Protein 7D27 (pdb70)

Secondary structure (DSSP, 8-state):
---BHHHHS----S-SGGGSB---EES-TTTPPTTPEEEE-----HHHHHHHHHHHHHTT-SEEEESS----SSEEE-TTHHHHHHHHHHHHHHHHH--PPPEEEEEE-SSSHHHHHHHHHHHHHHTT--EEEEETTEEEETT------S--HHHHHHHHHHHHHTT--EEEEE--HHHHHTTTTTT--EEEEEE----S-----S-HHHHHHHHHGGGG-TT-SEEEEETTSTTHHHHHHHHHT-TT--EEEEE-SS-TTSSEEEEEEEEETTEEEEEEEETTEEEEEEE---SHHHHHHHHHHHHHHHHTT--HHHHHHHGGG------SEEEEE-SS-EEEEE---SHHHHHHHHHHHHTT-SS-EEEEE---SSS-GGGHHHHHHHHHHH-BSEEE--S--BTS-HHHHHHHHHTT---TTS-EEE--SHHHHHHHHHHH--TT-EEEEES-TT--EEEETTEEEE--HHHHHHHHHHHHT--

Nearest PDB structures (foldseek):
  7d27-assembly1_A  TM=1.002E+00  e=0.000E+00  Acinetobacter baumannii
  7b9w-assembly1_AAA  TM=8.049E-01  e=2.689E-44  Escherichia coli K-12
  7b6o-assembly1_A  TM=8.074E-01  e=6.140E-44  Escherichia coli K-12
  8g6p-assembly1_A  TM=7.150E-01  e=9.768E-41  Mycolicibacterium thermoresistibile
  2xja-assembly3_C  TM=7.051E-01  e=4.267E-40  Mycobacterium tuberculosis H37Rv

Radius of gyration: 26.99 Å; Cα contacts (8 Å, |Δi|>4): 1051; chains: 1; bounding box: 68×58×67 Å

B-factor: mean 31.89, std 14.0, range [8.49, 89.23]

Sequence (487 aa):
MTVSFQEIHPIEIDAQWPRQPFYGFSLDSRKVETGQIFIALTSYQPEKTRTFAEAALANGALAVISETELGVANEWVCPDVRQRMGEWQKRYLQQADVVKPLRIIAVTGTNGKTTISRLIAELISSQQQRCAVMGTTGNGILPNLTPHTTLDALQLQNALHDYAKQGATFASLEASSHGLEQGRLNGCDIEIAVYSNLSRDHLYHGTLEAYAEAKARLFQFNSLKVAVINLDDAHADLMIKSAQNNPAQPKILTYSLTQNTADYYIADLDYSLAGATFNLVSQQGSFAVESPLLGHFNVENLIAALIAAEQAGFDLQALVDFVPKLIGAPGRMQVIRDDERLFVVDYAHTPDALIQVLKTLKRHVSNQLWAVFGCGGDRDRGKRPLMTQAALDGANPVILTSDNPRTEDPEQIFADMKQGIDFSGHRMHEIHDRREAIKFVAEQAQAGDIVVIAGKGHENYQEINGVRHWFDDVVEVRSAIDAQHHT

Solvent-accessible surface area: 22764 Å² total; per-residue (Å²): 154,103,6,18,0,22,104,4,43,94,22,183,55,156,33,134,7,3,166,77,69,2,127,1,7,13,53,62,15,192,140,10,112,100,11,25,0,7,2,2,37,11,48,204,100,85,142,112,3,114,90,82,0,62,42,0,40,86,64,24,10,33,0,0,0,0,24,62,124,18,52,12,69,65,31,52,53,7,102,55,0,54,49,107,8,0,46,4,7,46,91,25,25,48,59,35,58,112,28,169,94,16,93,10,2,0,2,0,0,23,87,18,34,28,23,0,1,29,0,0,0,21,0,0,38,35,48,170,65,120,1,0,5,8,24,98,42,4,23,4,24,43,108,118,39,89,148,169,136,67,43,34,0,7,61,14,7,58,17,10,20,74,21,15,115,103,36,6,47,3,0,1,4,32,0,45,3,91,2,3,64,51,0,54,9,40,1,3,85,0,29,0,0,0,0,3,38,19,41,213,125,45,182,37,171,41,84,60,98,27,13,2,90,6,2,2,71,0,0,96,27,92,35,2,131,11,0,0,0,9,55,59,18,99,50,3,93,59,0,20,105,12,0,80,118,1,110,46,117,11,110,48,18,15,3,0,19,98,99,100,112,8,63,13,65,16,42,122,53,72,44,45,23,71,0,3,54,5,45,0,16,20,167,123,32,78,20,73,1,107,7,47,18,24,0,68,113,21,2,33,9,0,0,0,0,0,0,0,0,29,34,2,69,30,93,4,76,38,0,6,99,53,0,64,148,7,143,4,31,103,56,223,46,45,63,14,132,15,94,103,16,6,1,0,0,7,120,0,109,63,39,120,41,0,38,102,13,1,124,22,0,130,120,3,21,92,73,36,6,16,0,1,0,10,16,19,0,70,139,85,122,53,122,5,24,102,11,0,77,8,0,10,101,19,7,41,4,0,0,0,1,17,9,9,12,42,96,22,84,72,129,66,4,8,52,10,0,68,123,86,25,100,40,86,83,66,145,51,76,56,18,94,67,6,107,88,0,1,96,58,0,0,104,81,6,113,62,9,0,0,0,0,1,0,7,2,5,137,50,72,42,10,21,68,119,54,80,166,81,174,23,29,0,17,66,39,0,128,53,4,11,93,65,73,117,145,168

CATH classification: 3.40.1390.10 (+2 more: 3.40.1190.10, 3.90.190.20)

Structure (mmCIF, N/CA/C/O backbone):
data_7D27
#
_entry.id   7D27
#
_cell.length_a   119.960
_cell.length_b   119.960
_cell.length_c   116.730
_cell.angle_alpha   90.000
_cell.angle_beta   90.000
_cell.angle_gamma   90.000
#
_symmetry.space_group_name_H-M   'P 42 21 2'
#
loop_
_entity.id
_entity.type
_entity.pdbx_description
1 polymer 'UDP-N-acetylmuramoyl-L-alanyl-D-glutamate--2,6-diaminopimelate ligase'
2 water water
#
loop_
_atom_site.group_PDB
_atom_site.id
_atom_site.type_symbol
_atom_site.label_atom_id
_atom_site.label_alt_id
_atom_site.label_comp_id
_atom_site.label_asym_id
_atom_site.label_entity_id
_atom_site.label_seq_id
_atom_site.pdbx_PDB_ins_code
_atom_site.Cartn_x
_atom_site.Cartn_y
_atom_site.Cartn_z
_atom_site.occupancy
_atom_site.B_iso_or_equiv
_atom_site.auth_seq_id
_atom_site.auth_comp_id
_atom_site.auth_asym_id
_atom_site.auth_atom_id
_atom_site.pdbx_PDB_model_num
ATOM 1 N N . MET A 1 1 ? 0.236 30.934 1.556 1.000 45.250 1 MET A N 1
ATOM 2 C CA . MET A 1 1 ? -0.774 31.996 1.520 1.000 46.620 1 MET A CA 1
ATOM 3 C C . MET A 1 1 ? -0.142 33.360 1.283 1.000 52.100 1 MET A C 1
ATOM 4 O O . MET A 1 1 ? 0.968 33.626 1.771 1.000 48.800 1 MET A O 1
ATOM 9 N N . THR A 1 2 ? -0.847 34.204 0.514 1.000 49.850 2 THR A N 1
ATOM 10 C CA . THR A 1 2 ? -0.568 35.638 0.468 1.000 40.710 2 THR A CA 1
ATOM 11 C C . THR A 1 2 ? -1.218 36.302 1.680 1.000 34.500 2 THR A C 1
ATOM 12 O O . THR A 1 2 ? -2.345 35.952 2.055 1.000 39.430 2 THR A O 1
ATOM 16 N N . VAL A 1 3 ? -0.493 37.230 2.319 1.000 32.590 3 VAL A N 1
ATOM 17 C CA . VAL A 1 3 ? -0.919 37.839 3.587 1.000 27.970 3 VAL A CA 1
ATOM 18 C C . VAL A 1 3 ? -0.921 39.357 3.457 1.000 25.540 3 VAL A C 1
ATOM 19 O O . VAL A 1 3 ? 0.065 39.943 2.990 1.000 25.280 3 VAL A O 1
ATOM 23 N N . SER A 1 4 ? -2.000 40.001 3.907 1.000 25.410 4 SER A N 1
ATOM 24 C CA . SER A 1 4 ? -2.047 41.459 3.941 1.000 26.490 4 SER A CA 1
ATOM 25 C C . SER A 1 4 ? -2.081 41.948 5.386 1.000 27.500 4 SER A C 1
ATOM 26 O O . SER A 1 4 ? -2.433 41.198 6.308 1.000 22.030 4 SER A O 1
ATOM 29 N N . PHE A 1 5 ? -1.717 43.230 5.577 1.000 21.960 5 PHE A N 1
ATOM 30 C CA . PHE A 1 5 ? -1.762 43.798 6.923 1.000 20.460 5 PHE A CA 1
ATOM 31 C C . PHE A 1 5 ? -3.196 43.923 7.443 1.000 20.390 5 PHE A C 1
ATOM 32 O O . PHE A 1 5 ? -3.421 43.796 8.656 1.000 18.100 5 PHE A O 1
ATOM 40 N N . GLN A 1 6 ? -4.170 44.189 6.561 1.000 19.960 6 GLN A N 1
ATOM 41 C CA . GLN A 1 6 ? -5.558 44.273 7.010 1.000 22.720 6 GLN A CA 1
ATOM 42 C C . GLN A 1 6 ? -6.002 42.984 7.704 1.000 21.870 6 GLN A C 1
ATOM 43 O O . GLN A 1 6 ? -6.789 43.024 8.659 1.000 20.710 6 GLN A O 1
ATOM 49 N N . GLU A 1 7 ? -5.517 41.829 7.237 1.000 18.410 7 GLU A N 1
ATOM 50 C CA . GLU A 1 7 ? -5.892 40.569 7.870 1.000 22.690 7 GLU A CA 1
ATOM 51 C C . GLU A 1 7 ? -5.241 40.390 9.238 1.000 24.640 7 GLU A C 1
ATOM 52 O O . GLU A 1 7 ? -5.754 39.624 10.066 1.000 22.500 7 GLU A O 1
ATOM 58 N N . ILE A 1 8 ? -4.117 41.065 9.478 1.000 19.730 8 ILE A N 1
ATOM 59 C CA . ILE A 1 8 ? -3.416 40.953 10.747 1.000 17.550 8 ILE A CA 1
ATOM 60 C C . ILE A 1 8 ? -4.048 41.865 11.787 1.000 17.590 8 ILE A C 1
ATOM 61 O O . ILE A 1 8 ? -4.260 41.467 12.937 1.000 18.610 8 ILE A O 1
ATOM 66 N N . HIS A 1 9 ? -4.315 43.112 11.409 1.000 17.340 9 HIS A N 1
ATOM 67 C CA . HIS A 1 9 ? -4.833 44.132 12.311 1.000 20.330 9 HIS A CA 1
ATOM 68 C C . HIS A 1 9 ? -5.511 45.197 11.462 1.000 19.740 9 HIS A C 1
ATOM 69 O O . HIS A 1 9 ? -4.869 46.175 11.070 1.000 18.020 9 HIS A O 1
ATOM 76 N N . PRO A 1 10 ? -6.791 45.038 11.137 1.000 23.560 10 PRO A N 1
ATOM 77 C CA . PRO A 1 10 ? -7.407 45.933 10.146 1.000 23.590 10 PRO A CA 1
ATOM 78 C C . PRO A 1 10 ? -7.537 47.350 10.692 1.000 23.320 10 PRO A C 1
ATOM 79 O O . PRO A 1 10 ? -7.817 47.546 11.880 1.000 20.190 10 PRO A O 1
ATOM 83 N N . ILE A 1 11 ? -7.339 48.338 9.799 1.000 24.800 11 ILE A N 1
ATOM 84 C CA . ILE A 1 11 ? -7.411 49.766 10.115 1.000 24.200 11 ILE A CA 1
ATOM 85 C C . ILE A 1 11 ? -8.143 50.489 8.987 1.000 24.300 11 ILE A C 1
ATOM 86 O O . ILE A 1 11 ? -8.211 50.003 7.857 1.000 26.290 11 ILE A O 1
ATOM 91 N N . GLU A 1 12 ? -8.697 51.669 9.297 1.000 24.140 12 GLU A N 1
ATOM 92 C CA . GLU A 1 12 ? -9.274 52.561 8.284 1.000 28.120 12 GLU A CA 1
ATOM 93 C C . GLU A 1 12 ? -8.254 53.625 7.906 1.000 27.000 12 GLU A C 1
ATOM 94 O O . GLU A 1 12 ? -7.922 54.483 8.733 1.000 27.750 12 GLU A O 1
ATOM 100 N N . ILE A 1 13 ? -7.833 53.637 6.651 1.000 25.900 13 ILE A N 1
ATOM 101 C CA . ILE A 1 13 ? -6.777 54.557 6.256 1.000 29.010 13 ILE A CA 1
ATOM 102 C C . ILE A 1 13 ? -6.872 54.788 4.755 1.000 28.310 13 ILE A C 1
ATOM 103 O O . ILE A 1 13 ? -7.150 53.864 3.986 1.000 30.900 13 ILE A O 1
ATOM 108 N N . ASP A 1 14 ? -6.646 56.039 4.343 1.000 28.230 14 ASP A N 1
ATOM 109 C CA . ASP A 1 14 ? -6.717 56.438 2.937 1.000 24.250 14 ASP A CA 1
ATOM 110 C C . ASP A 1 14 ? -5.436 55.991 2.238 1.000 28.030 14 ASP A C 1
ATOM 111 O O . ASP A 1 14 ? -4.587 56.793 1.846 1.000 33.790 14 ASP A O 1
ATOM 116 N N . ALA A 1 15 ? -5.299 54.678 2.076 1.000 26.610 15 ALA A N 1
ATOM 117 C CA . ALA A 1 15 ? -4.093 54.175 1.428 1.000 28.000 15 ALA A CA 1
ATOM 118 C C . ALA A 1 15 ? -4.323 52.731 1.043 1.000 27.280 15 ALA A C 1
ATOM 119 O O . ALA A 1 15 ? -5.055 52.007 1.721 1.000 33.000 15 ALA A O 1
ATOM 121 N N . GLN A 1 16 ? -3.668 52.321 -0.036 1.000 28.590 16 GLN A N 1
ATOM 122 C CA . GLN A 1 16 ? -3.802 50.971 -0.550 1.000 28.240 16 GLN A CA 1
ATOM 123 C C . GLN A 1 16 ? -2.868 49.966 0.115 1.000 28.710 16 GLN A C 1
ATOM 124 O O . GLN A 1 16 ? -3.195 48.774 0.124 1.000 25.720 16 GLN A O 1
ATOM 130 N N . TRP A 1 17 ? -1.756 50.409 0.719 1.000 26.630 17 TRP A N 1
ATOM 131 C CA . TRP A 1 17 ? -0.770 49.455 1.229 1.000 23.560 17 TRP A CA 1
ATOM 132 C C . TRP A 1 17 ? -1.320 48.455 2.244 1.000 22.700 17 TRP A C 1
ATOM 133 O O . TRP A 1 17 ? -0.840 47.309 2.229 1.000 20.500 17 TRP A O 1
ATOM 144 N N . PRO A 1 18 ? -2.296 48.774 3.109 1.000 23.950 18 PRO A N 1
ATOM 145 C CA . PRO A 1 18 ? -2.804 47.726 4.031 1.000 22.960 18 PRO A CA 1
ATOM 146 C C . PRO A 1 18 ? -3.429 46.534 3.320 1.000 22.820 18 PRO A C 1
ATOM 147 O O . PRO A 1 18 ? -3.526 45.458 3.925 1.000 24.630 18 PRO A O 1
ATOM 151 N N . ARG A 1 19 ? -3.828 46.681 2.059 1.000 24.010 19 ARG A N 1
ATOM 152 C CA . ARG A 1 19 ? -4.480 45.598 1.276 1.000 27.150 19 ARG A CA 1
ATOM 153 C C . ARG A 1 19 ? -3.489 44.776 0.455 1.000 27.220 19 ARG A C 1
ATOM 154 O O . ARG A 1 19 ? -3.934 43.826 -0.125 1.000 27.450 19 ARG A O 1
ATOM 162 N N . GLN A 1 20 ? -2.227 45.180 0.393 1.000 26.080 20 GLN A N 1
ATOM 163 C CA . GLN A 1 20 ? -1.179 44.560 -0.406 1.000 26.050 20 GLN A CA 1
ATOM 164 C C . GLN A 1 20 ? -0.559 43.375 0.316 1.000 29.380 20 GLN A C 1
ATOM 165 O O . GLN A 1 20 ? -0.668 43.243 1.539 1.000 26.950 20 GLN A O 1
ATOM 171 N N . PRO A 1 21 ? 0.127 42.501 -0.419 1.000 31.480 21 PRO A N 1
ATOM 172 C CA . PRO A 1 21 ? 0.934 41.478 0.244 1.000 27.700 21 PRO A CA 1
ATOM 173 C C . PRO A 1 21 ? 2.122 42.110 0.955 1.000 27.530 21 PRO A C 1
ATOM 174 O O . PRO A 1 21 ? 2.753 43.042 0.446 1.000 28.510 21 PRO A O 1
ATOM 178 N N . PHE A 1 22 ? 2.417 41.605 2.154 1.000 23.630 22 PHE A N 1
ATOM 179 C CA . PHE A 1 22 ? 3.621 42.009 2.861 1.000 25.270 22 PHE A CA 1
ATOM 180 C C . PHE A 1 22 ? 4.254 40.742 3.404 1.000 25.530 22 PHE A C 1
ATOM 181 O O . PHE A 1 22 ? 3.617 39.687 3.430 1.000 29.360 22 PHE A O 1
ATOM 189 N N . TYR A 1 23 ? 5.524 40.825 3.790 1.000 24.800 23 TYR A N 1
ATOM 190 C CA . TYR A 1 23 ? 6.268 39.625 4.161 1.000 26.240 23 TYR A CA 1
ATOM 191 C C . TYR A 1 23 ? 6.759 39.673 5.604 1.000 24.930 23 TYR A C 1
ATOM 192 O O . TYR A 1 23 ? 7.867 39.244 5.911 1.000 32.120 23 TYR A O 1
ATOM 201 N N . GLY A 1 24 ? 5.918 40.150 6.514 1.000 21.830 24 GLY A N 1
ATOM 202 C CA . GLY A 1 24 ? 6.254 40.193 7.926 1.000 21.160 24 GLY A CA 1
ATOM 203 C C . GLY A 1 24 ? 6.771 41.558 8.369 1.000 25.030 24 GLY A C 1
ATOM 204 O O . GLY A 1 24 ? 6.930 42.503 7.587 1.000 22.710 24 GLY A O 1
ATOM 205 N N . PHE A 1 25 ? 7.039 41.645 9.662 1.000 22.260 25 PHE A N 1
ATOM 206 C CA . PHE A 1 25 ? 7.458 42.885 10.293 1.000 22.780 25 PHE A CA 1
ATOM 207 C C . PHE A 1 25 ? 8.950 42.859 10.591 1.000 26.320 25 PHE A C 1
ATOM 208 O O . PHE A 1 25 ? 9.566 41.803 10.735 1.000 26.370 25 PHE A O 1
ATOM 216 N N . SER A 1 26 ? 9.532 44.051 10.679 1.000 29.350 26 SER A N 1
ATOM 217 C CA . SER A 1 26 ? 10.964 44.140 10.919 1.000 26.820 26 SER A CA 1
ATOM 218 C C . SER A 1 26 ? 11.267 45.391 11.721 1.000 25.220 26 SER A C 1
ATOM 219 O O . SER A 1 26 ? 10.604 46.420 11.541 1.000 21.360 26 SER A O 1
ATOM 222 N N . LEU A 1 27 ? 12.260 45.280 12.610 1.000 27.600 27 LEU A N 1
ATOM 223 C CA . LEU A 1 27 ? 12.708 46.352 13.491 1.000 31.290 27 LEU A CA 1
ATOM 224 C C . LEU A 1 27 ? 14.053 46.925 13.056 1.000 32.140 27 LEU A C 1
ATOM 225 O O . LEU A 1 27 ? 14.664 47.691 13.811 1.000 33.780 27 LEU A O 1
ATOM 230 N N . ASP A 1 28 ? 14.508 46.593 11.848 1.000 30.050 28 ASP A N 1
ATOM 231 C CA . ASP A 1 28 ? 15.892 46.802 11.413 1.000 36.120 28 ASP A CA 1
ATOM 232 C C . ASP A 1 28 ? 15.899 47.470 10.042 1.000 35.350 28 ASP A C 1
ATOM 233 O O . ASP A 1 28 ? 15.772 46.783 9.022 1.000 36.520 28 ASP A O 1
ATOM 238 N N . SER A 1 29 ? 16.069 48.799 10.007 1.000 31.350 29 SER A N 1
ATOM 239 C CA . SER A 1 29 ? 16.001 49.501 8.724 1.000 34.850 29 SER A CA 1
ATOM 240 C C . SER A 1 29 ? 17.113 49.092 7.766 1.000 38.130 29 SER A C 1
ATOM 241 O O . SER A 1 29 ? 16.944 49.233 6.546 1.000 34.200 29 SER A O 1
ATOM 244 N N . ARG A 1 30 ? 18.238 48.586 8.275 1.000 39.520 30 ARG A N 1
ATOM 245 C CA . ARG A 1 30 ? 19.328 48.208 7.386 1.000 43.760 30 ARG A CA 1
ATOM 246 C C . ARG A 1 30 ? 18.981 46.945 6.610 1.000 47.240 30 ARG A C 1
ATOM 247 O O . ARG A 1 30 ? 19.055 46.920 5.376 1.000 51.790 30 ARG A O 1
ATOM 255 N N . LYS A 1 31 ? 18.560 45.897 7.312 1.000 44.050 31 LYS A N 1
ATOM 256 C CA . LYS A 1 31 ? 18.345 44.589 6.702 1.000 48.400 31 LYS A CA 1
ATOM 257 C C . LYS A 1 31 ? 16.872 44.279 6.424 1.000 44.340 31 LYS A C 1
ATOM 258 O O . LYS A 1 31 ? 16.544 43.123 6.144 1.000 45.780 31 LYS A O 1
ATOM 264 N N . VAL A 1 32 ? 15.987 45.282 6.442 1.000 41.270 32 VAL A N 1
ATOM 265 C CA . VAL A 1 32 ? 14.588 45.023 6.126 1.000 42.500 32 VAL A CA 1
ATOM 266 C C . VAL A 1 32 ? 14.479 44.497 4.697 1.000 40.040 32 VAL A C 1
ATOM 267 O O . VAL A 1 32 ? 15.143 44.989 3.779 1.000 39.360 32 VAL A O 1
ATOM 271 N N . GLU A 1 33 ? 13.667 43.461 4.510 1.000 40.520 33 GLU A N 1
ATOM 272 C CA . GLU A 1 33 ? 13.475 42.864 3.196 1.000 36.620 33 GLU A CA 1
ATOM 273 C C . GLU A 1 33 ? 12.348 43.569 2.451 1.000 35.700 33 GLU A C 1
ATOM 274 O O . GLU A 1 33 ? 11.542 44.292 3.037 1.000 35.740 33 GLU A O 1
ATOM 280 N N . THR A 1 34 ? 12.298 43.358 1.138 1.000 37.620 34 THR A N 1
ATOM 281 C CA . THR A 1 34 ? 11.346 44.091 0.306 1.000 38.200 34 THR A CA 1
ATOM 282 C C . THR A 1 34 ? 9.913 43.624 0.556 1.000 35.880 34 THR A C 1
ATOM 283 O O . THR A 1 34 ? 9.616 42.426 0.504 1.000 35.130 34 THR A O 1
ATOM 287 N N . GLY A 1 35 ? 9.020 44.573 0.820 1.000 32.800 35 GLY A N 1
ATOM 288 C CA . GLY A 1 35 ? 7.653 44.246 1.160 1.000 30.590 35 GLY A CA 1
ATOM 289 C C . GLY A 1 35 ? 7.424 43.887 2.610 1.000 29.260 35 GLY A C 1
ATOM 290 O O . GLY A 1 35 ? 6.317 43.453 2.958 1.000 25.850 35 GLY A O 1
ATOM 291 N N . GLN A 1 36 ? 8.442 44.014 3.454 1.000 25.010 36 GLN A N 1
ATOM 292 C CA . GLN A 1 36 ? 8.242 43.967 4.892 1.000 25.490 36 GLN A CA 1
ATOM 293 C C . GLN A 1 36 ? 7.731 45.319 5.370 1.000 21.890 36 GLN A C 1
ATOM 294 O O . GLN A 1 36 ? 7.954 46.348 4.733 1.000 24.310 36 GLN A O 1
ATOM 300 N N . ILE A 1 37 ? 7.001 45.306 6.475 1.000 20.780 37 ILE A N 1
ATOM 301 C CA . ILE A 1 37 ? 6.507 46.526 7.094 1.000 19.670 37 ILE A CA 1
ATOM 302 C C . ILE A 1 37 ? 7.444 46.860 8.235 1.000 20.640 37 ILE A C 1
ATOM 303 O O . ILE A 1 37 ? 7.787 45.984 9.044 1.000 16.710 37 ILE A O 1
ATOM 308 N N . PHE A 1 38 ? 7.895 48.109 8.275 1.000 18.800 38 PHE A N 1
ATOM 309 C CA . PHE A 1 38 ? 8.881 48.515 9.258 1.000 20.480 38 PHE A CA 1
ATOM 310 C C . PHE A 1 38 ? 8.196 49.051 10.502 1.000 19.500 38 PHE A C 1
ATOM 311 O O . PHE A 1 38 ? 7.254 49.845 10.415 1.000 17.840 38 PHE A O 1
ATOM 319 N N . ILE A 1 39 ? 8.664 48.619 11.667 1.000 20.890 39 ILE A N 1
ATOM 320 C CA . ILE A 1 39 ? 8.142 49.133 12.931 1.000 23.620 39 ILE A CA 1
ATOM 321 C C . ILE A 1 39 ? 9.151 50.140 13.460 1.000 23.540 39 ILE A C 1
ATOM 322 O O . ILE A 1 39 ? 10.317 49.798 13.699 1.000 21.980 39 ILE A O 1
ATOM 327 N N . ALA A 1 40 ? 8.698 51.374 13.651 1.000 22.830 40 ALA A N 1
ATOM 328 C CA . ALA A 1 40 ? 9.571 52.491 14.011 1.000 22.560 40 ALA A CA 1
ATOM 329 C C . ALA A 1 40 ? 9.363 52.789 15.487 1.000 20.130 40 ALA A C 1
ATOM 330 O O . ALA A 1 40 ? 8.485 53.555 15.865 1.000 24.270 40 ALA A O 1
ATOM 332 N N . LEU A 1 41 ? 10.148 52.148 16.336 1.000 27.760 41 LEU A N 1
ATOM 333 C CA . LEU A 1 41 ? 10.140 52.515 17.745 1.000 34.450 41 LEU A CA 1
ATOM 334 C C . LEU A 1 41 ? 10.971 53.780 17.927 1.000 39.910 41 LEU A C 1
ATOM 335 O O . LEU A 1 41 ? 12.044 53.921 17.330 1.000 41.220 41 LEU A O 1
ATOM 340 N N . THR A 1 42 ? 10.472 54.701 18.757 1.000 37.610 42 THR A N 1
ATOM 341 C CA . THR A 1 42 ? 10.992 56.066 18.757 1.000 48.660 42 THR A CA 1
ATOM 342 C C . THR A 1 42 ? 12.425 56.194 19.271 1.000 59.520 42 THR A C 1
ATOM 343 O O . THR A 1 42 ? 12.934 57.323 19.288 1.000 63.120 42 THR A O 1
ATOM 347 N N . SER A 1 43 ? 13.083 55.105 19.683 1.000 57.710 43 SER A N 1
ATOM 348 C CA . SER A 1 43 ? 14.543 55.081 19.854 1.000 70.760 43 SER A CA 1
ATOM 349 C C . SER A 1 43 ? 15.024 56.184 20.808 1.000 75.230 43 SER A C 1
ATOM 350 O O . SER A 1 43 ? 15.784 57.085 20.438 1.000 67.350 43 SER A O 1
ATOM 353 N N . TYR A 1 44 ? 14.557 56.105 22.052 1.000 81.140 44 TYR A N 1
ATOM 354 C CA . TYR A 1 44 ? 14.936 57.088 23.064 1.000 82.890 44 TYR A CA 1
ATOM 355 C C . TYR A 1 44 ? 16.427 57.019 23.375 1.000 84.120 44 TYR A C 1
ATOM 356 O O . TYR A 1 44 ? 17.051 58.039 23.667 1.000 86.770 44 TYR A O 1
ATOM 365 N N . GLN A 1 46 ? 17.888 58.987 20.839 1.000 73.810 46 GLN A N 1
ATOM 366 C CA . GLN A 1 46 ? 17.821 60.133 19.936 1.000 65.020 46 GLN A CA 1
ATOM 367 C C . GLN A 1 46 ? 16.545 60.083 19.084 1.000 61.010 46 GLN A C 1
ATOM 368 O O . GLN A 1 46 ? 16.497 59.383 18.072 1.000 60.800 46 GLN A O 1
ATOM 374 N N . PRO A 1 47 ? 15.511 60.814 19.515 1.000 63.490 47 PRO A N 1
ATOM 375 C CA . PRO A 1 47 ? 14.239 60.815 18.767 1.000 57.130 47 PRO A CA 1
ATOM 376 C C . PRO A 1 47 ? 14.366 61.207 17.306 1.000 57.240 47 PRO A C 1
ATOM 377 O O . PRO A 1 47 ? 13.541 60.768 16.492 1.000 55.360 47 PRO A O 1
ATOM 381 N N . GLU A 1 48 ? 15.351 62.033 16.939 1.000 53.170 48 GLU A N 1
ATOM 382 C CA . GLU A 1 48 ? 15.498 62.408 15.533 1.000 49.410 48 GLU A CA 1
ATOM 383 C C . GLU A 1 48 ? 16.085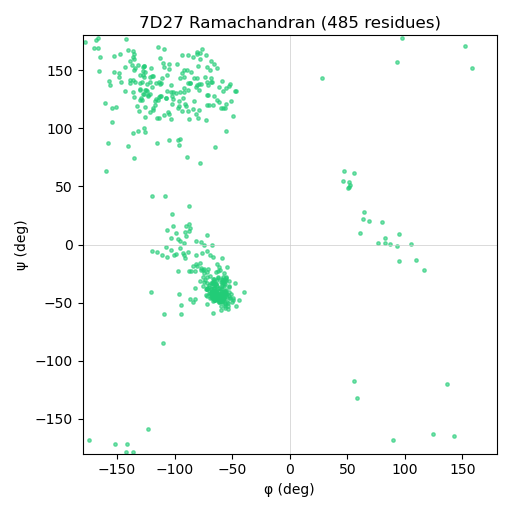 61.283 14.687 1.000 49.860 48 GLU A C 1
ATOM 384 O O . GLU A 1 48 ? 15.925 61.294 13.459 1.000 45.040 48 GLU A O 1
ATOM 390 N N . LYS A 1 49 ? 16.772 60.326 15.316 1.000 48.120 49 LYS A N 1
ATOM 391 C CA . LYS A 1 49 ? 17.259 59.150 14.607 1.000 51.540 49 LYS A CA 1
ATOM 392 C C . LYS A 1 49 ? 16.105 58.393 13.963 1.000 48.030 49 LYS A C 1
ATOM 393 O O . LYS A 1 49 ? 16.229 57.879 12.837 1.000 41.410 49 LYS A O 1
ATOM 399 N N . THR A 1 50 ? 14.974 58.328 14.676 1.000 42.760 50 THR A N 1
ATOM 400 C CA . THR A 1 50 ? 13.869 57.451 14.303 1.000 43.480 50 THR A CA 1
ATOM 401 C C . THR A 1 50 ? 13.362 57.745 12.897 1.000 33.680 50 THR A C 1
ATOM 402 O O . THR A 1 50 ? 13.158 56.826 12.094 1.000 29.420 50 THR A O 1
ATOM 406 N N . ARG A 1 51 ? 13.143 59.019 12.580 1.000 32.920 51 ARG A N 1
ATOM 407 C CA . ARG A 1 51 ? 12.602 59.336 11.263 1.000 30.210 51 ARG A CA 1
ATOM 408 C C . ARG A 1 51 ? 13.566 58.936 10.159 1.000 32.720 51 ARG A C 1
ATOM 409 O O . ARG A 1 51 ? 13.135 58.500 9.082 1.000 36.080 51 ARG A O 1
ATOM 417 N N . THR A 1 52 ? 14.871 59.045 10.414 1.000 34.350 52 THR A N 1
ATOM 418 C CA . THR A 1 52 ? 15.845 58.663 9.405 1.000 34.070 52 THR A CA 1
ATOM 419 C C . THR A 1 52 ? 15.884 57.154 9.243 1.000 32.850 52 THR A C 1
ATOM 420 O O . THR A 1 52 ? 16.046 56.647 8.128 1.000 29.230 52 THR A O 1
ATOM 424 N N . PHE A 1 53 ? 15.758 56.421 10.351 1.000 37.460 53 PHE A N 1
ATOM 425 C CA . PHE A 1 53 ? 15.643 54.968 10.267 1.000 33.180 53 PHE A CA 1
ATOM 426 C C . PHE A 1 53 ? 14.429 54.570 9.433 1.000 31.830 53 PHE A C 1
ATOM 427 O O . PHE A 1 53 ? 14.529 53.730 8.534 1.000 30.340 53 PHE A O 1
ATOM 435 N N . ALA A 1 54 ? 13.267 55.166 9.724 1.000 28.800 54 ALA A N 1
ATOM 436 C CA . ALA A 1 54 ? 12.054 54.835 8.979 1.000 31.210 54 ALA A CA 1
ATOM 437 C C . ALA A 1 54 ? 12.217 55.167 7.502 1.000 28.990 54 ALA A C 1
ATOM 438 O O . ALA A 1 54 ? 11.728 54.439 6.623 1.000 26.660 54 ALA A O 1
ATOM 440 N N . GLU A 1 55 ? 12.907 56.268 7.210 1.000 34.310 55 GLU A N 1
ATOM 441 C CA . GLU A 1 55 ? 13.125 56.650 5.821 1.000 35.060 55 GLU A CA 1
ATOM 442 C C . GLU A 1 55 ? 14.094 55.691 5.133 1.000 29.720 55 GLU A C 1
ATOM 443 O O . GLU A 1 55 ? 13.869 55.285 3.985 1.000 31.830 55 GLU A O 1
ATOM 449 N N . ALA A 1 56 ? 15.167 55.304 5.822 1.000 23.900 56 ALA A N 1
ATOM 450 C CA . ALA A 1 56 ? 16.070 54.305 5.265 1.000 26.890 56 ALA A CA 1
ATOM 451 C C . ALA A 1 56 ? 15.316 53.018 4.963 1.000 31.090 56 ALA A C 1
ATOM 452 O O . ALA A 1 56 ? 15.484 52.427 3.887 1.000 30.690 56 ALA A O 1
ATOM 454 N N . ALA A 1 57 ? 14.448 52.595 5.892 1.000 26.900 57 ALA A N 1
ATOM 455 C CA . ALA A 1 57 ? 13.674 51.369 5.702 1.000 29.170 57 ALA A CA 1
ATOM 456 C C . ALA A 1 57 ? 12.794 51.464 4.465 1.000 27.650 57 ALA A C 1
ATOM 457 O O . ALA A 1 57 ? 12.790 50.559 3.626 1.000 27.990 57 ALA A O 1
ATOM 459 N N . LEU A 1 58 ? 12.045 52.564 4.330 1.000 27.940 58 LEU A N 1
ATOM 460 C CA . LEU A 1 58 ? 11.269 52.770 3.110 1.000 27.430 58 LEU A CA 1
ATOM 461 C C . LEU A 1 58 ? 12.159 52.714 1.876 1.000 31.590 58 LEU A C 1
ATOM 462 O O . LEU A 1 58 ? 11.771 52.148 0.846 1.000 29.430 58 LEU A O 1
ATOM 467 N N . ALA A 1 59 ? 13.368 53.285 1.968 1.000 31.340 59 ALA A N 1
ATOM 468 C CA . ALA A 1 59 ? 14.290 53.276 0.836 1.000 30.270 59 ALA A CA 1
ATOM 469 C C . ALA A 1 59 ? 14.774 51.872 0.514 1.000 34.180 59 ALA A C 1
ATOM 470 O O . ALA A 1 59 ? 15.013 51.563 -0.656 1.000 34.320 59 ALA A O 1
ATOM 472 N N . ASN A 1 60 ? 14.918 51.007 1.519 1.000 33.450 60 ASN A N 1
ATOM 473 C CA . ASN A 1 60 ? 15.366 49.638 1.300 1.000 28.440 60 ASN A CA 1
ATOM 474 C C . ASN A 1 60 ? 14.234 48.682 0.962 1.000 31.500 60 ASN A C 1
ATOM 475 O O . ASN A 1 60 ? 14.438 47.468 1.023 1.000 36.530 60 ASN A O 1
ATOM 480 N N . GLY A 1 61 ? 13.052 49.181 0.613 1.000 31.300 61 GLY A N 1
ATOM 481 C CA . GLY A 1 61 ? 12.004 48.317 0.108 1.000 34.860 61 GLY A CA 1
ATOM 482 C C . GLY A 1 61 ? 10.865 48.007 1.059 1.000 35.040 61 GLY A C 1
ATOM 483 O O . GLY A 1 61 ? 9.950 47.267 0.671 1.000 33.300 61 GLY A O 1
ATOM 484 N N . ALA A 1 62 ? 10.890 48.538 2.283 1.000 30.160 62 ALA A N 1
ATOM 485 C CA . ALA A 1 62 ? 9.749 48.410 3.179 1.000 27.520 62 ALA A CA 1
ATOM 486 C C . ALA A 1 62 ? 8.474 48.857 2.481 1.000 24.940 62 ALA A C 1
ATOM 487 O O . ALA A 1 62 ? 8.467 49.845 1.741 1.000 26.690 62 ALA A O 1
ATOM 489 N N . LEU A 1 63 ? 7.394 48.101 2.696 1.000 26.020 63 LEU A N 1
ATOM 490 C CA . LEU A 1 63 ? 6.103 48.485 2.130 1.000 21.040 63 LEU A CA 1
ATOM 491 C C . LEU A 1 63 ? 5.492 49.660 2.885 1.000 26.300 63 LEU A C 1
ATOM 492 O O . LEU A 1 63 ? 4.808 50.499 2.280 1.000 21.950 63 LEU A O 1
ATOM 497 N N . ALA A 1 64 ? 5.749 49.753 4.190 1.000 23.180 64 ALA A N 1
ATOM 498 C CA . ALA A 1 64 ? 5.121 50.786 5.002 1.000 23.520 64 ALA A CA 1
ATOM 499 C C . ALA A 1 64 ? 5.841 50.857 6.335 1.000 20.120 64 ALA A C 1
ATOM 500 O O . ALA A 1 64 ? 6.745 50.065 6.627 1.000 17.790 64 ALA A O 1
ATOM 502 N N . VAL A 1 65 ? 5.392 51.798 7.159 1.000 20.190 65 VAL A N 1
ATOM 503 C CA . VAL A 1 65 ? 5.967 52.058 8.469 1.000 18.980 65 VAL A CA 1
ATOM 504 C C . VAL A 1 65 ? 4.831 52.226 9.470 1.000 20.260 65 VAL A C 1
ATOM 505 O O . VAL A 1 65 ? 3.919 53.043 9.268 1.000 18.440 65 VAL A O 1
ATOM 509 N N . ILE A 1 66 ? 4.893 51.466 10.556 1.000 16.950 66 ILE A N 1
ATOM 510 C CA . ILE A 1 66 ? 4.054 51.696 11.716 1.000 17.580 66 ILE A CA 1
ATOM 511 C C . ILE A 1 66 ? 4.954 52.269 12.796 1.000 18.560 66 ILE A C 1
ATOM 512 O O . ILE A 1 66 ? 6.008 51.698 13.101 1.000 18.300 66 ILE A O 1
ATOM 517 N N . SER A 1 67 ? 4.563 53.419 13.346 1.000 21.070 67 SER A N 1
ATOM 518 C CA . SER A 1 67 ? 5.411 54.120 14.303 1.000 18.380 67 SER A CA 1
ATOM 519 C C . SER A 1 67 ? 4.654 54.418 15.585 1.000 16.330 67 SER A C 1
ATOM 520 O O . SER A 1 67 ? 3.432 54.578 15.570 1.000 18.560 67 SER A O 1
ATOM 523 N N . GLU A 1 68 ? 5.410 54.537 16.683 1.000 17.350 68 GLU A N 1
ATOM 524 C CA . GLU A 1 68 ? 4.856 54.979 17.960 1.000 21.420 68 GLU A CA 1
ATOM 525 C C . GLU A 1 68 ? 4.386 56.424 17.909 1.000 20.110 68 GLU A C 1
ATOM 526 O O . GLU A 1 68 ? 3.458 56.800 18.633 1.000 21.750 68 GLU A O 1
ATOM 532 N N . THR A 1 69 ? 5.034 57.261 17.099 1.000 19.320 69 THR A N 1
ATOM 533 C CA . THR A 1 69 ? 4.708 58.681 17.044 1.000 23.240 69 THR A CA 1
ATOM 534 C C . THR A 1 69 ? 4.669 59.125 15.595 1.000 20.240 69 THR A C 1
ATOM 535 O O . THR A 1 69 ? 5.132 58.425 14.689 1.000 17.920 69 THR A O 1
ATOM 539 N N . GLU A 1 70 ? 4.109 60.316 15.397 1.000 19.450 70 GLU A N 1
ATOM 540 C CA . GLU A 1 70 ? 4.147 60.974 14.101 1.000 21.450 70 GLU A CA 1
ATOM 541 C C . GLU A 1 70 ? 5.594 61.248 13.692 1.000 26.300 70 GLU A C 1
ATOM 542 O O . GLU A 1 70 ? 6.349 61.901 14.423 1.000 20.770 70 GLU A O 1
ATOM 548 N N . LEU A 1 71 ? 5.982 60.719 12.533 1.000 22.450 71 LEU A N 1
ATOM 549 C CA . LEU A 1 71 ? 7.317 60.896 11.994 1.000 22.330 71 LEU A CA 1
ATOM 550 C C . LEU A 1 71 ? 7.329 61.588 10.642 1.000 24.560 71 LEU A C 1
ATOM 551 O O . LEU A 1 71 ? 8.413 61.826 10.101 1.000 24.650 71 LEU A O 1
ATOM 556 N N . GLY A 1 72 ? 6.170 61.848 10.048 1.000 21.210 72 GLY A N 1
ATOM 557 C CA . GLY A 1 72 ? 6.116 62.472 8.741 1.000 24.920 72 GLY A CA 1
ATOM 558 C C . GLY A 1 72 ? 6.607 61.647 7.568 1.000 27.880 72 GLY A C 1
ATOM 559 O O . GLY A 1 72 ? 6.922 62.220 6.520 1.000 27.190 72 GLY A O 1
ATOM 560 N N . VAL A 1 73 ? 6.665 60.326 7.676 1.000 26.000 73 VAL A N 1
ATOM 561 C CA . VAL A 1 73 ? 7.129 59.527 6.546 1.000 26.200 73 VAL A CA 1
ATOM 562 C C . VAL A 1 73 ? 5.929 59.080 5.722 1.000 25.190 73 VAL A C 1
ATOM 563 O O . VAL A 1 73 ? 4.780 59.143 6.167 1.000 27.230 73 VAL A O 1
ATOM 567 N N . ALA A 1 74 ? 6.192 58.643 4.491 1.000 26.790 74 ALA A N 1
ATOM 568 C CA . ALA A 1 74 ? 5.121 58.160 3.633 1.000 25.140 74 ALA A CA 1
ATOM 569 C C . ALA A 1 74 ? 4.719 56.747 4.037 1.000 28.170 74 ALA A C 1
ATOM 570 O O . ALA A 1 74 ? 5.492 56.014 4.669 1.000 26.340 74 ALA A O 1
ATOM 572 N N . ASN A 1 75 ? 3.506 56.358 3.637 1.000 26.210 75 ASN A N 1
ATOM 573 C CA . ASN A 1 75 ? 2.972 55.028 3.936 1.000 25.870 75 ASN A CA 1
ATOM 574 C C . ASN A 1 75 ? 3.069 54.745 5.431 1.000 23.400 75 ASN A C 1
ATOM 575 O O . ASN A 1 75 ? 3.616 53.735 5.885 1.000 24.960 75 ASN A O 1
ATOM 580 N N . GLU A 1 76 ? 2.561 55.680 6.207 1.000 24.490 76 GLU A N 1
ATOM 581 C CA . GLU A 1 76 ? 2.753 55.666 7.643 1.000 22.530 76 GLU A CA 1
ATOM 582 C C . GLU A 1 76 ? 1.430 55.431 8.357 1.000 19.950 76 GLU A C 1
ATOM 583 O O . GLU A 1 76 ? 0.390 55.973 7.968 1.000 23.570 76 GLU A O 1
ATOM 589 N N . TRP A 1 77 ? 1.472 54.620 9.405 1.000 23.970 77 TRP A N 1
ATOM 590 C CA . TRP A 1 77 ? 0.366 54.523 10.349 1.000 20.010 77 TRP A CA 1
ATOM 591 C C . TRP A 1 77 ? 0.905 54.703 11.759 1.000 14.520 77 TRP A C 1
ATOM 592 O O . TRP A 1 77 ? 1.818 53.978 12.190 1.000 13.980 77 TRP A O 1
ATOM 603 N N . VAL A 1 78 ? 0.344 55.661 12.477 1.000 14.060 78 VAL A N 1
ATOM 604 C CA . VAL A 1 78 ? 0.809 55.961 13.824 1.000 19.190 78 VAL A CA 1
ATOM 605 C C . VAL A 1 78 ? 0.000 55.131 14.813 1.000 18.140 78 VAL A C 1
ATOM 606 O O . VAL A 1 78 ? -1.230 55.243 14.893 1.000 14.820 78 VAL A O 1
ATOM 610 N N . CYS A 1 79 ? 0.699 54.301 15.580 1.000 17.740 79 CYS A N 1
ATOM 611 C CA . CYS A 1 79 ? 0.069 53.392 16.532 1.000 20.780 79 CYS A CA 1
ATOM 612 C C . CYS A 1 79 ? 0.885 53.461 17.817 1.000 19.220 79 CYS A C 1
ATOM 613 O O . CYS A 1 79 ? 1.913 52.775 17.952 1.000 17.270 79 CYS A O 1
ATOM 616 N N . PRO A 1 80 ? 0.466 54.283 18.778 1.000 24.050 80 PRO A N 1
ATOM 617 C CA . PRO A 1 80 ? 1.328 54.548 19.949 1.000 21.680 80 PRO A CA 1
ATOM 618 C C . PRO A 1 80 ? 1.710 53.316 20.763 1.000 19.450 80 PRO A C 1
ATOM 619 O O . PRO A 1 80 ? 2.806 53.299 21.333 1.000 19.890 80 PRO A O 1
ATOM 623 N N . ASP A 1 81 ? 0.884 52.272 20.832 1.000 22.150 81 ASP A N 1
ATOM 624 C CA . ASP A 1 81 ? 1.257 51.097 21.621 1.000 26.300 81 ASP A CA 1
ATOM 625 C C . ASP A 1 81 ? 1.757 49.934 20.761 1.000 23.470 81 ASP A C 1
ATOM 626 O O . ASP A 1 81 ? 1.685 48.776 21.194 1.000 23.270 81 ASP A O 1
ATOM 631 N N . VAL A 1 82 ? 2.304 50.218 19.572 1.000 21.210 82 VAL A N 1
ATOM 632 C CA . VAL A 1 82 ? 2.745 49.143 18.677 1.000 22.820 82 VAL A CA 1
ATOM 633 C C . VAL A 1 82 ? 3.751 48.224 19.365 1.000 23.880 82 VAL A C 1
ATOM 634 O O . VAL A 1 82 ? 3.796 47.018 19.086 1.000 24.240 82 VAL A O 1
ATOM 638 N N . ARG A 1 83 ? 4.552 48.762 20.289 1.000 24.900 83 ARG A N 1
ATOM 639 C CA . ARG A 1 83 ? 5.534 47.938 20.987 1.000 24.230 83 ARG A CA 1
ATOM 640 C C . ARG A 1 83 ? 4.859 46.789 21.731 1.000 24.470 83 ARG A C 1
ATOM 641 O O . ARG A 1 83 ? 5.450 45.713 21.890 1.000 24.970 83 ARG A O 1
ATOM 649 N N . GLN A 1 84 ? 3.613 46.988 22.166 1.000 22.450 84 GLN A N 1
ATOM 650 C CA . GLN A 1 84 ? 2.863 45.967 22.886 1.000 24.980 84 GLN A CA 1
ATOM 651 C C . GLN A 1 84 ? 2.017 45.056 21.987 1.000 22.900 84 GLN A C 1
ATOM 652 O O . GLN A 1 84 ? 1.587 43.992 22.441 1.000 18.940 84 GLN A O 1
ATOM 658 N N . ARG A 1 85 ? 1.846 45.401 20.733 1.000 18.680 85 ARG A N 1
ATOM 659 C CA . ARG A 1 85 ? 0.976 44.573 19.886 1.000 21.440 85 ARG A CA 1
ATOM 660 C C . ARG A 1 85 ? 1.798 43.848 18.835 1.000 20.020 85 ARG A C 1
ATOM 661 O O . ARG A 1 85 ? 1.300 42.944 18.289 1.000 16.740 85 ARG A O 1
ATOM 669 N N . MET A 1 86 ? 3.068 44.184 18.708 1.000 19.810 86 MET A N 1
ATOM 670 C CA . MET A 1 86 ? 3.795 43.722 17.533 1.000 17.860 86 MET A CA 1
ATOM 671 C C . MET A 1 86 ? 4.167 42.239 17.618 1.000 20.640 86 MET A C 1
ATOM 672 O O . MET A 1 86 ? 4.283 41.570 16.576 1.000 17.060 86 MET A O 1
ATOM 677 N N . GLY A 1 87 ? 4.337 41.689 18.821 1.000 17.720 87 GLY A N 1
ATOM 678 C CA . GLY A 1 87 ? 4.586 40.258 18.914 1.000 19.130 87 GLY A CA 1
ATOM 679 C C . GLY A 1 87 ? 3.395 39.456 18.414 1.000 21.800 87 GLY A C 1
ATOM 680 O O . GLY A 1 87 ? 3.542 38.513 17.618 1.000 15.630 87 GLY A O 1
ATOM 681 N N . GLU A 1 88 ? 2.193 39.846 18.863 1.000 18.590 88 GLU A N 1
ATOM 682 C CA . GLU A 1 88 ? 0.964 39.255 18.361 1.000 18.510 88 GLU A CA 1
ATOM 683 C C . GLU A 1 88 ? 0.843 39.405 16.845 1.000 21.520 88 GLU A C 1
ATOM 684 O O . GLU A 1 88 ? 0.494 38.439 16.145 1.000 19.210 88 GLU A O 1
ATOM 690 N N . TRP A 1 89 ? 1.122 40.604 16.317 1.000 19.500 89 TRP A N 1
ATOM 691 C CA . TRP A 1 89 ? 1.006 40.792 14.870 1.000 17.340 89 TRP A CA 1
ATOM 692 C C . TRP A 1 89 ? 1.955 39.872 14.102 1.000 19.360 89 TRP A C 1
ATOM 693 O O . TRP A 1 89 ? 1.592 39.336 13.047 1.000 18.710 89 TRP A O 1
ATOM 704 N N . GLN A 1 90 ? 3.177 39.684 14.602 1.000 18.560 90 GLN A N 1
ATOM 705 C CA . GLN A 1 90 ? 4.125 38.854 13.872 1.000 15.910 90 GLN A CA 1
ATOM 706 C C . GLN A 1 90 ? 3.729 37.390 13.956 1.000 18.310 90 GLN A C 1
ATOM 707 O O . GLN A 1 90 ? 3.868 36.638 12.976 1.000 16.240 90 GLN A O 1
ATOM 713 N N . LYS A 1 91 ? 3.234 36.962 15.118 1.000 17.940 91 LYS A N 1
ATOM 714 C CA . LYS A 1 91 ? 2.740 35.595 15.216 1.000 19.890 91 LYS A CA 1
ATOM 715 C C . LYS A 1 91 ? 1.601 35.365 14.232 1.000 18.200 91 LYS A C 1
ATOM 716 O O . LYS A 1 91 ? 1.565 34.344 13.534 1.000 15.810 91 LYS A O 1
ATOM 722 N N . ARG A 1 92 ? 0.647 36.296 14.188 1.000 14.500 92 ARG A N 1
ATOM 723 C CA . ARG A 1 92 ? -0.440 36.193 13.229 1.000 16.920 92 ARG A CA 1
ATOM 724 C C . ARG A 1 92 ? 0.097 36.101 11.808 1.000 20.750 92 ARG A C 1
ATOM 725 O O . ARG A 1 92 ? -0.347 35.254 11.024 1.000 17.460 92 ARG A O 1
ATOM 733 N N . TYR A 1 93 ? 1.053 36.968 11.458 1.000 17.380 93 TYR A N 1
ATOM 734 C CA . TYR A 1 93 ? 1.685 36.891 10.150 1.000 15.550 93 TYR A CA 1
ATOM 735 C C . TYR A 1 93 ? 2.201 35.484 9.862 1.000 18.770 93 TYR A C 1
ATOM 736 O O . TYR A 1 93 ? 2.014 34.951 8.761 1.000 18.880 93 TYR A O 1
ATOM 745 N N . LEU A 1 94 ? 2.878 34.876 10.833 1.000 18.900 94 LEU A N 1
ATOM 746 C CA . LEU A 1 94 ? 3.482 33.563 10.587 1.000 18.490 94 LEU A CA 1
ATOM 747 C C . LEU A 1 94 ? 2.417 32.471 10.444 1.000 24.100 94 LEU A C 1
ATOM 748 O O . LEU A 1 94 ? 2.566 31.554 9.622 1.000 20.830 94 LEU A O 1
ATOM 753 N N . GLN A 1 95 ? 1.329 32.558 11.229 1.000 20.620 95 GLN A N 1
ATOM 754 C CA . GLN A 1 95 ? 0.252 31.578 11.099 1.000 21.040 95 GLN A CA 1
ATOM 755 C C . GLN A 1 95 ? -0.532 31.774 9.808 1.000 22.250 95 GLN A C 1
ATOM 756 O O . GLN A 1 95 ? -1.116 30.822 9.288 1.000 22.650 95 GLN A O 1
ATOM 762 N N . GLN A 1 96 ? -0.577 32.997 9.288 1.000 21.630 96 GLN A N 1
ATOM 763 C CA . GLN A 1 96 ? -1.199 33.198 7.992 1.000 19.370 96 GLN A CA 1
ATOM 764 C C . GLN A 1 96 ? -0.315 32.646 6.893 1.000 21.930 96 GLN A C 1
ATOM 765 O O . GLN A 1 96 ? -0.798 31.962 5.982 1.000 22.410 96 GLN A O 1
ATOM 771 N N . ALA A 1 97 ? 0.987 32.913 6.980 1.000 20.200 97 ALA A N 1
ATOM 772 C CA . ALA A 1 97 ? 1.883 32.587 5.884 1.000 23.250 97 ALA A CA 1
ATOM 773 C C . ALA A 1 97 ? 2.234 31.109 5.847 1.000 26.440 97 ALA A C 1
ATOM 774 O O . ALA A 1 97 ? 2.445 30.554 4.760 1.000 23.750 97 ALA A O 1
ATOM 776 N N . ASP A 1 98 ? 2.282 30.461 7.010 1.000 22.680 98 ASP A N 1
ATOM 777 C CA . ASP A 1 98 ? 2.840 29.124 7.117 1.000 21.490 98 ASP A CA 1
ATOM 778 C C . ASP A 1 98 ? 2.311 28.470 8.384 1.000 21.320 98 ASP A C 1
ATOM 779 O O . ASP A 1 98 ? 3.083 28.146 9.294 1.000 24.580 98 ASP A O 1
ATOM 784 N N . VAL A 1 99 ? 0.990 28.267 8.429 1.000 20.170 99 VAL A N 1
ATOM 785 C CA . VAL A 1 99 ? 0.307 27.792 9.628 1.000 22.530 99 VAL A CA 1
ATOM 786 C C . VAL A 1 99 ? 0.946 26.501 10.168 1.000 23.380 99 VAL A C 1
ATOM 787 O O . VAL A 1 99 ? 1.289 25.583 9.416 1.000 22.510 99 VAL A O 1
ATOM 791 N N . VAL A 1 100 ? 1.125 26.451 11.489 1.000 23.770 100 VAL A N 1
ATOM 792 C CA . VAL A 1 100 ? 1.605 25.274 12.205 1.000 20.900 100 VAL A CA 1
ATOM 793 C C . VAL A 1 100 ? 0.726 25.108 13.425 1.000 19.710 100 VAL A C 1
ATOM 794 O O . VAL A 1 100 ? 0.072 26.046 13.888 1.000 20.310 100 VAL A O 1
ATOM 798 N N . LYS A 1 101 ? 0.727 23.909 13.940 1.000 24.580 101 LYS A N 1
ATOM 799 C CA . LYS A 1 101 ? 0.118 23.653 15.232 1.000 28.580 101 LYS A CA 1
ATOM 800 C C . LYS A 1 101 ? 0.910 24.385 16.308 1.000 27.600 101 LYS A C 1
ATOM 801 O O . LYS A 1 101 ? 2.133 24.250 16.362 1.000 30.200 101 LYS A O 1
ATOM 807 N N . PRO A 1 102 ? 0.263 25.175 17.159 1.000 26.300 102 PRO A N 1
ATOM 808 C CA . PRO A 1 102 ? 1.008 26.003 18.120 1.000 30.410 102 PRO A CA 1
ATOM 809 C C . PRO A 1 102 ? 1.820 25.182 19.114 1.000 27.900 102 PRO A C 1
ATOM 810 O O . PRO A 1 102 ? 1.468 24.051 19.448 1.000 32.940 102 PRO A O 1
ATOM 814 N N . LEU A 1 103 ? 2.919 25.781 19.589 1.000 33.890 103 LEU A N 1
ATOM 815 C CA . LEU A 1 103 ? 3.642 25.303 20.766 1.000 29.890 103 LEU A CA 1
ATOM 816 C C . LEU A 1 103 ? 2.828 25.524 22.027 1.000 26.460 103 LEU A C 1
ATOM 817 O O . LEU A 1 103 ? 2.062 26.486 22.139 1.000 28.390 103 LEU A O 1
ATOM 822 N N . ARG A 1 104 ? 3.042 24.652 23.003 1.000 26.470 104 ARG A N 1
ATOM 823 C CA . ARG A 1 104 ? 2.602 24.912 24.370 1.000 31.690 104 ARG A CA 1
ATOM 824 C C . ARG A 1 104 ? 3.741 25.569 25.153 1.000 30.020 104 ARG A C 1
ATOM 825 O O . ARG A 1 104 ? 4.864 25.046 25.184 1.000 26.870 104 ARG A O 1
ATOM 833 N N . ILE A 1 105 ? 3.461 26.721 25.767 1.000 26.490 105 ILE A N 1
ATOM 834 C CA . ILE A 1 105 ? 4.506 27.637 26.225 1.000 26.820 105 ILE A CA 1
ATOM 835 C C . ILE A 1 105 ? 4.482 27.727 27.747 1.000 25.500 105 ILE A C 1
ATOM 836 O O . ILE A 1 105 ? 3.454 28.074 28.339 1.000 24.930 105 ILE A O 1
ATOM 841 N N . ILE A 1 106 ? 5.622 27.439 28.373 1.000 23.610 106 ILE A N 1
ATOM 842 C CA . ILE A 1 106 ? 5.829 27.642 29.806 1.000 23.270 106 ILE A CA 1
ATOM 843 C C . ILE A 1 106 ? 6.851 28.755 29.997 1.000 22.810 106 ILE A C 1
ATOM 844 O O . ILE A 1 106 ? 7.852 28.826 29.268 1.000 26.000 106 ILE A O 1
ATOM 849 N N . ALA A 1 107 ? 6.605 29.624 30.972 1.000 19.500 107 ALA A N 1
ATOM 850 C CA . ALA A 1 107 ? 7.491 30.746 31.234 1.000 19.720 107 ALA A CA 1
ATOM 851 C C . ALA A 1 107 ? 7.718 30.905 32.733 1.000 24.310 107 ALA A C 1
ATOM 852 O O . ALA A 1 107 ? 6.792 30.736 33.545 1.000 22.140 107 ALA A O 1
ATOM 854 N N . VAL A 1 108 ? 8.957 31.251 33.090 1.000 20.020 108 VAL A N 1
ATOM 855 C CA . VAL A 1 108 ? 9.354 31.464 34.481 1.000 21.120 108 VAL A CA 1
ATOM 856 C C . VAL A 1 108 ? 9.833 32.896 34.642 1.000 21.060 108 VAL A C 1
ATOM 857 O O . VAL A 1 108 ? 10.597 33.412 33.813 1.000 21.700 108 VAL A O 1
ATOM 861 N N . THR A 1 109 ? 9.386 33.532 35.704 1.000 19.060 109 THR A N 1
ATOM 862 C CA . THR A 1 109 ? 9.832 34.863 36.030 1.000 20.520 109 THR A CA 1
ATOM 863 C C . THR A 1 109 ? 10.309 34.868 37.475 1.000 22.910 109 THR A C 1
ATOM 864 O O . THR A 1 109 ? 9.827 34.102 38.317 1.000 24.330 109 THR A O 1
ATOM 868 N N . GLY A 1 110 ? 11.285 35.724 37.743 1.000 23.170 110 GLY A N 1
ATOM 869 C CA . GLY A 1 110 ? 12.006 35.688 38.995 1.000 25.320 110 GLY A CA 1
ATOM 870 C C . GLY A 1 110 ? 13.358 36.359 38.872 1.000 26.740 110 GLY A C 1
ATOM 871 O O . GLY A 1 110 ? 13.951 36.420 37.785 1.000 24.970 110 GLY A O 1
ATOM 872 N N . THR A 1 111 ? 13.847 36.893 39.986 1.000 26.340 111 THR A N 1
ATOM 873 C CA . THR A 1 111 ? 15.185 37.461 39.981 1.000 26.030 111 THR A CA 1
ATOM 874 C C . THR A 1 111 ? 16.228 36.378 39.728 1.000 24.870 111 THR A C 1
ATOM 875 O O . THR A 1 111 ? 17.132 36.565 38.908 1.000 28.300 111 THR A O 1
ATOM 879 N N . ASN A 1 112 ? 16.092 35.224 40.385 1.000 24.250 112 ASN A N 1
ATOM 880 C CA . ASN A 1 112 ? 17.059 34.134 40.298 1.000 25.310 112 ASN A CA 1
ATOM 881 C C . ASN A 1 112 ? 16.355 32.833 39.943 1.000 25.990 112 ASN A C 1
ATOM 882 O O . ASN A 1 112 ? 15.182 32.633 40.272 1.000 25.130 112 ASN A O 1
ATOM 887 N N . GLY A 1 113 ? 17.092 31.932 39.293 1.000 19.170 113 GLY A N 1
ATOM 888 C CA . GLY A 1 113 ? 16.589 30.611 38.978 1.000 21.310 113 GLY A CA 1
ATOM 889 C C . GLY A 1 113 ? 15.995 30.466 37.596 1.000 19.810 113 GLY A C 1
ATOM 890 O O . GLY A 1 113 ? 15.800 29.331 37.144 1.000 23.410 113 GLY A O 1
ATOM 891 N N . LYS A 1 114 ? 15.725 31.577 36.911 1.000 16.720 114 LYS A N 1
ATOM 892 C CA . LYS A 1 114 ? 15.057 31.533 35.616 1.000 21.340 114 LYS A CA 1
ATOM 893 C C . LYS A 1 114 ? 15.720 30.537 34.669 1.000 24.210 114 LYS A C 1
ATOM 894 O O . LYS A 1 114 ? 15.046 29.672 34.087 1.000 22.930 114 LYS A O 1
ATOM 900 N N . THR A 1 115 ? 17.045 30.618 34.526 1.000 19.010 115 THR A N 1
ATOM 901 C CA 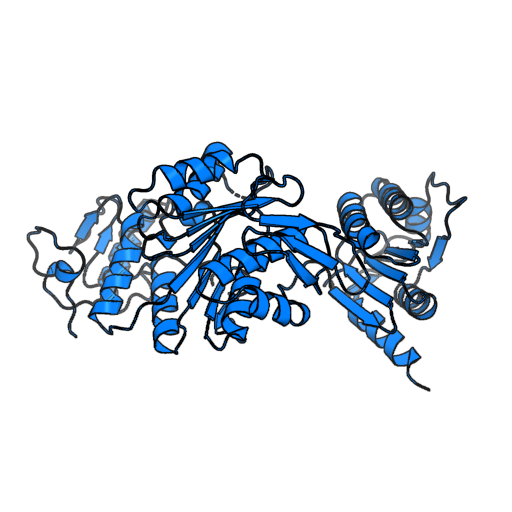. THR A 1 115 ? 17.734 29.709 33.616 1.000 22.050 115 THR A CA 1
ATOM 902 C C . THR A 1 115 ? 17.620 28.266 34.084 1.000 23.050 115 THR A C 1
ATOM 903 O O . THR A 1 115 ? 17.283 27.375 33.299 1.000 27.800 115 THR A O 1
ATOM 907 N N . THR A 1 116 ? 17.886 28.011 35.365 1.000 24.830 116 THR A N 1
ATOM 908 C CA . THR A 1 116 ? 17.880 26.635 35.846 1.000 23.480 116 THR A CA 1
ATOM 909 C C . THR A 1 116 ? 16.491 26.019 35.742 1.000 22.810 116 THR A C 1
ATOM 910 O O . THR A 1 116 ? 16.346 24.880 35.288 1.000 21.980 116 THR A O 1
ATOM 914 N N . ILE A 1 117 ? 15.462 26.738 36.189 1.000 18.870 117 ILE A N 1
ATOM 915 C CA . ILE A 1 117 ? 14.110 26.185 36.145 1.000 23.380 117 ILE A CA 1
ATOM 916 C C . ILE A 1 117 ? 13.676 25.974 34.698 1.000 24.460 117 ILE A C 1
ATOM 917 O O . ILE A 1 117 ? 13.159 24.911 34.328 1.000 21.750 117 ILE A O 1
ATOM 922 N N . SER A 1 118 ? 13.874 26.994 33.869 1.000 23.150 118 SER A N 1
ATOM 923 C CA . SER A 1 118 ? 13.629 26.907 32.437 1.000 21.680 118 SER A CA 1
ATOM 924 C C . SER A 1 118 ? 14.226 25.637 31.826 1.000 24.400 118 SER A C 1
ATOM 925 O O . SER A 1 118 ? 13.526 24.858 31.155 1.000 23.040 118 SER A O 1
ATOM 928 N N . ARG A 1 119 ? 15.525 25.398 32.068 1.000 24.130 119 ARG A N 1
ATOM 929 C CA . ARG A 1 119 ? 16.183 24.245 31.455 1.000 27.000 119 ARG A CA 1
ATOM 930 C C . ARG A 1 119 ? 15.728 22.925 32.076 1.000 23.530 119 ARG A C 1
ATOM 931 O O . ARG A 1 119 ? 15.570 21.933 31.359 1.000 24.600 119 ARG A O 1
ATOM 939 N N . LEU A 1 120 ? 15.494 22.881 33.387 1.000 21.340 120 LEU A N 1
ATOM 940 C CA . LEU A 1 120 ? 15.008 21.642 33.993 1.000 24.040 120 LEU A CA 1
ATOM 941 C C . LEU A 1 120 ? 13.655 21.252 33.427 1.000 26.750 120 LEU A C 1
ATOM 942 O O . LEU A 1 120 ? 13.407 20.073 33.141 1.000 24.940 120 LEU A O 1
ATOM 947 N N . ILE A 1 121 ? 12.763 22.231 33.276 1.000 26.440 121 ILE A N 1
ATOM 948 C CA . ILE A 1 121 ? 11.465 21.989 32.652 1.000 26.540 121 ILE A CA 1
ATOM 949 C C . ILE A 1 121 ? 11.649 21.392 31.264 1.000 26.260 121 ILE A C 1
ATOM 950 O O . ILE A 1 121 ? 11.042 20.364 30.918 1.000 26.240 121 ILE A O 1
ATOM 955 N N . ALA A 1 122 ? 12.492 22.027 30.446 1.000 25.050 122 ALA A N 1
ATOM 956 C CA . ALA A 1 122 ? 12.724 21.481 29.114 1.000 23.830 122 ALA A CA 1
ATOM 957 C C . ALA A 1 122 ? 13.235 20.039 29.179 1.000 32.120 122 ALA A C 1
ATOM 958 O O . ALA A 1 122 ? 12.790 19.180 28.408 1.000 31.890 122 ALA A O 1
ATOM 960 N N . GLU A 1 123 ? 14.155 19.754 30.107 1.000 31.230 123 GLU A N 1
ATOM 961 C CA . GLU A 1 123 ? 14.767 18.430 30.190 1.000 29.950 123 GLU A CA 1
ATOM 962 C C . GLU A 1 123 ? 13.763 17.374 30.637 1.000 30.640 123 GLU A C 1
ATOM 963 O O . GLU A 1 123 ? 13.750 16.259 30.103 1.000 31.630 123 GLU A O 1
ATOM 969 N N . LEU A 1 124 ? 12.929 17.698 31.625 1.000 26.270 124 LEU A N 1
ATOM 970 C CA . LEU A 1 124 ? 11.879 16.781 32.061 1.000 31.680 124 LEU A CA 1
ATOM 971 C C . LEU A 1 124 ? 10.915 16.463 30.917 1.000 34.660 124 LEU A C 1
ATOM 972 O O . LEU A 1 124 ? 10.691 15.289 30.564 1.000 36.230 124 LEU A O 1
ATOM 977 N N . ILE A 1 125 ? 10.321 17.512 30.333 1.000 35.860 125 ILE A N 1
ATOM 978 C CA . ILE A 1 125 ? 9.346 17.309 29.267 1.000 32.240 125 ILE A CA 1
ATOM 979 C C . ILE A 1 125 ? 9.971 16.493 28.148 1.000 36.400 125 ILE A C 1
ATOM 980 O O . ILE A 1 125 ? 9.368 15.540 27.638 1.000 37.660 125 ILE A O 1
ATOM 985 N N . SER A 1 126 ? 11.222 16.802 27.803 1.000 33.110 126 SER A N 1
ATOM 986 C CA . SER A 1 126 ? 11.892 16.037 26.769 1.000 32.910 126 SER A CA 1
ATOM 987 C C . SER A 1 126 ? 12.099 14.592 27.192 1.000 36.980 126 SER A C 1
ATOM 988 O O . SER A 1 126 ? 12.055 13.684 26.357 1.000 36.680 126 SER A O 1
ATOM 991 N N . SER A 1 127 ? 12.326 14.352 28.480 1.000 36.780 127 SER A N 1
ATOM 992 C CA . SER A 1 127 ? 12.475 12.972 28.921 1.000 33.290 127 SER A CA 1
ATOM 993 C C . SER A 1 127 ? 11.200 12.191 28.673 1.000 38.040 127 SER A C 1
ATOM 994 O O . SER A 1 127 ? 11.254 10.976 28.448 1.000 35.390 127 SER A O 1
ATOM 997 N N . GLN A 1 128 ? 10.046 12.864 28.676 1.000 36.280 128 GLN A N 1
ATOM 998 C CA . GLN A 1 128 ? 8.813 12.141 28.394 1.000 33.920 128 GLN A CA 1
ATOM 999 C C . GLN A 1 128 ? 8.514 12.072 26.898 1.000 37.720 128 GLN A C 1
ATOM 1000 O O . GLN A 1 128 ? 7.350 12.068 26.481 1.000 37.000 128 GLN A O 1
ATOM 1006 N N . GLN A 1 129 ? 9.565 12.005 26.093 1.000 42.300 129 GLN A N 1
ATOM 1007 C CA . GLN A 1 129 ? 9.525 11.841 24.643 1.000 46.870 129 GLN A CA 1
ATOM 1008 C C . GLN A 1 129 ? 8.798 12.971 23.913 1.000 49.870 129 GLN A C 1
ATOM 1009 O O . GLN A 1 129 ? 8.557 12.857 22.704 1.000 53.560 129 GLN A O 1
ATOM 1015 N N . GLN A 1 130 ? 8.449 14.068 24.586 1.000 44.930 130 GLN A N 1
ATOM 1016 C CA . GLN A 1 130 ? 8.141 15.265 23.821 1.000 42.940 130 GLN A CA 1
ATOM 1017 C C . GLN A 1 130 ? 9.441 15.963 23.422 1.000 41.190 130 GLN A C 1
ATOM 1018 O O . GLN A 1 130 ? 10.525 15.648 23.916 1.000 45.780 130 GLN A O 1
ATOM 1024 N N . ARG A 1 131 ? 9.331 16.897 22.485 1.000 40.280 131 ARG A N 1
ATOM 1025 C CA . ARG A 1 131 ? 10.426 17.783 22.122 1.000 36.970 131 ARG A CA 1
ATOM 1026 C C . ARG A 1 131 ? 10.117 19.171 22.666 1.000 37.810 131 ARG A C 1
ATOM 1027 O O . ARG A 1 131 ? 9.035 19.714 22.415 1.000 34.560 131 ARG A O 1
ATOM 1035 N N . CYS A 1 132 ? 11.057 19.726 23.434 1.000 36.580 132 CYS A N 1
ATOM 1036 C CA . CYS A 1 132 ? 10.873 21.007 24.108 1.000 36.800 132 CYS A CA 1
ATOM 1037 C C . CYS A 1 132 ? 11.949 21.993 23.674 1.000 31.470 132 CYS A C 1
ATOM 1038 O O . CYS A 1 132 ? 13.140 21.663 23.706 1.000 34.360 132 CYS A O 1
ATOM 1041 N N . ALA A 1 133 ? 11.530 23.191 23.262 1.000 26.760 133 ALA A N 1
ATOM 1042 C CA . ALA A 1 133 ? 12.444 24.301 23.025 1.000 30.970 133 ALA A CA 1
ATOM 1043 C C . ALA A 1 133 ? 12.689 25.049 24.329 1.000 29.310 133 ALA A C 1
ATOM 1044 O O . ALA A 1 133 ? 11.825 25.116 25.207 1.000 27.690 133 ALA A O 1
ATOM 1046 N N . VAL A 1 134 ? 13.882 25.604 24.452 1.000 30.080 134 VAL A N 1
ATOM 1047 C CA . VAL A 1 134 ? 14.233 26.450 25.581 1.000 32.660 134 VAL A CA 1
ATOM 1048 C C . VAL A 1 134 ? 14.839 27.716 25.016 1.000 31.440 134 VAL A C 1
ATOM 1049 O O . VAL A 1 134 ? 15.599 27.668 24.044 1.000 34.470 134 VAL A O 1
ATOM 1053 N N . MET A 1 135 ? 14.480 28.853 25.598 1.000 37.280 135 MET A N 1
ATOM 1054 C CA . MET A 1 135 ? 15.015 30.137 25.162 1.000 41.870 135 MET A CA 1
ATOM 1055 C C . MET A 1 135 ? 15.466 30.921 26.382 1.000 44.880 135 MET A C 1
ATOM 1056 O O . MET A 1 135 ? 14.650 31.234 27.258 1.000 41.270 135 MET A O 1
ATOM 1061 N N . GLY A 1 136 ? 16.755 31.234 26.436 1.000 44.990 136 GLY A N 1
ATOM 1062 C CA . GLY A 1 136 ? 17.268 32.036 27.523 1.000 42.400 136 GLY A CA 1
ATOM 1063 C C . GLY A 1 136 ? 18.728 32.383 27.323 1.000 48.370 136 GLY A C 1
ATOM 1064 O O . GLY A 1 136 ? 19.309 32.162 26.253 1.000 39.840 136 GLY A O 1
ATOM 1065 N N . THR A 1 137 ? 19.320 32.903 28.405 1.000 45.900 137 THR A N 1
ATOM 1066 C CA . THR A 1 137 ? 20.656 33.481 28.377 1.000 42.640 137 THR A CA 1
ATOM 1067 C C . THR A 1 137 ? 21.771 32.451 28.219 1.000 46.910 137 THR A C 1
ATOM 1068 O O . THR A 1 137 ? 22.931 32.849 28.076 1.000 49.430 137 THR A O 1
ATOM 1072 N N . THR A 1 138 ? 21.482 31.153 28.234 1.000 48.350 138 THR A N 1
ATOM 1073 C CA . THR A 1 138 ? 22.512 30.195 27.850 1.000 53.000 138 THR A CA 1
ATOM 1074 C C . THR A 1 138 ? 22.308 29.654 26.440 1.000 55.910 138 THR A C 1
ATOM 1075 O O . THR A 1 138 ? 23.176 28.930 25.938 1.000 57.780 138 THR A O 1
ATOM 1079 N N . GLY A 1 139 ? 21.215 30.007 25.780 1.000 55.500 139 GLY A N 1
ATOM 1080 C CA . GLY A 1 139 ? 20.992 29.537 24.426 1.000 61.920 139 GLY A CA 1
ATOM 1081 C C . GLY A 1 139 ? 19.520 29.447 24.085 1.000 58.070 139 GLY A C 1
ATOM 1082 O O . GLY A 1 139 ? 18.631 29.584 24.931 1.000 51.010 139 GLY A O 1
ATOM 1083 N N . ASN A 1 140 ? 19.279 29.211 22.799 1.000 60.230 140 ASN A N 1
ATOM 1084 C CA . ASN A 1 140 ? 17.951 29.063 22.225 1.000 58.680 140 ASN A CA 1
ATOM 1085 C C . ASN A 1 140 ? 17.922 27.787 21.392 1.000 57.010 140 ASN A C 1
ATOM 1086 O O . ASN A 1 140 ? 18.846 27.528 20.617 1.000 62.250 140 ASN A O 1
ATOM 1091 N N . GLY A 1 141 ? 16.880 26.985 21.551 1.000 50.100 141 GLY A N 1
ATOM 1092 C CA . GLY A 1 141 ? 16.658 25.924 20.592 1.000 47.420 141 GLY A CA 1
ATOM 1093 C C . GLY A 1 141 ? 16.131 24.660 21.242 1.000 46.700 141 GLY A C 1
ATOM 1094 O O . GLY A 1 141 ? 15.659 24.673 22.378 1.000 42.820 141 GLY A O 1
ATOM 1095 N N . ILE A 1 142 ? 16.212 23.569 20.462 1.000 48.080 142 ILE A N 1
ATOM 1096 C CA . ILE A 1 142 ? 15.748 22.244 20.854 1.000 51.610 142 ILE A CA 1
ATOM 1097 C C . ILE A 1 142 ? 16.871 21.538 21.594 1.000 59.470 142 ILE A C 1
ATOM 1098 O O . ILE A 1 142 ? 18.037 21.625 21.198 1.000 66.750 142 ILE A O 1
ATOM 1103 N N . LEU A 1 143 ? 16.522 20.831 22.665 1.000 61.840 143 LEU A N 1
ATOM 1104 C CA . LEU A 1 143 ? 17.521 20.061 23.398 1.000 67.390 143 LEU A CA 1
ATOM 1105 C C . LEU A 1 143 ? 18.082 18.982 22.476 1.000 67.730 143 LEU A C 1
ATOM 1106 O O . LEU A 1 143 ? 17.307 18.160 21.962 1.000 63.340 143 LEU A O 1
ATOM 1111 N N . PRO A 1 144 ? 19.413 18.916 22.267 1.000 69.890 144 PRO A N 1
ATOM 1112 C CA . PRO A 1 144 ? 20.470 19.575 23.045 1.000 70.870 144 PRO A CA 1
ATOM 1113 C C . PRO A 1 144 ? 21.229 20.771 22.436 1.000 71.100 144 PRO A C 1
ATOM 1114 O O . PRO A 1 144 ? 22.096 21.311 23.132 1.000 73.380 144 PRO A O 1
ATOM 1118 N N . ASN A 1 145 ? 20.961 21.169 21.196 1.000 65.170 145 ASN A N 1
ATOM 1119 C CA . ASN A 1 145 ? 21.778 22.177 20.527 1.000 68.810 145 ASN A CA 1
ATOM 1120 C C . ASN A 1 145 ? 21.134 23.550 20.662 1.000 66.300 145 ASN A C 1
ATOM 1121 O O . ASN A 1 145 ? 20.023 23.766 20.169 1.000 65.780 145 ASN A O 1
ATOM 1126 N N . LEU A 1 146 ? 21.841 24.482 21.302 1.000 60.270 146 LEU A N 1
ATOM 1127 C CA . LEU A 1 146 ? 21.311 25.814 21.560 1.000 64.420 146 LEU A CA 1
ATOM 1128 C C . LEU A 1 146 ? 22.183 26.886 20.920 1.000 67.520 146 LEU A C 1
ATOM 1129 O O . LEU A 1 146 ? 23.392 26.711 20.758 1.000 69.940 146 LEU A O 1
ATOM 1134 N N . THR A 1 147 ? 21.547 28.013 20.580 1.000 71.340 147 THR A N 1
ATOM 1135 C CA . THR A 1 147 ? 22.150 29.151 19.888 1.000 71.680 147 THR A CA 1
ATOM 1136 C C . THR A 1 147 ? 22.565 30.245 20.877 1.000 76.170 147 THR A C 1
ATOM 1137 O O . THR A 1 147 ? 21.764 31.145 21.163 1.000 77.820 147 THR A O 1
ATOM 1141 N N . PRO A 1 148 ? 23.806 30.220 21.410 1.000 77.010 148 PRO A N 1
ATOM 1142 C CA . PRO A 1 148 ? 24.206 31.211 22.417 1.000 75.770 148 PRO A CA 1
ATOM 1143 C C . PRO A 1 148 ? 24.935 32.418 21.822 1.000 80.810 148 PRO A C 1
ATOM 1144 O O . PRO A 1 148 ? 24.345 33.171 21.042 1.000 82.030 148 PRO A O 1
ATOM 1148 N N . HIS A 1 151 ? 23.001 38.334 19.552 1.000 74.200 151 HIS A N 1
ATOM 1149 C CA . HIS A 1 151 ? 22.021 39.191 20.212 1.000 82.230 151 HIS A CA 1
ATOM 1150 C C . HIS A 1 151 ? 22.016 38.932 21.725 1.000 82.230 151 HIS A C 1
ATOM 1151 O O . HIS A 1 151 ? 22.187 37.787 22.158 1.000 86.960 151 HIS A O 1
ATOM 1158 N N . THR A 1 152 ? 21.836 39.988 22.528 1.000 76.110 152 THR A N 1
ATOM 1159 C CA . THR A 1 152 ? 21.773 39.808 23.979 1.000 78.540 152 THR A CA 1
ATOM 1160 C C . THR A 1 152 ? 20.526 39.014 24.364 1.000 78.370 152 THR A C 1
ATOM 1161 O O . THR A 1 152 ? 20.618 37.935 24.964 1.000 84.840 152 THR A O 1
ATOM 1165 N N . THR A 1 153 ? 19.349 39.530 24.016 1.000 70.080 153 THR A N 1
ATOM 1166 C CA . THR A 1 153 ? 18.093 38.803 24.152 1.000 64.510 153 THR A CA 1
ATOM 1167 C C . THR A 1 153 ? 17.174 39.233 23.017 1.000 60.140 153 THR A C 1
ATOM 1168 O O . THR A 1 153 ? 17.391 40.271 22.382 1.000 59.890 153 THR A O 1
ATOM 1172 N N . LEU A 1 154 ? 16.124 38.442 22.786 1.000 48.330 154 LEU A N 1
ATOM 1173 C CA . LEU A 1 154 ? 15.303 38.600 21.589 1.000 40.870 154 LEU A CA 1
ATOM 1174 C C . LEU A 1 154 ? 14.236 39.683 21.736 1.000 38.050 154 LEU A C 1
ATOM 1175 O O . LEU A 1 154 ? 13.614 39.835 22.795 1.000 37.850 154 LEU A O 1
ATOM 1180 N N . ASP A 1 155 ? 13.994 40.407 20.643 1.000 32.770 155 ASP A N 1
ATOM 1181 C CA . ASP A 1 155 ? 12.792 41.221 20.558 1.000 31.610 155 ASP A CA 1
ATOM 1182 C C . ASP A 1 155 ? 11.563 40.340 20.239 1.000 30.410 155 ASP A C 1
ATOM 1183 O O . ASP A 1 155 ? 11.681 39.182 19.817 1.000 27.360 155 ASP A O 1
ATOM 1188 N N . ALA A 1 156 ? 10.373 40.919 20.451 1.000 27.090 156 ALA A N 1
ATOM 1189 C CA . ALA A 1 156 ? 9.109 40.214 20.239 1.000 25.250 156 ALA A CA 1
ATOM 1190 C C . ALA A 1 156 ? 9.030 39.548 18.864 1.000 25.330 156 ALA A C 1
ATOM 1191 O O . ALA A 1 156 ? 8.558 38.410 18.741 1.000 24.520 156 ALA A O 1
ATOM 1193 N N . LEU A 1 157 ? 9.478 40.243 17.818 1.000 24.730 157 LEU A N 1
ATOM 1194 C CA . LEU A 1 157 ? 9.459 39.665 16.476 1.000 24.750 157 LEU A CA 1
ATOM 1195 C C . LEU A 1 157 ? 10.368 38.452 16.391 1.000 24.550 157 LEU A C 1
ATOM 1196 O O . LEU A 1 157 ? 10.008 37.422 15.799 1.000 24.170 157 LEU A O 1
ATOM 1201 N N . GLN A 1 158 ? 11.576 38.572 16.943 1.000 24.280 158 GLN A N 1
ATOM 1202 C CA . GLN A 1 158 ? 12.511 37.454 16.916 1.000 27.620 158 GLN A CA 1
ATOM 1203 C C . GLN A 1 158 ? 11.997 36.289 17.753 1.000 23.930 158 GLN A C 1
ATOM 1204 O O . GLN A 1 158 ? 12.181 35.123 17.389 1.000 20.310 158 GLN A O 1
ATOM 1210 N N . LEU A 1 159 ? 11.361 36.593 18.886 1.000 24.940 159 LEU A N 1
ATOM 1211 C CA . LEU A 1 159 ? 10.746 35.555 19.696 1.000 24.280 159 LEU A CA 1
ATOM 1212 C C . LEU A 1 159 ? 9.707 34.785 18.892 1.000 27.080 159 LEU A C 1
ATOM 1213 O O . LEU A 1 159 ? 9.703 33.548 18.884 1.000 23.150 159 LEU A O 1
ATOM 1218 N N . GLN A 1 160 ? 8.822 35.503 18.190 1.000 22.930 160 GLN A N 1
ATOM 1219 C CA . GLN A 1 160 ? 7.806 34.808 17.410 1.000 21.730 160 GLN A CA 1
ATOM 1220 C C . GLN A 1 160 ? 8.426 34.005 16.266 1.000 22.790 160 GLN A C 1
ATOM 1221 O O . GLN A 1 160 ? 8.024 32.862 16.028 1.000 22.580 160 GLN A O 1
ATOM 1227 N N . ASN A 1 161 ? 9.417 34.569 15.564 1.000 21.730 161 ASN A N 1
ATOM 1228 C CA . ASN A 1 161 ? 10.065 33.828 14.482 1.000 23.170 161 ASN A CA 1
ATOM 1229 C C . ASN A 1 161 ? 10.699 32.534 14.981 1.000 25.600 161 ASN A C 1
ATOM 1230 O O . ASN A 1 161 ? 10.577 31.478 14.337 1.000 26.940 161 ASN A O 1
ATOM 1235 N N . ALA A 1 162 ? 11.368 32.586 16.130 1.000 21.620 162 ALA A N 1
ATOM 1236 C CA . ALA A 1 162 ? 11.997 31.381 16.656 1.000 24.390 162 ALA A CA 1
ATOM 1237 C C . ALA A 1 162 ? 10.956 30.375 17.125 1.000 28.320 162 ALA A C 1
ATOM 1238 O O . ALA A 1 162 ? 11.079 29.175 16.855 1.000 30.070 162 ALA A O 1
ATOM 1240 N N . LEU A 1 163 ? 9.949 30.833 17.875 1.000 23.320 163 LEU A N 1
ATOM 1241 C CA . LEU A 1 163 ? 8.910 29.918 18.331 1.000 26.570 163 LEU A CA 1
ATOM 1242 C C . LEU A 1 163 ? 8.272 29.211 17.144 1.000 28.420 163 LEU A C 1
ATOM 1243 O O . LEU A 1 163 ? 7.998 27.995 17.186 1.000 25.440 163 LEU A O 1
ATOM 1248 N N . HIS A 1 164 ? 8.068 29.960 16.057 1.000 24.670 164 HIS A N 1
ATOM 1249 C CA . HIS A 1 164 ? 7.461 29.388 14.870 1.000 27.340 164 HIS A CA 1
ATOM 1250 C C . HIS A 1 164 ? 8.368 28.328 14.261 1.000 31.380 164 HIS A C 1
ATOM 1251 O O . HIS A 1 164 ? 7.917 27.216 13.949 1.000 29.280 164 HIS A O 1
ATOM 1258 N N . ASP A 1 165 ? 9.661 28.662 14.101 1.000 28.070 165 ASP A N 1
ATOM 1259 C CA . ASP A 1 165 ? 10.632 27.708 13.576 1.000 29.470 165 ASP A CA 1
ATOM 1260 C C . ASP A 1 165 ? 10.676 26.433 14.409 1.000 28.840 165 ASP A C 1
ATOM 1261 O O . ASP A 1 165 ? 10.801 25.334 13.863 1.000 31.000 165 ASP A O 1
ATOM 1266 N N . TYR A 1 166 ? 10.597 26.555 15.732 1.000 28.220 166 TYR A N 1
ATOM 1267 C CA . TYR A 1 166 ? 10.665 25.353 16.560 1.000 34.690 166 TYR A CA 1
ATOM 1268 C C . TYR A 1 166 ? 9.430 24.491 16.351 1.000 32.740 166 TYR A C 1
ATOM 1269 O O . TYR A 1 166 ? 9.533 23.258 16.284 1.000 30.190 166 TYR A O 1
ATOM 1278 N N . ALA A 1 167 ? 8.252 25.121 16.245 1.000 31.530 167 ALA A N 1
ATOM 1279 C CA . ALA A 1 167 ? 7.057 24.352 15.901 1.000 30.230 167 ALA A CA 1
ATOM 1280 C C . ALA A 1 167 ? 7.254 23.615 14.579 1.000 30.000 167 ALA A C 1
ATOM 1281 O O . ALA A 1 167 ? 6.980 22.414 14.479 1.000 31.950 167 ALA A O 1
ATOM 1283 N N . LYS A 1 168 ? 7.791 24.306 13.573 1.000 30.720 168 LYS A N 1
ATOM 1284 C CA . LYS A 1 168 ? 8.041 23.683 12.277 1.000 31.260 168 LYS A CA 1
ATOM 1285 C C . LYS A 1 168 ? 8.911 22.438 12.393 1.000 37.330 168 LYS A C 1
ATOM 1286 O O . LYS A 1 168 ? 8.812 21.529 11.554 1.000 37.290 168 LYS A O 1
ATOM 1292 N N . GLN A 1 169 ? 9.766 22.383 13.412 1.000 33.660 169 GLN A N 1
ATOM 1293 C CA . GLN A 1 169 ? 10.744 21.319 13.574 1.000 35.160 169 GLN A CA 1
ATOM 1294 C C . GLN A 1 169 ? 10.281 20.228 14.524 1.000 37.660 169 GLN A C 1
ATOM 1295 O O . GLN A 1 169 ? 11.062 19.323 14.832 1.000 44.600 169 GLN A O 1
ATOM 1301 N N . GLY A 1 170 ? 9.058 20.295 15.019 1.000 32.110 170 GLY A N 1
ATOM 1302 C CA . GLY A 1 170 ? 8.530 19.222 15.831 1.000 32.850 170 GLY A CA 1
ATOM 1303 C C . GLY A 1 170 ? 8.357 19.545 17.293 1.000 35.790 170 GLY A C 1
ATOM 1304 O O . GLY A 1 170 ? 7.693 18.772 17.998 1.000 37.370 170 GLY A O 1
ATOM 1305 N N . ALA A 1 171 ? 8.931 20.639 17.785 1.000 33.420 171 ALA A N 1
ATOM 1306 C CA . ALA A 1 171 ? 8.740 20.977 19.187 1.000 34.320 171 ALA A CA 1
ATOM 1307 C C . ALA A 1 171 ? 7.250 21.066 19.484 1.000 30.500 171 ALA A C 1
ATOM 1308 O O . ALA A 1 171 ? 6.487 21.621 18.699 1.000 34.320 171 ALA A O 1
ATOM 1310 N N . THR A 1 172 ? 6.823 20.475 20.584 1.000 30.450 172 THR A N 1
ATOM 1311 C CA . THR A 1 172 ? 5.454 20.667 21.039 1.000 31.750 172 THR A CA 1
ATOM 1312 C C . THR A 1 172 ? 5.383 21.573 22.252 1.000 30.180 172 THR A C 1
ATOM 1313 O O . THR A 1 172 ? 4.285 22.006 22.625 1.000 32.090 172 THR A O 1
ATOM 1317 N N . PHE A 1 173 ? 6.532 21.885 22.853 1.000 33.790 173 PHE A N 1
ATOM 1318 C CA . PHE A 1 173 ? 6.636 22.720 24.043 1.000 32.380 173 PHE A CA 1
ATOM 1319 C C . PHE A 1 173 ? 7.790 23.704 23.890 1.000 28.350 173 PHE A C 1
ATOM 1320 O O . PHE A 1 173 ? 8.758 23.463 23.161 1.000 27.150 173 PHE A O 1
ATOM 1328 N N . ALA A 1 174 ? 7.682 24.814 24.605 1.000 28.030 174 ALA A N 1
ATOM 1329 C CA . ALA A 1 174 ? 8.771 25.767 24.730 1.000 26.830 174 ALA A CA 1
ATOM 1330 C C . ALA A 1 174 ? 8.803 26.233 26.172 1.000 23.970 174 ALA A C 1
ATOM 1331 O O . ALA A 1 174 ? 7.745 26.440 26.778 1.000 22.840 174 ALA A O 1
ATOM 1333 N N . SER A 1 175 ? 10.019 26.416 26.701 1.000 25.550 175 SER A N 1
ATOM 1334 C CA . SER A 1 175 ? 10.275 26.819 28.086 1.000 22.580 175 SER A CA 1
ATOM 1335 C C . SER A 1 175 ? 11.068 28.121 28.052 1.000 24.270 175 SER A C 1
ATOM 1336 O O . SER A 1 175 ? 12.221 28.129 27.598 1.000 24.580 175 SER A O 1
ATOM 1339 N N . LEU A 1 176 ? 10.464 29.216 28.538 1.000 19.700 176 LEU A N 1
ATOM 1340 C CA . LEU A 1 176 ? 10.996 30.565 28.355 1.000 19.800 176 LEU A CA 1
ATOM 1341 C C . LEU A 1 176 ? 11.335 31.245 29.679 1.000 22.980 176 LEU A C 1
ATOM 1342 O O . LEU A 1 176 ? 10.618 31.089 30.675 1.000 18.400 176 LEU A O 1
ATOM 1347 N N . GLU A 1 177 ? 12.402 32.046 29.668 1.000 24.760 177 GLU A N 1
ATOM 1348 C CA . GLU A 1 177 ? 12.646 33.007 30.745 1.000 27.000 177 GLU A CA 1
ATOM 1349 C C . GLU A 1 177 ? 11.906 34.304 30.458 1.000 22.770 177 GLU A C 1
ATOM 1350 O O . GLU A 1 177 ? 11.908 34.792 29.324 1.000 29.210 177 GLU A O 1
ATOM 1356 N N . ALA A 1 178 ? 11.314 34.893 31.495 1.000 23.460 178 ALA A N 1
ATOM 1357 C CA . ALA A 1 178 ? 10.601 36.167 31.374 1.000 22.630 178 ALA A CA 1
ATOM 1358 C C . ALA A 1 178 ? 11.134 37.184 32.390 1.000 25.830 178 ALA A C 1
ATOM 1359 O O . ALA A 1 178 ? 10.685 37.209 33.544 1.000 23.760 178 ALA A O 1
ATOM 1361 N N . SER A 1 179 ? 12.056 38.044 31.948 1.000 25.710 179 SER A N 1
ATOM 1362 C CA . SER A 1 179 ? 12.566 39.144 32.769 1.000 24.690 179 SER A CA 1
ATOM 1363 C C . SER A 1 179 ? 11.527 40.262 32.919 1.000 26.690 179 SER A C 1
ATOM 1364 O O . SER A 1 179 ? 10.562 40.368 32.151 1.000 26.580 179 SER A O 1
ATOM 1367 N N . SER A 1 180 ? 11.747 41.122 33.919 1.000 29.340 180 SER A N 1
ATOM 1368 C CA . SER A 1 180 ? 10.816 42.224 34.182 1.000 28.770 180 SER A CA 1
ATOM 1369 C C . SER A 1 180 ? 10.799 43.234 33.041 1.000 26.680 180 SER A C 1
ATOM 1370 O O . SER A 1 180 ? 9.730 43.691 32.613 1.000 25.940 180 SER A O 1
ATOM 1373 N N . HIS A 1 181 ? 11.976 43.635 32.573 1.000 29.700 181 HIS A N 1
ATOM 1374 C CA . HIS A 1 181 ? 12.024 44.545 31.440 1.000 33.270 181 HIS A CA 1
ATOM 1375 C C . HIS A 1 181 ? 11.346 43.921 30.229 1.000 33.200 181 HIS A C 1
ATOM 1376 O O . HIS A 1 181 ? 10.556 44.580 29.538 1.000 30.330 181 HIS A O 1
ATOM 1383 N N . GLY A 1 182 ? 11.606 42.633 29.989 1.000 35.120 182 GLY A N 1
ATOM 1384 C CA . GLY A 1 182 ? 10.958 41.950 28.882 1.000 29.670 182 GLY A CA 1
ATOM 1385 C C . GLY A 1 182 ? 9.448 41.980 28.981 1.000 26.880 182 GLY A C 1
ATOM 1386 O O . GLY A 1 182 ? 8.757 42.265 28.005 1.000 31.380 182 GLY A O 1
ATOM 1387 N N . LEU A 1 183 ? 8.911 41.678 30.159 1.000 27.550 183 LEU A N 1
ATOM 1388 C CA . LEU A 1 183 ? 7.464 41.713 30.326 1.000 26.930 183 LEU A CA 1
ATOM 1389 C C . LEU A 1 183 ? 6.916 43.116 30.099 1.000 33.680 183 LEU A C 1
ATOM 1390 O O . LEU A 1 183 ? 5.913 43.286 29.395 1.000 33.030 183 LEU A O 1
ATOM 1395 N N . GLU A 1 184 ? 7.562 44.134 30.698 1.000 32.520 184 GLU A N 1
ATOM 1396 C CA . GLU A 1 184 ? 7.114 45.522 30.543 1.000 30.230 184 GLU A CA 1
ATOM 1397 C C . GLU A 1 184 ? 7.121 45.949 29.087 1.000 26.250 184 GLU A C 1
ATOM 1398 O O . GLU A 1 184 ? 6.257 46.709 28.654 1.000 24.000 184 GLU A O 1
ATOM 1404 N N . GLN A 1 185 ? 8.125 45.511 28.336 1.000 26.820 185 GLN A N 1
ATOM 1405 C CA . GLN A 1 185 ? 8.331 45.940 26.966 1.000 28.410 185 GLN A CA 1
ATOM 1406 C C . GLN A 1 185 ? 7.355 45.282 25.997 1.000 30.230 185 GLN A C 1
ATOM 1407 O O . GLN A 1 185 ? 7.328 45.661 24.822 1.000 26.590 185 GLN A O 1
ATOM 1413 N N . GLY A 1 186 ? 6.554 44.319 26.461 1.000 29.170 186 GLY A N 1
ATOM 1414 C CA . GLY A 1 186 ? 5.666 43.579 25.590 1.000 29.100 186 GLY A CA 1
ATOM 1415 C C . GLY A 1 186 ? 6.333 42.469 24.813 1.000 27.360 186 GLY A C 1
ATOM 1416 O O . GLY A 1 186 ? 5.782 42.006 23.809 1.000 28.890 186 GLY A O 1
ATOM 1417 N N . ARG A 1 187 ? 7.498 42.010 25.261 1.000 29.460 187 ARG A N 1
ATOM 1418 C CA . ARG A 1 187 ? 8.278 41.070 24.467 1.000 31.420 187 ARG A CA 1
ATOM 1419 C C . ARG A 1 187 ? 7.621 39.698 24.374 1.000 25.760 187 ARG A C 1
ATOM 1420 O O . ARG A 1 187 ? 7.843 38.973 23.399 1.000 24.740 187 ARG A O 1
ATOM 1428 N N . LEU A 1 188 ? 6.821 39.324 25.362 1.000 24.940 188 LEU A N 1
ATOM 1429 C CA . LEU A 1 188 ? 6.139 38.043 25.359 1.000 24.570 188 LEU A CA 1
ATOM 1430 C C . LEU A 1 188 ? 4.668 38.171 24.989 1.000 27.700 188 LEU A C 1
ATOM 1431 O O . LEU A 1 188 ? 3.937 37.179 25.048 1.000 31.180 188 LEU A O 1
ATOM 1436 N N . ASN A 1 189 ? 4.217 39.371 24.610 1.000 27.880 189 ASN A N 1
ATOM 1437 C CA . ASN A 1 189 ? 2.795 39.590 24.370 1.000 29.710 189 ASN A CA 1
ATOM 1438 C C . ASN A 1 189 ? 2.247 38.655 23.288 1.000 34.900 189 ASN A C 1
ATOM 1439 O O . ASN A 1 189 ? 1.116 38.161 23.407 1.000 37.100 189 ASN A O 1
ATOM 1444 N N . GLY A 1 190 ? 3.031 38.341 22.258 1.000 26.440 190 GLY A N 1
ATOM 1445 C CA . GLY A 1 190 ? 2.444 37.406 21.303 1.000 34.860 190 GLY A CA 1
ATOM 1446 C C . GLY A 1 190 ? 2.196 35.982 21.823 1.000 35.440 190 GLY A C 1
ATOM 1447 O O . GLY A 1 190 ? 1.526 35.211 21.130 1.000 35.500 190 GLY A O 1
ATOM 1448 N N . CYS A 1 191 ? 2.711 35.618 23.001 1.000 31.910 191 CYS A N 1
ATOM 1449 C CA . CYS A 1 191 ? 2.792 34.222 23.425 1.000 31.680 191 CYS A CA 1
ATOM 1450 C C . CYS A 1 191 ? 1.534 33.761 24.145 1.000 34.450 191 CYS A C 1
ATOM 1451 O O . CYS A 1 191 ? 1.081 34.411 25.088 1.000 36.490 191 CYS A O 1
ATOM 1454 N N . ASP A 1 192 ? 1.025 32.589 23.760 1.000 36.990 192 ASP A N 1
ATOM 1455 C CA . ASP A 1 192 ? -0.119 31.988 24.445 1.000 40.280 192 ASP A CA 1
ATOM 1456 C C . ASP A 1 192 ? 0.421 31.122 25.583 1.000 36.850 192 ASP A C 1
ATOM 1457 O O . ASP A 1 192 ? 0.481 29.892 25.511 1.000 33.950 192 ASP A O 1
ATOM 1462 N N . ILE A 1 193 ? 0.858 31.813 26.637 1.000 28.220 193 ILE A N 1
ATOM 1463 C CA . ILE A 1 193 ? 1.546 31.181 27.755 1.000 30.570 193 ILE A CA 1
ATOM 1464 C C . ILE A 1 193 ? 0.541 30.345 28.533 1.000 31.260 193 ILE A C 1
ATOM 1465 O O . ILE A 1 193 ? -0.455 30.873 29.046 1.000 29.030 193 ILE A O 1
ATOM 1470 N N . GLU A 1 194 ? 0.798 29.035 28.620 1.000 27.250 194 GLU A N 1
ATOM 1471 C CA . GLU A 1 194 ? -0.082 28.078 29.289 1.000 29.760 194 GLU A CA 1
ATOM 1472 C C . GLU A 1 194 ? 0.197 27.981 30.785 1.000 31.720 194 GLU A C 1
ATOM 1473 O O . GLU A 1 194 ? -0.739 27.998 31.589 1.000 30.540 194 GLU A O 1
ATOM 1479 N N . ILE A 1 195 ? 1.477 27.871 31.166 1.000 27.400 195 ILE A N 1
ATOM 1480 C CA . ILE A 1 195 ? 1.895 27.707 32.556 1.000 28.220 195 ILE A CA 1
ATOM 1481 C C . ILE A 1 195 ? 2.930 28.774 32.883 1.000 24.750 195 ILE A C 1
ATOM 1482 O O . ILE A 1 195 ? 3.917 28.929 32.157 1.000 27.040 195 ILE A O 1
ATOM 1487 N N . ALA A 1 196 ? 2.717 29.492 33.979 1.000 20.710 196 ALA A N 1
ATOM 1488 C CA . ALA A 1 196 ? 3.656 30.494 34.450 1.000 24.700 196 ALA A CA 1
ATOM 1489 C C . ALA A 1 196 ? 4.204 30.084 35.812 1.000 28.280 196 ALA A C 1
ATOM 1490 O O . ALA A 1 196 ? 3.456 29.593 36.668 1.000 24.110 196 ALA A O 1
ATOM 1492 N N . VAL A 1 197 ? 5.508 30.296 36.014 1.000 24.540 197 VAL A N 1
ATOM 1493 C CA . VAL A 1 197 ? 6.190 29.966 37.261 1.000 25.820 197 VAL A CA 1
ATOM 1494 C C . VAL A 1 197 ? 6.819 31.228 37.852 1.000 24.660 197 VAL A C 1
ATOM 1495 O O . VAL A 1 197 ? 7.392 32.053 37.129 1.000 22.840 197 VAL A O 1
ATOM 1499 N N . TYR A 1 198 ? 6.724 31.368 39.175 1.000 25.750 198 TYR A N 1
ATOM 1500 C CA . TYR A 1 198 ? 7.369 32.453 39.913 1.000 27.330 198 TYR A CA 1
ATOM 1501 C C . TYR A 1 198 ? 8.391 31.867 40.876 1.000 26.640 198 TYR A C 1
ATOM 1502 O O . TYR A 1 198 ? 8.044 31.031 41.712 1.000 29.950 198 TYR A O 1
ATOM 1511 N N . SER A 1 199 ? 9.644 32.298 40.764 1.000 25.760 199 SER A N 1
ATOM 1512 C CA . SER A 1 199 ? 10.683 31.743 41.634 1.000 29.280 199 SER A CA 1
ATOM 1513 C C . SER A 1 199 ? 10.907 32.602 42.873 1.000 29.470 199 SER A C 1
ATOM 1514 O O . SER A 1 199 ? 10.730 32.132 44.000 1.000 32.650 199 SER A O 1
ATOM 1517 N N . ASN A 1 200 ? 11.289 33.858 42.677 1.000 33.070 200 ASN A N 1
ATOM 1518 C CA . ASN A 1 200 ? 11.630 34.753 43.778 1.000 31.010 200 ASN A CA 1
ATOM 1519 C C . ASN A 1 200 ? 11.742 36.165 43.231 1.000 31.520 200 ASN A C 1
ATOM 1520 O O . ASN A 1 200 ? 11.660 36.404 42.022 1.000 31.500 200 ASN A O 1
ATOM 1525 N N . LEU A 1 201 ? 11.962 37.095 44.146 1.000 32.320 201 LEU A N 1
ATOM 1526 C CA . LEU A 1 201 ? 12.307 38.464 43.827 1.000 35.930 201 LEU A CA 1
ATOM 1527 C C . LEU A 1 201 ? 13.310 38.915 44.871 1.000 37.210 201 LEU A C 1
ATOM 1528 O O . LEU A 1 201 ? 13.167 38.593 46.054 1.000 43.110 201 LEU A O 1
ATOM 1533 N N . SER A 1 202 ? 14.386 39.517 44.404 1.000 40.320 202 SER A N 1
ATOM 1534 C CA . SER A 1 202 ? 15.524 39.908 45.255 1.000 42.010 202 SER A CA 1
ATOM 1535 C C . SER A 1 202 ? 15.779 41.394 45.046 1.000 52.960 202 SER A C 1
ATOM 1536 O O . SER A 1 202 ? 15.457 41.889 43.975 1.000 47.880 202 SER A O 1
ATOM 1539 N N . ARG A 1 203 ? 16.262 42.065 46.093 1.000 62.080 203 ARG A N 1
ATOM 1540 C CA . ARG A 1 203 ? 16.509 43.532 46.111 1.000 59.380 203 ARG A CA 1
ATOM 1541 C C . ARG A 1 203 ? 17.624 43.925 45.158 1.000 56.360 203 ARG A C 1
ATOM 1542 O O . ARG A 1 203 ? 17.607 45.064 44.733 1.000 60.500 203 ARG A O 1
ATOM 1550 N N . ASP A 1 204 ? 18.587 43.042 44.925 1.000 59.040 204 ASP A N 1
ATOM 1551 C CA . ASP A 1 204 ? 19.691 43.387 43.997 1.000 71.780 204 ASP A CA 1
ATOM 1552 C C . ASP A 1 204 ? 19.392 42.906 42.571 1.000 71.290 204 ASP A C 1
ATOM 1553 O O . ASP A 1 204 ? 19.327 41.703 42.372 1.000 64.220 204 ASP A O 1
ATOM 1558 N N . HIS A 1 205 ? 19.241 43.855 41.638 1.000 77.160 205 HIS A N 1
ATOM 1559 C CA . HIS A 1 205 ? 18.998 43.606 40.197 1.000 74.800 205 HIS A CA 1
ATOM 1560 C C . HIS A 1 205 ? 19.681 44.713 39.387 1.000 76.520 205 HIS A C 1
ATOM 1561 O O . HIS A 1 205 ? 19.591 45.869 39.810 1.000 78.780 205 HIS A O 1
ATOM 1568 N N . LEU A 1 206 ? 20.303 44.391 38.251 1.000 75.140 206 LEU A N 1
ATOM 1569 C CA . LEU A 1 206 ? 20.930 45.461 37.431 1.000 75.030 206 LEU A CA 1
ATOM 1570 C C . LEU A 1 206 ? 20.568 45.243 35.960 1.000 75.830 206 LEU A C 1
ATOM 1571 O O . LEU A 1 206 ? 19.859 46.106 35.400 1.000 69.850 206 LEU A O 1
ATOM 1576 N N . TYR A 1 208 ? 17.862 46.335 36.962 1.000 78.610 208 TYR A N 1
ATOM 1577 C CA . TYR A 1 208 ? 16.636 46.877 36.382 1.000 71.680 208 TYR A CA 1
ATOM 1578 C C . TYR A 1 208 ? 16.426 48.266 36.977 1.000 66.140 208 TYR A C 1
ATOM 1579 O O . TYR A 1 208 ? 16.467 48.429 38.201 1.000 68.260 208 TYR A O 1
ATOM 1588 N N . HIS A 1 209 ? 16.223 49.267 36.114 1.000 68.820 209 HIS A N 1
ATOM 1589 C CA . HIS A 1 209 ? 16.274 50.678 36.514 1.000 70.750 209 HIS A CA 1
ATOM 1590 C C . HIS A 1 209 ? 14.870 51.196 36.811 1.000 63.560 209 HIS A C 1
ATOM 1591 O O . HIS A 1 209 ? 14.212 51.806 35.968 1.000 66.230 209 HIS A O 1
ATOM 1598 N N . GLY A 1 210 ? 14.432 50.984 38.042 1.000 59.060 210 GLY A N 1
ATOM 1599 C CA . GLY A 1 210 ? 13.110 51.409 38.454 1.000 53.640 210 GLY A CA 1
ATOM 1600 C C . GLY A 1 210 ? 12.918 51.089 39.916 1.000 51.140 210 GLY A C 1
ATOM 1601 O O . GLY A 1 210 ? 13.769 50.466 40.561 1.000 54.810 210 GLY A O 1
ATOM 1602 N N . THR A 1 211 ? 11.785 51.534 40.437 1.000 56.180 211 THR A N 1
ATOM 1603 C CA . THR A 1 211 ? 11.443 51.229 41.816 1.000 55.270 211 THR A CA 1
ATOM 1604 C C . THR A 1 211 ? 11.062 49.756 41.953 1.000 57.970 211 THR A C 1
ATOM 1605 O O . THR A 1 211 ? 10.600 49.119 41.000 1.000 60.560 211 THR A O 1
ATOM 1609 N N . LEU A 1 212 ? 11.268 49.211 43.157 1.000 56.310 212 LEU A N 1
ATOM 1610 C CA . LEU A 1 212 ? 11.036 47.788 43.379 1.000 53.840 212 LEU A CA 1
ATOM 1611 C C . LEU A 1 212 ? 9.599 47.385 43.069 1.000 54.070 212 LEU A C 1
ATOM 1612 O O . LEU A 1 212 ? 9.350 46.257 42.631 1.000 54.360 212 LEU A O 1
ATOM 1617 N N . GLU A 1 213 ? 8.642 48.282 43.289 1.000 52.820 213 GLU A N 1
ATOM 1618 C CA . GLU A 1 213 ? 7.257 47.969 42.952 1.000 55.980 213 GLU A CA 1
ATOM 1619 C C . GLU A 1 213 ? 7.081 47.804 41.444 1.000 52.790 213 GLU A C 1
ATOM 1620 O O . GLU A 1 213 ? 6.325 46.939 40.990 1.000 49.290 213 GLU A O 1
ATOM 1626 N N . ALA A 1 214 ? 7.776 48.622 40.653 1.000 52.860 214 ALA A N 1
ATOM 1627 C CA . ALA A 1 214 ? 7.718 48.469 39.205 1.000 47.840 214 ALA A CA 1
ATOM 1628 C C . ALA A 1 214 ? 8.298 47.130 38.774 1.000 46.280 214 ALA A C 1
ATOM 1629 O O . ALA A 1 214 ? 7.753 46.466 37.889 1.000 42.000 214 ALA A O 1
ATOM 1631 N N . TYR A 1 215 ? 9.398 46.718 39.407 1.000 44.730 215 TYR A N 1
ATOM 1632 C CA . TYR A 1 215 ? 10.029 45.433 39.126 1.000 40.940 215 TYR A CA 1
ATOM 1633 C C . TYR A 1 215 ? 9.078 44.275 39.434 1.000 41.270 215 TYR A C 1
ATOM 1634 O O . TYR A 1 215 ? 8.839 43.384 38.595 1.000 36.760 215 TYR A O 1
ATOM 1643 N N . ALA A 1 216 ? 8.482 44.306 40.628 1.000 40.510 216 ALA A N 1
ATOM 1644 C CA . ALA A 1 216 ? 7.580 43.240 41.032 1.000 36.650 216 ALA A CA 1
ATOM 1645 C C . ALA A 1 216 ? 6.316 43.229 40.177 1.000 41.850 216 ALA A C 1
ATOM 1646 O O . ALA A 1 216 ? 5.782 42.158 39.852 1.000 40.390 216 ALA A O 1
ATOM 1648 N N . GLU A 1 217 ? 5.828 44.411 39.789 1.000 39.390 217 GLU A N 1
ATOM 1649 C CA . GLU A 1 217 ? 4.594 44.480 39.024 1.000 40.250 217 GLU A CA 1
ATOM 1650 C C . GLU A 1 217 ? 4.817 44.062 37.580 1.000 36.970 217 GLU A C 1
ATOM 1651 O O . GLU A 1 217 ? 3.947 43.414 36.980 1.000 34.690 217 GLU A O 1
ATOM 1657 N N . ALA A 1 218 ? 5.980 44.405 37.021 1.000 35.470 218 ALA A N 1
ATOM 1658 C CA . ALA A 1 218 ? 6.415 43.802 35.774 1.000 34.150 218 ALA A CA 1
ATOM 1659 C C . ALA A 1 218 ? 6.297 42.288 35.849 1.000 33.640 218 ALA A C 1
ATOM 1660 O O . ALA A 1 218 ? 5.731 41.655 34.949 1.000 33.850 218 ALA A O 1
ATOM 1662 N N . LYS A 1 219 ? 6.798 41.687 36.939 1.000 36.010 219 LYS A N 1
ATOM 1663 C CA . LYS A 1 219 ? 6.710 40.226 37.042 1.000 32.870 219 LYS A CA 1
ATOM 1664 C C . LYS A 1 219 ? 5.260 39.751 37.154 1.000 32.710 219 LYS A C 1
ATOM 1665 O O . LYS A 1 219 ? 4.866 38.786 36.488 1.000 30.430 219 LYS A O 1
ATOM 1671 N N . ALA A 1 220 ? 4.449 40.425 37.971 1.000 33.380 220 ALA A N 1
ATOM 1672 C CA . ALA A 1 220 ? 3.044 40.049 38.125 1.000 32.520 220 ALA A CA 1
ATOM 1673 C C . ALA A 1 220 ? 2.293 40.075 36.799 1.000 37.450 220 ALA A C 1
ATOM 1674 O O . ALA A 1 220 ? 1.350 39.293 36.602 1.000 38.350 220 ALA A O 1
ATOM 1676 N N . ARG A 1 221 ? 2.682 40.972 35.886 1.000 33.570 221 ARG A N 1
ATOM 1677 C CA . ARG A 1 221 ? 2.073 40.989 34.556 1.000 36.660 221 ARG A CA 1
ATOM 1678 C C . ARG A 1 221 ? 2.009 39.597 33.925 1.000 36.700 221 ARG A C 1
ATOM 1679 O O . ARG A 1 221 ? 1.070 39.292 33.182 1.000 41.800 221 ARG A O 1
ATOM 1687 N N . LEU A 1 222 ? 2.987 38.737 34.210 1.000 33.170 222 LEU A N 1
ATOM 1688 C CA . LEU A 1 222 ? 2.983 37.404 33.620 1.000 31.430 222 LEU A CA 1
ATOM 1689 C C . LEU A 1 222 ? 1.761 36.603 34.049 1.000 34.640 222 LEU A C 1
ATOM 1690 O O . LEU A 1 222 ? 1.291 35.732 33.308 1.000 36.110 222 LEU A O 1
ATOM 1695 N N . PHE A 1 223 ? 1.227 36.883 35.226 1.000 32.650 223 PHE A N 1
ATOM 1696 C CA . PHE A 1 223 ? 0.083 36.145 35.728 1.000 35.770 223 PHE A CA 1
ATOM 1697 C C . PHE A 1 223 ? -1.251 36.781 35.324 1.000 40.840 223 PHE A C 1
ATOM 1698 O O . PHE A 1 223 ? -2.310 36.313 35.758 1.000 41.240 223 PHE A O 1
ATOM 1706 N N . GLN A 1 224 ? -1.219 37.806 34.469 1.000 36.440 224 GLN A N 1
ATOM 1707 C CA . GLN A 1 224 ? -2.422 38.399 33.914 1.000 37.120 224 GLN A CA 1
ATOM 1708 C C . GLN A 1 224 ? -2.712 37.919 32.505 1.000 36.600 224 GLN A C 1
ATOM 1709 O O . GLN A 1 224 ? -3.780 38.227 31.976 1.000 41.980 224 GLN A O 1
ATOM 1715 N N . PHE A 1 225 ? -1.789 37.195 31.887 1.000 37.140 225 PHE A N 1
ATOM 1716 C CA . PHE A 1 225 ? -2.039 36.606 30.581 1.000 37.730 225 PHE A CA 1
ATOM 1717 C C . PHE A 1 225 ? -3.341 35.823 30.604 1.000 39.150 225 PHE A C 1
ATOM 1718 O O . PHE A 1 225 ? -3.526 34.931 31.437 1.000 40.340 225 PHE A O 1
ATOM 1726 N N . ASN A 1 226 ? -4.255 36.175 29.703 1.000 41.530 226 ASN A N 1
ATOM 1727 C CA . ASN A 1 226 ? -5.512 35.441 29.595 1.000 44.740 226 ASN A CA 1
ATOM 1728 C C . ASN A 1 226 ? -5.332 34.100 28.926 1.000 42.050 226 ASN A C 1
ATOM 1729 O O . ASN A 1 226 ? -6.310 33.374 28.749 1.000 41.730 226 ASN A O 1
ATOM 1734 N N . SER A 1 227 ? -4.112 33.771 28.526 1.000 40.010 227 SER A N 1
ATOM 1735 C CA . SER A 1 227 ? -3.808 32.436 28.055 1.000 32.840 227 SER A CA 1
ATOM 1736 C C . SER A 1 227 ? -3.653 31.459 29.202 1.000 34.140 227 SER A C 1
ATOM 1737 O O . SER A 1 227 ? -3.697 30.249 28.972 1.000 35.510 227 SER A O 1
ATOM 1740 N N . LEU A 1 228 ? -3.477 31.964 30.420 1.000 34.020 228 LEU A N 1
ATOM 1741 C CA . LEU A 1 228 ? -2.915 31.183 31.518 1.000 37.110 228 LEU A CA 1
ATOM 1742 C C . LEU A 1 228 ? -3.829 30.037 31.948 1.000 37.580 228 LEU A C 1
ATOM 1743 O O . LEU A 1 228 ? -4.951 30.262 32.412 1.000 42.960 228 LEU A O 1
ATOM 1748 N N . LYS A 1 229 ? -3.319 28.811 31.842 1.000 34.820 229 LYS A N 1
ATOM 1749 C CA . LYS A 1 229 ? -3.969 27.659 32.458 1.000 34.930 229 LYS A CA 1
ATOM 1750 C C . LYS A 1 229 ? -3.588 27.497 33.933 1.000 34.590 229 LYS A C 1
ATOM 1751 O O . LYS A 1 229 ? -4.465 27.334 34.787 1.000 36.080 229 LYS A O 1
ATOM 1757 N N . VAL A 1 230 ? -2.287 27.533 34.257 1.000 37.990 230 VAL A N 1
ATOM 1758 C CA . VAL A 1 230 ? -1.785 27.215 35.596 1.000 34.730 230 VAL A CA 1
ATOM 1759 C C . VAL A 1 230 ? -0.769 28.261 36.039 1.000 32.650 230 VAL A C 1
ATOM 1760 O O . VAL A 1 230 ? 0.085 28.686 35.250 1.000 37.910 230 VAL A O 1
ATOM 1764 N N . ALA A 1 231 ? -0.833 28.637 37.315 1.000 27.380 231 ALA A N 1
ATOM 1765 C CA . ALA A 1 231 ? 0.167 29.488 37.952 1.000 28.620 231 ALA A CA 1
ATOM 1766 C C . ALA A 1 231 ? 0.862 28.698 39.051 1.000 31.430 231 ALA A C 1
ATOM 1767 O O . ALA A 1 231 ? 0.199 28.166 39.949 1.000 34.000 231 ALA A O 1
ATOM 1769 N N . VAL A 1 232 ? 2.190 28.636 38.981 1.000 30.090 232 VAL A N 1
ATOM 1770 C CA . VAL A 1 232 ? 3.029 27.902 39.926 1.000 33.290 232 VAL A CA 1
ATOM 1771 C C . VAL A 1 232 ? 3.856 28.925 40.698 1.000 29.570 232 VAL A C 1
ATOM 1772 O O . VAL A 1 232 ? 4.782 29.528 40.145 1.000 30.470 232 VAL A O 1
ATOM 1776 N N . ILE A 1 233 ? 3.548 29.126 41.972 1.000 27.240 233 ILE A N 1
ATOM 1777 C CA . ILE A 1 233 ? 4.046 30.289 42.694 1.000 29.690 233 ILE A CA 1
ATOM 1778 C C . ILE A 1 233 ? 4.771 29.827 43.954 1.000 32.550 233 ILE A C 1
ATOM 1779 O O . ILE A 1 233 ? 4.265 28.974 44.692 1.000 35.920 233 ILE A O 1
ATOM 1784 N N . ASN A 1 234 ? 5.959 30.383 44.190 1.000 30.980 234 ASN A N 1
ATOM 1785 C CA . ASN A 1 234 ? 6.787 30.012 45.338 1.000 35.950 234 ASN A CA 1
ATOM 1786 C C . ASN A 1 234 ? 6.261 30.722 46.581 1.000 36.180 234 ASN A C 1
ATOM 1787 O O . ASN A 1 234 ? 6.430 31.939 46.728 1.000 32.980 234 ASN A O 1
ATOM 1792 N N . LEU A 1 235 ? 5.648 29.954 47.491 1.000 32.130 235 LEU A N 1
ATOM 1793 C CA . LEU A 1 235 ? 5.067 30.552 48.689 1.000 36.760 235 LEU A CA 1
ATOM 1794 C C . LEU A 1 235 ? 6.125 31.151 49.609 1.000 38.630 235 LEU A C 1
ATOM 1795 O O . LEU A 1 235 ? 5.850 32.131 50.308 1.000 40.090 235 LEU A O 1
ATOM 1800 N N . ASP A 1 236 ? 7.334 30.606 49.616 1.000 40.640 236 ASP A N 1
ATOM 1801 C CA . ASP A 1 236 ? 8.323 31.087 50.585 1.000 37.570 236 ASP A CA 1
ATOM 1802 C C . ASP A 1 236 ? 8.840 32.467 50.266 1.000 39.030 236 ASP A C 1
ATOM 1803 O O . ASP A 1 236 ? 9.771 32.898 50.940 1.000 47.000 236 ASP A O 1
ATOM 1808 N N . ASP A 1 237 ? 8.293 33.199 49.300 1.000 43.590 237 ASP A N 1
ATOM 1809 C CA . ASP A 1 237 ? 8.856 34.466 48.851 1.000 38.140 237 ASP A CA 1
ATOM 1810 C C . ASP A 1 237 ? 7.952 35.625 49.251 1.000 39.060 237 ASP A C 1
ATOM 1811 O O . ASP A 1 237 ? 6.720 35.513 49.195 1.000 42.170 237 ASP A O 1
ATOM 1816 N N . ALA A 1 238 ? 8.579 36.753 49.605 1.000 41.790 238 ALA A N 1
ATOM 1817 C CA . ALA A 1 238 ? 7.854 37.885 50.184 1.000 38.890 238 ALA A CA 1
ATOM 1818 C C . ALA A 1 238 ? 6.780 38.422 49.251 1.000 40.130 238 ALA A C 1
ATOM 1819 O O . ALA A 1 238 ? 5.734 38.887 49.718 1.000 42.110 238 ALA A O 1
ATOM 1821 N N . HIS A 1 239 ? 6.998 38.358 47.940 1.000 42.290 239 HIS A N 1
ATOM 1822 C CA . HIS A 1 239 ? 6.049 38.933 46.999 1.000 39.990 239 HIS A CA 1
ATOM 1823 C C . HIS A 1 239 ? 5.104 37.906 46.404 1.000 42.570 239 HIS A C 1
ATOM 1824 O O . HIS A 1 239 ? 4.355 38.237 45.472 1.000 44.540 239 HIS A O 1
ATOM 1831 N N . ALA A 1 240 ? 5.096 36.680 46.941 1.000 41.860 240 ALA A N 1
ATOM 1832 C CA . ALA A 1 240 ? 4.178 35.658 46.444 1.000 41.450 240 ALA A CA 1
ATOM 1833 C C . ALA A 1 240 ? 2.759 36.200 46.354 1.000 44.270 240 ALA A C 1
ATOM 1834 O O . ALA A 1 240 ? 2.080 36.043 45.329 1.000 42.840 240 ALA A O 1
ATOM 1836 N N . ASP A 1 241 ? 2.312 36.886 47.411 1.000 50.070 241 ASP A N 1
ATOM 1837 C CA . ASP A 1 241 ? 0.924 37.333 47.455 1.000 50.800 241 ASP A CA 1
ATOM 1838 C C . ASP A 1 241 ? 0.602 38.220 46.262 1.000 47.780 241 ASP A C 1
ATOM 1839 O O . ASP A 1 241 ? -0.440 38.042 45.616 1.000 46.390 241 ASP A O 1
ATOM 1844 N N . LEU A 1 242 ? 1.518 39.129 45.905 1.000 49.530 242 LEU A N 1
ATOM 1845 C CA . LEU A 1 242 ? 1.291 39.956 44.724 1.000 45.500 242 LEU A CA 1
ATOM 1846 C C . LEU A 1 242 ? 0.994 39.081 43.510 1.000 46.440 242 LEU A C 1
ATOM 1847 O O . LEU A 1 242 ? -0.079 39.188 42.893 1.000 47.530 242 LEU A O 1
ATOM 1852 N N . MET A 1 243 ? 1.911 38.152 43.208 1.000 41.420 243 MET A N 1
ATOM 1853 C CA . MET A 1 243 ? 1.711 37.246 42.084 1.000 40.260 243 MET A CA 1
ATOM 1854 C C . MET A 1 243 ? 0.362 36.552 42.194 1.000 41.650 243 MET A C 1
ATOM 1855 O O . MET A 1 243 ? -0.426 36.531 41.236 1.000 40.580 243 MET A O 1
ATOM 1860 N N . ILE A 1 244 ? 0.050 36.053 43.396 1.000 42.170 244 ILE A N 1
ATOM 1861 C CA . ILE A 1 244 ? -1.167 35.272 43.592 1.000 42.860 244 ILE A CA 1
ATOM 1862 C C . ILE A 1 244 ? -2.383 36.101 43.215 1.000 46.450 244 ILE A C 1
ATOM 1863 O O . ILE A 1 244 ? -3.270 35.649 42.468 1.000 42.390 244 ILE A O 1
ATOM 1868 N N . LYS A 1 245 ? -2.415 37.354 43.683 1.000 45.890 245 LYS A N 1
ATOM 1869 C CA . LYS A 1 245 ? -3.615 38.146 43.476 1.000 48.450 245 LYS A CA 1
ATOM 1870 C C . LYS A 1 245 ? -3.848 38.364 41.986 1.000 52.970 245 LYS A C 1
ATOM 1871 O O . LYS A 1 245 ? -4.990 38.280 41.514 1.000 52.360 245 LYS A O 1
ATOM 1877 N N . SER A 1 246 ? -2.769 38.529 41.209 1.000 45.380 246 SER A N 1
ATOM 1878 C CA . SER A 1 246 ? -2.980 38.739 39.785 1.000 41.280 246 SER A CA 1
ATOM 1879 C C . SER A 1 246 ? -3.546 37.484 39.149 1.000 45.500 246 SER A C 1
ATOM 1880 O O . SER A 1 246 ? -4.470 37.550 38.327 1.000 50.400 246 SER A O 1
ATOM 1883 N N . ALA A 1 247 ? -3.046 36.328 39.567 1.000 43.190 247 ALA A N 1
ATOM 1884 C CA . ALA A 1 247 ? -3.606 35.078 39.077 1.000 47.560 247 ALA A CA 1
ATOM 1885 C C . ALA A 1 247 ? -5.088 34.978 39.421 1.000 46.340 247 ALA A C 1
ATOM 1886 O O . ALA A 1 247 ? -5.890 34.444 38.645 1.000 44.910 247 ALA A O 1
ATOM 1888 N N . GLN A 1 248 ? -5.471 35.506 40.580 1.000 46.080 248 GLN A N 1
ATOM 1889 C CA . GLN A 1 248 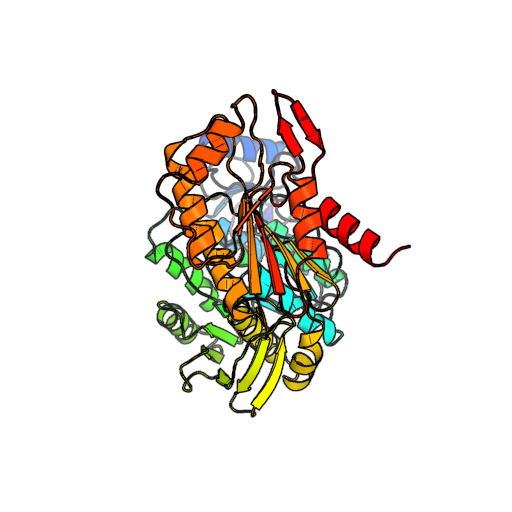? -6.875 35.435 40.941 1.000 50.630 248 GLN A CA 1
ATOM 1890 C C . GLN A 1 248 ? -7.711 36.378 40.088 1.000 55.840 248 GLN A C 1
ATOM 1891 O O . GLN A 1 248 ? -8.851 36.043 39.740 1.000 53.940 248 GLN A O 1
ATOM 1897 N N . ASN A 1 249 ? -7.153 37.526 39.695 1.000 52.180 249 ASN A N 1
ATOM 1898 C CA . ASN A 1 249 ? -7.903 38.504 38.923 1.000 44.880 249 ASN A CA 1
ATOM 1899 C C . ASN A 1 249 ? -7.824 38.242 37.437 1.000 51.410 249 ASN A C 1
ATOM 1900 O O . ASN A 1 249 ? -8.215 39.105 36.648 1.000 57.970 249 ASN A O 1
ATOM 1905 N N . ASN A 1 250 ? -7.325 37.087 37.036 1.000 49.090 250 ASN A N 1
ATOM 1906 C CA . ASN A 1 250 ? -7.178 36.798 35.618 1.000 50.460 250 ASN A CA 1
ATOM 1907 C C . ASN A 1 250 ? -8.496 36.265 35.067 1.000 52.900 250 ASN A C 1
ATOM 1908 O O . ASN A 1 250 ? -8.951 35.199 35.502 1.000 45.260 250 ASN A O 1
ATOM 1913 N N . PRO A 1 251 ? -9.147 36.981 34.121 1.000 54.930 251 PRO A N 1
ATOM 1914 C CA . PRO A 1 251 ? -10.364 36.470 33.472 1.000 53.550 251 PRO A CA 1
ATOM 1915 C C . PRO A 1 251 ? -10.334 34.982 33.156 1.000 53.100 251 PRO A C 1
ATOM 1916 O O . PRO A 1 251 ? -11.338 34.283 33.338 1.000 52.020 251 PRO A O 1
ATOM 1920 N N . ALA A 1 252 ? -9.190 34.483 32.679 1.000 50.580 252 ALA A N 1
ATOM 1921 C CA . ALA A 1 252 ? -9.072 33.064 32.375 1.000 46.000 252 ALA A CA 1
ATOM 1922 C C . ALA A 1 252 ? -9.080 32.194 33.629 1.000 43.510 252 ALA A C 1
ATOM 1923 O O . ALA A 1 252 ? -9.184 30.969 33.502 1.000 41.950 252 ALA A O 1
ATOM 1925 N N . GLN A 1 253 ? -9.000 32.795 34.813 1.000 46.380 253 GLN A N 1
ATOM 1926 C CA . GLN A 1 253 ? -9.079 32.078 36.082 1.000 49.110 253 GLN A CA 1
ATOM 1927 C C . GLN A 1 253 ? -8.183 30.836 36.099 1.000 46.280 253 GLN A C 1
ATOM 1928 O O . GLN A 1 253 ? -8.677 29.706 36.203 1.000 47.150 253 GLN A O 1
ATOM 1934 N N . PRO A 1 254 ? -6.868 31.002 35.981 1.000 48.320 254 PRO A N 1
ATOM 1935 C CA . PRO A 1 254 ? -5.987 29.832 35.957 1.000 43.090 254 PRO A CA 1
ATOM 1936 C C . PRO A 1 254 ? -5.966 29.158 37.314 1.000 37.990 254 PRO A C 1
ATOM 1937 O O . PRO A 1 254 ? -6.264 29.764 38.346 1.000 35.750 254 PRO A O 1
ATOM 1941 N N . LYS A 1 255 ? -5.603 27.883 37.299 1.000 33.880 255 LYS A N 1
ATOM 1942 C CA . LYS A 1 255 ? -5.396 27.170 38.546 1.000 34.270 255 LYS A CA 1
ATOM 1943 C C . LYS A 1 255 ? -4.126 27.686 39.206 1.000 35.930 255 LYS A C 1
ATOM 1944 O O . LYS A 1 255 ? -3.117 27.938 38.542 1.000 38.690 255 LYS A O 1
ATOM 1950 N N . ILE A 1 256 ? -4.181 27.889 40.510 1.000 34.390 256 ILE A N 1
ATOM 1951 C CA . ILE A 1 256 ? -3.035 28.382 41.255 1.000 34.870 256 ILE A CA 1
ATOM 1952 C C . ILE A 1 256 ? -2.463 27.234 42.079 1.000 40.810 256 ILE A C 1
ATOM 1953 O O . ILE A 1 256 ? -3.214 26.476 42.708 1.000 45.690 256 ILE A O 1
ATOM 1958 N N . LEU A 1 257 ? -1.141 27.064 42.018 1.000 38.150 257 LEU A N 1
ATOM 1959 C CA . LEU A 1 257 ? -0.429 26.065 42.804 1.000 33.810 257 LEU A CA 1
ATOM 1960 C C . LEU A 1 257 ? 0.721 26.751 43.519 1.000 33.670 257 LEU A C 1
ATOM 1961 O O . LEU A 1 257 ? 1.533 27.438 42.886 1.000 36.400 257 LEU A O 1
ATOM 1966 N N . THR A 1 258 ? 0.782 26.583 44.829 1.000 33.430 258 THR A N 1
ATOM 1967 C CA . THR A 1 258 ? 1.870 27.128 45.624 1.000 32.100 258 THR A CA 1
ATOM 1968 C C . THR A 1 258 ? 2.827 26.018 46.031 1.000 35.320 258 THR A C 1
ATOM 1969 O O . THR A 1 258 ? 2.441 24.849 46.175 1.000 33.650 258 THR A O 1
ATOM 1973 N N . TYR A 1 259 ? 4.089 26.391 46.201 1.000 32.610 259 TYR A N 1
ATOM 1974 C CA . TYR A 1 259 ? 5.073 25.468 46.738 1.000 36.040 259 TYR A CA 1
ATOM 1975 C C . TYR A 1 259 ? 5.901 26.171 47.806 1.000 34.310 259 TYR A C 1
ATOM 1976 O O . TYR A 1 259 ? 6.049 27.398 47.803 1.000 34.820 259 TYR A O 1
ATOM 1985 N N . SER A 1 260 ? 6.398 25.367 48.744 1.000 34.090 260 SER A N 1
ATOM 1986 C CA . SER A 1 260 ? 7.125 25.829 49.915 1.000 38.000 260 SER A CA 1
ATOM 1987 C C . SER A 1 260 ? 8.070 24.7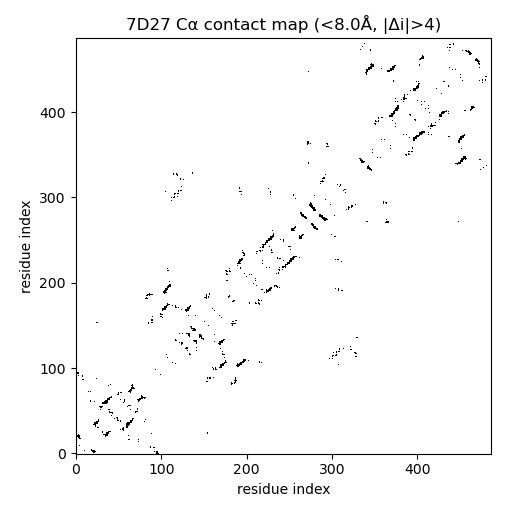18 50.349 1.000 38.460 260 SER A C 1
ATOM 1988 O O . SER A 1 260 ? 7.785 23.535 50.162 1.000 37.280 260 SER A O 1
ATOM 1991 N N . LEU A 1 261 ? 9.208 25.095 50.913 1.000 40.820 261 LEU A N 1
ATOM 1992 C CA . LEU A 1 261 ? 10.032 24.081 51.552 1.000 45.300 261 LEU A CA 1
ATOM 1993 C C . LEU A 1 261 ? 9.637 23.850 53.005 1.000 49.460 261 LEU A C 1
ATOM 1994 O O . LEU A 1 261 ? 9.875 22.757 53.534 1.000 45.790 261 LEU A O 1
ATOM 1999 N N . THR A 1 262 ? 8.993 24.838 53.630 1.000 48.500 262 THR A N 1
ATOM 2000 C CA . THR A 1 262 ? 8.680 24.831 55.050 1.000 49.160 262 THR A CA 1
ATOM 2001 C C . THR A 1 262 ? 7.191 24.650 55.316 1.000 54.940 262 THR A C 1
ATOM 2002 O O . THR A 1 262 ? 6.798 23.677 55.966 1.000 58.230 262 THR A O 1
ATOM 2006 N N . GLN A 1 263 ? 6.353 25.563 54.819 1.000 52.410 263 GLN A N 1
ATOM 2007 C CA . GLN A 1 263 ? 4.931 25.581 55.155 1.000 51.830 263 GLN A CA 1
ATOM 2008 C C . GLN A 1 263 ? 4.188 24.424 54.486 1.000 50.530 263 GLN A C 1
ATOM 2009 O O . GLN A 1 263 ? 4.156 24.324 53.258 1.000 52.190 263 GLN A O 1
ATOM 2015 N N . ASN A 1 264 ? 3.577 23.553 55.292 1.000 53.690 264 ASN A N 1
ATOM 2016 C CA . ASN A 1 264 ? 2.839 22.401 54.777 1.000 53.390 264 ASN A CA 1
ATOM 2017 C C . ASN A 1 264 ? 1.469 22.770 54.213 1.000 54.880 264 ASN A C 1
ATOM 2018 O O . ASN A 1 264 ? 0.726 21.877 53.784 1.000 49.800 264 ASN A O 1
ATOM 2023 N N . THR A 1 265 ? 1.116 24.056 54.213 1.000 56.060 265 THR A N 1
ATOM 2024 C CA . THR A 1 265 ? -0.148 24.509 53.652 1.000 50.800 265 THR A CA 1
ATOM 2025 C C . THR A 1 265 ? -0.092 24.721 52.141 1.000 51.800 265 THR A C 1
ATOM 2026 O O . THR A 1 265 ? -1.148 24.758 51.499 1.000 49.510 265 THR A O 1
ATOM 2030 N N . ALA A 1 266 ? 1.099 24.855 51.559 1.000 48.030 266 ALA A N 1
ATOM 2031 C CA . ALA A 1 266 ? 1.218 24.990 50.113 1.000 44.810 266 ALA A CA 1
ATOM 2032 C C . ALA A 1 266 ? 0.776 23.707 49.407 1.000 42.170 266 ALA A C 1
ATOM 2033 O O . ALA A 1 266 ? 0.832 22.609 49.967 1.000 39.380 266 ALA A O 1
ATOM 2035 N N . ASP A 1 267 ? 0.351 23.853 48.146 1.000 39.120 267 ASP A N 1
ATOM 2036 C CA . ASP A 1 267 ? -0.041 22.683 47.361 1.000 40.840 267 ASP A CA 1
ATOM 2037 C C . ASP A 1 267 ? 1.067 21.648 47.259 1.000 40.910 267 ASP A C 1
ATOM 2038 O O . ASP A 1 267 ? 0.783 20.470 47.017 1.000 41.260 267 ASP A O 1
ATOM 2043 N N . TYR A 1 268 ? 2.315 22.073 47.398 1.000 39.900 268 TYR A N 1
ATOM 2044 C CA . TYR A 1 268 ? 3.466 21.194 47.370 1.000 37.430 268 TYR A CA 1
ATOM 2045 C C . TYR A 1 268 ? 4.427 21.637 48.460 1.000 42.660 268 TYR A C 1
ATOM 2046 O O . TYR A 1 268 ? 4.636 22.840 48.656 1.000 37.530 268 TYR A O 1
ATOM 2055 N N . TYR A 1 269 ? 5.014 20.673 49.164 1.000 42.810 269 TYR A N 1
ATOM 2056 C CA . TYR A 1 269 ? 6.126 21.005 50.054 1.000 38.840 269 TYR A CA 1
ATOM 2057 C C . TYR A 1 269 ? 7.031 19.781 50.161 1.000 40.190 269 TYR A C 1
ATOM 2058 O O . TYR A 1 269 ? 6.889 18.812 49.409 1.000 37.350 269 TYR A O 1
ATOM 2067 N N . ILE A 1 270 ? 8.002 19.833 51.060 1.000 38.020 270 ILE A N 1
ATOM 2068 C CA . ILE A 1 270 ? 9.006 18.784 51.092 1.000 37.290 270 ILE A CA 1
ATOM 2069 C C . ILE A 1 270 ? 9.260 18.349 52.524 1.000 38.070 270 ILE A C 1
ATOM 2070 O O . ILE A 1 270 ? 9.137 19.131 53.474 1.000 39.780 270 ILE A O 1
ATOM 2075 N N . ALA A 1 271 ? 9.625 17.084 52.663 1.000 35.150 271 ALA A N 1
ATOM 2076 C CA . ALA A 1 271 ? 9.935 16.483 53.951 1.000 38.020 271 ALA A CA 1
ATOM 2077 C C . ALA A 1 271 ? 11.310 15.832 53.886 1.000 35.950 271 ALA A C 1
ATOM 2078 O O . ALA A 1 271 ? 11.771 15.431 52.814 1.000 35.280 271 ALA A O 1
ATOM 2080 N N . ASP A 1 272 ? 11.959 15.730 55.046 1.000 39.660 272 ASP A N 1
ATOM 2081 C CA . ASP A 1 272 ? 13.173 14.920 55.222 1.000 38.630 272 ASP A CA 1
ATOM 2082 C C . ASP A 1 272 ? 14.225 15.226 54.157 1.000 29.930 272 ASP A C 1
ATOM 2083 O O . ASP A 1 272 ? 14.797 14.336 53.526 1.000 30.520 272 ASP A O 1
ATOM 2088 N N . LEU A 1 273 ? 14.490 16.506 53.956 1.000 32.800 273 LEU A N 1
ATOM 2089 C CA . LEU A 1 273 ? 15.530 16.913 53.024 1.000 32.930 273 LEU A CA 1
ATOM 2090 C C . LEU A 1 273 ? 16.900 16.729 53.662 1.000 30.820 273 LEU A C 1
ATOM 2091 O O . LEU A 1 273 ? 17.097 17.045 54.837 1.000 35.420 273 LEU A O 1
ATOM 2096 N N . ASP A 1 274 ? 17.849 16.216 52.883 1.000 31.490 274 ASP A N 1
ATOM 2097 C CA . ASP A 1 274 ? 19.239 16.156 53.321 1.000 34.690 274 ASP A CA 1
ATOM 2098 C C . ASP A 1 274 ? 20.172 16.177 52.113 1.000 31.500 274 ASP A C 1
ATOM 2099 O O . ASP A 1 274 ? 19.766 15.892 50.983 1.000 31.730 274 ASP A O 1
ATOM 2104 N N . TYR A 1 275 ? 21.437 16.498 52.364 1.000 29.470 275 TYR A N 1
ATOM 2105 C CA . TYR A 1 275 ? 22.410 16.722 51.303 1.000 29.540 275 TYR A CA 1
ATOM 2106 C C . TYR A 1 275 ? 23.516 15.670 51.322 1.000 30.410 275 TYR A C 1
ATOM 2107 O O . TYR A 1 275 ? 23.645 14.883 52.257 1.000 40.090 275 TYR A O 1
ATOM 2116 N N . SER A 1 276 ? 24.328 15.674 50.266 1.000 29.100 276 SER A N 1
ATOM 2117 C CA . SER A 1 276 ? 25.376 14.677 50.082 1.000 28.140 276 SER A CA 1
ATOM 2118 C C . SER A 1 276 ? 26.268 15.107 48.920 1.000 28.530 276 SER A C 1
ATOM 2119 O O . SER A 1 276 ? 25.928 16.007 48.143 1.000 25.770 276 SER A O 1
ATOM 2122 N N . LEU A 1 277 ? 27.404 14.415 48.788 1.000 28.000 277 LEU A N 1
ATOM 2123 C CA . LEU A 1 277 ? 28.259 14.642 47.630 1.000 31.060 277 LEU A CA 1
ATOM 2124 C C . LEU A 1 277 ? 27.540 14.323 46.322 1.000 27.450 277 LEU A C 1
ATOM 2125 O O . LEU A 1 277 ? 27.919 14.841 45.268 1.000 29.310 277 LEU A O 1
ATOM 2130 N N . ALA A 1 278 ? 26.496 13.500 46.374 1.000 32.570 278 ALA A N 1
ATOM 2131 C CA . ALA A 1 278 ? 25.711 13.179 45.193 1.000 33.390 278 ALA A CA 1
ATOM 2132 C C . ALA A 1 278 ? 24.692 14.263 44.849 1.000 33.860 278 ALA A C 1
ATOM 2133 O O . ALA A 1 278 ? 24.221 14.309 43.710 1.000 35.550 278 ALA A O 1
ATOM 2135 N N . GLY A 1 279 ? 24.351 15.137 45.796 1.000 30.190 279 GLY A N 1
ATOM 2136 C CA . GLY A 1 279 ? 23.298 16.107 45.578 1.000 24.760 279 GLY A CA 1
ATOM 2137 C C . GLY A 1 279 ? 22.385 16.225 46.779 1.000 24.480 279 GLY A C 1
ATOM 2138 O O . GLY A 1 279 ? 22.843 16.550 47.882 1.000 25.160 279 GLY A O 1
ATOM 2139 N N . ALA A 1 280 ? 21.096 15.937 46.588 1.000 24.800 280 ALA A N 1
ATOM 2140 C CA . ALA A 1 280 ? 20.107 16.154 47.636 1.000 25.550 280 ALA A CA 1
ATOM 2141 C C . ALA A 1 280 ? 19.007 15.113 47.528 1.000 24.540 280 ALA A C 1
ATOM 2142 O O . ALA A 1 280 ? 18.685 14.644 46.442 1.000 29.180 280 ALA A O 1
ATOM 2144 N N . THR A 1 281 ? 18.445 14.735 48.661 1.000 26.830 281 THR A N 1
ATOM 2145 C CA . THR A 1 281 ? 17.291 13.850 48.659 1.000 29.950 281 THR A CA 1
ATOM 2146 C C . THR A 1 281 ? 16.212 14.444 49.549 1.000 28.410 281 THR A C 1
ATOM 2147 O O . THR A 1 281 ? 16.502 15.097 50.559 1.000 28.760 281 THR A O 1
ATOM 2151 N N . PHE A 1 282 ? 14.965 14.229 49.153 1.000 26.520 282 PHE A N 1
ATOM 2152 C CA . PHE A 1 282 ? 13.840 14.746 49.935 1.000 26.690 282 PHE A CA 1
ATOM 2153 C C . PHE A 1 282 ? 12.573 14.063 49.443 1.000 30.750 282 PHE A C 1
ATOM 2154 O O . PHE A 1 282 ? 12.573 13.370 48.422 1.000 28.370 282 PHE A O 1
ATOM 2162 N N . ASN A 1 283 ? 11.491 14.241 50.183 1.000 32.370 283 ASN A N 1
ATOM 2163 C CA . ASN A 1 283 ? 10.182 13.815 49.703 1.000 32.570 283 ASN A CA 1
ATOM 2164 C C . ASN A 1 283 ? 9.449 15.043 49.209 1.000 33.330 283 ASN A C 1
ATOM 2165 O O . ASN A 1 283 ? 9.326 16.030 49.945 1.000 34.930 283 ASN A O 1
ATOM 2170 N N . LEU A 1 284 ? 9.002 14.986 47.961 1.000 36.450 284 LEU A N 1
ATOM 2171 C CA . LEU A 1 284 ? 8.085 15.968 47.402 1.000 35.950 284 LEU A CA 1
ATOM 2172 C C . LEU A 1 284 ? 6.669 15.504 47.704 1.000 38.060 284 LEU A C 1
ATOM 2173 O O . LEU A 1 284 ? 6.241 14.446 47.220 1.000 38.460 284 LEU A O 1
ATOM 2178 N N . VAL A 1 285 ? 5.958 16.273 48.519 1.000 34.500 285 VAL A N 1
ATOM 2179 C CA . VAL A 1 285 ? 4.656 15.886 49.032 1.000 42.530 285 VAL A CA 1
ATOM 2180 C C . VAL A 1 285 ? 3.604 16.824 48.447 1.000 48.080 285 VAL A C 1
ATOM 2181 O O . VAL A 1 285 ? 3.752 18.061 48.493 1.000 41.310 285 VAL A O 1
ATOM 2185 N N . SER A 1 286 ? 2.568 16.224 47.846 1.000 49.280 286 SER A N 1
ATOM 2186 C CA . SER A 1 286 ? 1.397 16.929 47.337 1.000 44.630 286 SER A CA 1
ATOM 2187 C C . SER A 1 286 ? 0.141 16.155 47.721 1.000 53.670 286 SER A C 1
ATOM 2188 O O . SER A 1 286 ? 0.199 15.099 48.369 1.000 51.430 286 SER A O 1
ATOM 2191 N N . GLN A 1 287 ? -1.009 16.684 47.290 1.000 56.280 287 GLN A N 1
ATOM 2192 C CA . GLN A 1 287 ? -2.280 16.006 47.520 1.000 55.300 287 GLN A CA 1
ATOM 2193 C C . GLN A 1 287 ? -2.232 14.563 47.035 1.000 55.490 287 GLN A C 1
ATOM 2194 O O . GLN A 1 287 ? -2.796 13.672 47.685 1.000 54.030 287 GLN A O 1
ATOM 2200 N N . GLN A 1 288 ? -1.516 14.308 45.933 1.000 50.490 288 GLN A N 1
ATOM 2201 C CA . GLN A 1 288 ? -1.436 12.990 45.312 1.000 50.070 288 GLN A CA 1
ATOM 2202 C C . GLN A 1 288 ? -0.430 12.054 45.976 1.000 52.600 288 GLN A C 1
ATOM 2203 O O . GLN A 1 288 ? -0.240 10.937 45.481 1.000 48.360 288 GLN A O 1
ATOM 2209 N N . GLY A 1 289 ? 0.226 12.473 47.074 1.000 53.680 289 GLY A N 1
ATOM 2210 C CA . GLY A 1 289 ? 1.067 11.580 47.843 1.000 50.200 289 GLY A CA 1
ATOM 2211 C C . GLY A 1 289 ? 2.480 12.108 47.997 1.000 46.910 289 GLY A C 1
ATOM 2212 O O . GLY A 1 289 ? 2.753 13.297 47.789 1.000 45.720 289 GLY A O 1
ATOM 2213 N N . SER A 1 290 ? 3.379 11.200 48.376 1.000 48.360 290 SER A N 1
ATOM 2214 C CA . SER A 1 290 ? 4.785 11.508 48.601 1.000 45.640 290 SER A CA 1
ATOM 2215 C C . SER A 1 290 ? 5.652 10.832 47.552 1.000 46.570 290 SER A C 1
ATOM 2216 O O . SER A 1 290 ? 5.430 9.666 47.214 1.000 49.710 290 SER A O 1
ATOM 2219 N N . PHE A 1 291 ? 6.652 11.560 47.051 1.000 42.240 291 PHE A N 1
ATOM 2220 C CA . PHE A 1 291 ? 7.553 11.041 46.024 1.000 40.400 291 PHE A CA 1
ATOM 2221 C C . PHE A 1 291 ? 8.991 11.291 46.451 1.000 39.610 291 PHE A C 1
ATOM 2222 O O . PHE A 1 291 ? 9.375 12.436 46.720 1.000 37.940 291 PHE A O 1
ATOM 2230 N N . ALA A 1 292 ? 9.783 10.226 46.505 1.000 38.620 292 ALA A N 1
ATOM 2231 C CA . ALA A 1 292 ? 11.169 10.316 46.942 1.000 32.120 292 ALA A CA 1
ATOM 2232 C C . ALA A 1 292 ? 12.002 10.856 45.789 1.000 34.390 292 ALA A C 1
ATOM 2233 O O . ALA A 1 292 ? 12.133 10.194 44.752 1.000 36.800 292 ALA A O 1
ATOM 2235 N N . VAL A 1 293 ? 12.583 12.044 45.975 1.000 31.520 293 VAL A N 1
ATOM 2236 C CA . VAL A 1 293 ? 13.402 12.703 44.968 1.000 31.620 293 VAL A CA 1
ATOM 2237 C C . VAL A 1 293 ? 14.866 12.506 45.327 1.000 32.590 293 VAL A C 1
ATOM 2238 O O . VAL A 1 293 ? 15.278 12.743 46.479 1.000 35.590 293 VAL A O 1
ATOM 2242 N N . GLU A 1 294 ? 15.645 12.074 44.335 1.000 32.210 294 GLU A N 1
ATOM 2243 C CA . GLU A 1 294 ? 17.099 11.950 44.387 1.000 34.340 294 GLU A CA 1
ATOM 2244 C C . GLU A 1 294 ? 17.698 12.935 43.381 1.000 30.100 294 GLU A C 1
ATOM 2245 O O . GLU A 1 294 ? 17.941 12.585 42.223 1.000 31.830 294 GLU A O 1
ATOM 2251 N N . SER A 1 295 ? 17.922 14.178 43.823 1.000 26.890 295 SER A N 1
ATOM 2252 C CA . SER A 1 295 ? 18.455 15.237 42.980 1.000 25.260 295 SER A CA 1
ATOM 2253 C C . SER A 1 295 ? 19.972 15.155 42.849 1.000 27.300 295 SER A C 1
ATOM 2254 O O . SER A 1 295 ? 20.684 15.034 43.855 1.000 25.460 295 SER A O 1
ATOM 2257 N N . PRO A 1 296 ? 20.480 15.322 41.639 1.000 26.370 296 PRO A N 1
ATOM 2258 C CA . PRO A 1 296 ? 21.929 15.389 41.429 1.000 24.670 296 PRO A CA 1
ATOM 2259 C C . PRO A 1 296 ? 22.493 16.803 41.516 1.000 23.420 296 PRO A C 1
ATOM 2260 O O . PRO A 1 296 ? 23.606 17.047 41.052 1.000 28.790 296 PRO A O 1
ATOM 2264 N N . LEU A 1 297 ? 21.755 17.751 42.074 1.000 24.360 297 LEU A N 1
ATOM 2265 C CA . LEU A 1 297 ? 22.131 19.156 42.003 1.000 24.860 297 LEU A CA 1
ATOM 2266 C C . LEU A 1 297 ? 22.592 19.669 43.363 1.000 28.330 297 LEU A C 1
ATOM 2267 O O . LEU A 1 297 ? 22.153 19.184 44.416 1.000 26.480 297 LEU A O 1
ATOM 2272 N N . LEU A 1 298 ? 23.450 20.688 43.332 1.000 22.290 298 LEU A N 1
ATOM 2273 C CA . LEU A 1 298 ? 24.040 21.240 44.541 1.000 24.460 298 LEU A CA 1
ATOM 2274 C C . LEU A 1 298 ? 23.251 22.447 45.036 1.000 24.780 298 LEU A C 1
ATOM 2275 O O . LEU A 1 298 ? 22.738 23.233 44.236 1.000 24.860 298 LEU A O 1
ATOM 2280 N N . GLY A 1 299 ? 23.149 22.583 46.359 1.000 24.040 299 GLY A N 1
ATOM 2281 C CA . GLY A 1 299 ? 22.668 23.806 46.970 1.000 22.520 299 GLY A CA 1
ATOM 2282 C C . GLY A 1 299 ? 21.173 23.811 47.257 1.000 25.240 299 GLY A C 1
ATOM 2283 O O . GLY A 1 299 ? 20.377 23.100 46.641 1.000 27.430 299 GLY A O 1
ATOM 2284 N N . HIS A 1 300 ? 20.803 24.662 48.215 1.000 21.080 300 HIS A N 1
ATOM 2285 C CA . HIS A 1 300 ? 19.415 24.840 48.630 1.000 25.970 300 HIS A CA 1
ATOM 2286 C C . HIS A 1 300 ? 18.564 25.497 47.528 1.000 25.900 300 HIS A C 1
ATOM 2287 O O . HIS A 1 300 ? 17.426 25.063 47.251 1.000 25.210 300 HIS A O 1
ATOM 2294 N N . PHE A 1 301 ? 19.111 26.532 46.879 1.000 24.520 301 PHE A N 1
ATOM 2295 C CA . PHE A 1 301 ? 18.439 27.165 45.747 1.000 28.250 301 PHE A CA 1
ATOM 2296 C C . PHE A 1 301 ? 18.035 26.149 44.679 1.000 26.840 301 PHE A C 1
ATOM 2297 O O . PHE A 1 301 ? 16.980 26.291 44.050 1.000 28.000 301 PHE A O 1
ATOM 2305 N N . ASN A 1 302 ? 18.858 25.124 44.448 1.000 24.980 302 ASN A N 1
ATOM 2306 C CA . ASN A 1 302 ? 18.507 24.143 43.432 1.000 24.100 302 ASN A CA 1
ATOM 2307 C C . ASN A 1 302 ? 17.449 23.157 43.902 1.000 22.060 302 ASN A C 1
ATOM 2308 O O . ASN A 1 302 ? 16.763 22.577 43.058 1.000 24.930 302 ASN A O 1
ATOM 2313 N N . VAL A 1 303 ? 17.248 22.994 45.211 1.000 22.970 303 VAL A N 1
ATOM 2314 C CA . VAL A 1 303 ? 16.064 22.270 45.664 1.000 22.980 303 VAL A CA 1
ATOM 2315 C C . VAL A 1 303 ? 14.824 23.055 45.279 1.000 22.690 303 VAL A C 1
ATOM 2316 O O . VAL A 1 303 ? 13.862 22.503 44.730 1.000 20.860 303 VAL A O 1
ATOM 2320 N N . GLU A 1 304 ? 14.847 24.367 45.551 1.000 23.400 304 GLU A N 1
ATOM 2321 C CA . GLU A 1 304 ? 13.748 25.243 45.138 1.000 25.220 304 GLU A CA 1
ATOM 2322 C C . GLU A 1 304 ? 13.493 25.166 43.630 1.000 26.620 304 GLU A C 1
ATOM 2323 O O . GLU A 1 304 ? 12.349 24.978 43.178 1.000 24.720 304 GLU A O 1
ATOM 2329 N N . ASN A 1 305 ? 14.552 25.363 42.836 1.000 22.820 305 ASN A N 1
ATOM 2330 C CA . ASN A 1 305 ? 14.430 25.340 41.384 1.000 23.410 305 ASN A CA 1
ATOM 2331 C C . ASN A 1 305 ? 13.871 24.015 40.887 1.000 25.780 305 ASN A C 1
ATOM 2332 O O . ASN A 1 305 ? 13.039 23.993 39.967 1.000 22.930 305 ASN A O 1
ATOM 2337 N N . LEU A 1 306 ? 14.333 22.895 41.464 1.000 23.380 306 LEU A N 1
ATOM 2338 C CA . LEU A 1 306 ? 13.846 21.596 41.030 1.000 22.120 306 LEU A CA 1
ATOM 2339 C C . LEU A 1 306 ? 12.369 21.416 41.382 1.000 24.030 306 LEU A C 1
ATOM 2340 O O . LEU A 1 306 ? 11.598 20.882 40.578 1.000 23.630 306 LEU A O 1
ATOM 2345 N N . ILE A 1 307 ? 11.951 21.870 42.568 1.000 24.460 307 ILE A N 1
ATOM 2346 C CA . ILE A 1 307 ? 10.535 21.812 42.932 1.000 26.770 307 ILE A CA 1
ATOM 2347 C C . ILE A 1 307 ? 9.692 22.534 41.888 1.000 30.860 307 ILE A C 1
ATOM 2348 O O . ILE A 1 307 ? 8.736 21.968 41.331 1.000 30.130 307 ILE A O 1
ATOM 2353 N N . ALA A 1 308 ? 10.036 23.803 41.617 1.000 30.810 308 ALA A N 1
ATOM 2354 C CA . ALA A 1 308 ? 9.306 24.585 40.619 1.000 28.860 308 ALA A CA 1
ATOM 2355 C C . ALA A 1 308 ? 9.275 23.886 39.256 1.000 28.770 308 ALA A C 1
ATOM 2356 O O . ALA A 1 308 ? 8.226 23.849 38.589 1.000 26.740 308 ALA A O 1
ATOM 2358 N N . ALA A 1 309 ? 10.406 23.310 38.827 1.000 25.580 309 ALA A N 1
ATOM 2359 C CA . ALA A 1 309 ? 10.441 22.656 37.520 1.000 22.000 309 ALA A CA 1
ATOM 2360 C C . ALA A 1 309 ? 9.532 21.433 37.493 1.000 29.070 309 ALA A C 1
ATOM 2361 O O . ALA A 1 309 ? 8.773 21.229 36.535 1.000 26.260 309 ALA A O 1
ATOM 2363 N N . LEU A 1 310 ? 9.616 20.592 38.527 1.000 24.900 310 LEU A N 1
ATOM 2364 C CA . LEU A 1 310 ? 8.803 19.383 38.564 1.000 27.110 310 LEU A CA 1
ATOM 2365 C C . LEU A 1 310 ? 7.322 19.725 38.516 1.000 27.260 310 LEU A C 1
ATOM 2366 O O . LEU A 1 310 ? 6.561 19.112 37.761 1.000 27.630 310 LEU A O 1
ATOM 2371 N N . ILE A 1 311 ? 6.896 20.710 39.312 1.000 21.670 311 ILE A N 1
ATOM 2372 C CA . ILE A 1 311 ? 5.492 21.111 39.287 1.000 25.680 311 ILE A CA 1
ATOM 2373 C C . ILE A 1 311 ? 5.086 21.581 37.887 1.000 32.980 311 ILE A C 1
ATOM 2374 O O . ILE A 1 311 ? 4.088 21.108 37.323 1.000 28.740 311 ILE A O 1
ATOM 2379 N N . ALA A 1 312 ? 5.835 22.535 37.315 1.000 29.020 312 ALA A N 1
ATOM 2380 C CA . ALA A 1 312 ? 5.495 23.026 35.982 1.000 28.510 312 ALA A CA 1
ATOM 2381 C C . ALA A 1 312 ? 5.397 21.887 34.968 1.000 31.110 312 ALA A C 1
ATOM 2382 O O . ALA A 1 312 ? 4.471 21.852 34.141 1.000 32.150 312 ALA A O 1
ATOM 2384 N N . ALA A 1 313 ? 6.334 20.939 35.013 1.000 28.300 313 ALA A N 1
ATOM 2385 C CA . ALA A 1 313 ? 6.288 19.861 34.031 1.000 28.880 313 ALA A CA 1
ATOM 2386 C C . ALA A 1 313 ? 5.087 18.957 34.270 1.000 30.610 313 ALA A C 1
ATOM 2387 O O . ALA A 1 313 ? 4.459 18.494 33.310 1.000 32.370 313 ALA A O 1
ATOM 2389 N N . GLU A 1 314 ? 4.747 18.696 35.537 1.000 28.230 314 GLU A N 1
ATOM 2390 C CA . GLU A 1 314 ? 3.554 17.906 35.817 1.000 30.670 314 GLU A CA 1
ATOM 2391 C C . GLU A 1 314 ? 2.331 18.578 35.217 1.000 35.660 314 GLU A C 1
ATOM 2392 O O . GLU A 1 314 ? 1.551 17.951 34.488 1.000 32.920 314 GLU A O 1
ATOM 2398 N N . GLN A 1 315 ? 2.178 19.870 35.488 1.000 34.740 315 GLN A N 1
ATOM 2399 C CA . GLN A 1 315 ? 1.035 20.683 35.023 1.000 32.840 315 GLN A CA 1
ATOM 2400 C C . GLN A 1 315 ? 0.938 20.672 33.508 1.000 32.280 315 GLN A C 1
ATOM 2401 O O . GLN A 1 315 ? -0.106 20.958 33.015 1.000 34.160 315 GLN A O 1
ATOM 2407 N N . ALA A 1 316 ? 1.951 20.175 32.828 1.000 30.770 316 ALA A N 1
ATOM 2408 C CA . ALA A 1 316 ? 1.957 20.098 31.359 1.000 30.820 316 ALA A CA 1
ATOM 2409 C C . ALA A 1 316 ? 1.382 18.763 30.884 1.000 31.710 316 ALA A C 1
ATOM 2410 O O . ALA A 1 316 ? 1.533 18.485 29.722 1.000 35.990 316 ALA A O 1
ATOM 2412 N N . GLY A 1 317 ? 0.777 17.982 31.779 1.000 33.040 317 GLY A N 1
ATOM 2413 C CA . GLY A 1 317 ? 0.161 16.687 31.474 1.000 33.160 317 GLY A CA 1
ATOM 2414 C C . GLY A 1 317 ? 1.052 15.488 31.702 1.000 35.220 317 GLY A C 1
ATOM 2415 O O . GLY A 1 317 ? 0.655 14.453 31.294 1.000 38.960 317 GLY A O 1
ATOM 2416 N N . PHE A 1 318 ? 2.224 15.626 32.307 1.000 38.990 318 PHE A N 1
ATOM 2417 C CA . PHE A 1 318 ? 3.052 14.418 32.553 1.000 34.810 318 PHE A CA 1
ATOM 2418 C C . PHE A 1 318 ? 2.876 13.914 33.981 1.000 33.360 318 PHE A C 1
ATOM 2419 O O . PHE A 1 318 ? 2.533 14.668 34.857 1.000 34.040 318 PHE A O 1
ATOM 2427 N N . ASP A 1 319 ? 3.128 12.634 34.181 1.000 33.870 319 ASP A N 1
ATOM 2428 C CA . ASP A 1 319 ? 2.915 12.026 35.491 1.000 38.160 319 ASP A CA 1
ATOM 2429 C C . ASP A 1 319 ? 4.057 12.360 36.439 1.000 36.560 319 ASP A C 1
ATOM 2430 O O . ASP A 1 319 ? 5.232 12.218 36.081 1.000 34.580 319 ASP A O 1
ATOM 2435 N N . LEU A 1 320 ? 3.705 12.770 37.663 1.000 31.260 320 LEU A N 1
ATOM 2436 C CA . LEU A 1 320 ? 4.725 13.187 38.620 1.000 36.500 320 LEU A CA 1
ATOM 2437 C C . LEU A 1 320 ? 5.761 12.087 38.856 1.000 40.060 320 LEU A C 1
ATOM 2438 O O . LEU A 1 320 ? 6.968 12.367 38.893 1.000 34.460 320 LEU A O 1
ATOM 2443 N N . GLN A 1 321 ? 5.313 10.825 38.984 1.000 39.340 321 GLN A N 1
ATOM 2444 C CA . GLN A 1 321 ? 6.238 9.739 39.310 1.000 36.620 321 GLN A CA 1
ATOM 2445 C C . GLN A 1 321 ? 7.263 9.522 38.206 1.000 36.530 321 GLN A C 1
ATOM 2446 O O . GLN A 1 321 ? 8.443 9.289 38.493 1.000 41.570 321 GLN A O 1
ATOM 2452 N N . ALA A 1 322 ? 6.844 9.609 36.943 1.000 36.440 322 ALA A N 1
ATOM 2453 C CA . ALA A 1 322 ? 7.787 9.438 35.837 1.000 38.080 322 ALA A CA 1
ATOM 2454 C C . ALA A 1 322 ? 8.856 10.537 35.831 1.000 39.300 322 ALA A C 1
ATOM 2455 O O . ALA A 1 322 ? 10.047 10.271 35.577 1.000 35.830 322 ALA A O 1
ATOM 2457 N N . LEU A 1 323 ? 8.448 11.780 36.124 1.000 35.440 323 LEU A N 1
ATOM 2458 C CA . LEU A 1 323 ? 9.387 12.898 36.161 1.000 35.660 323 LEU A CA 1
ATOM 2459 C C . LEU A 1 323 ? 10.368 12.740 37.317 1.000 33.090 323 LEU A C 1
ATOM 2460 O O . LEU A 1 323 ? 11.589 12.917 37.154 1.000 27.540 323 LEU A O 1
ATOM 2465 N N . VAL A 1 324 ? 9.843 12.399 38.495 1.000 32.510 324 VAL A N 1
ATOM 2466 C CA . VAL A 1 324 ? 10.696 12.171 39.653 1.000 34.540 324 VAL A CA 1
ATOM 2467 C C . VAL A 1 324 ? 11.686 11.048 39.371 1.000 35.370 324 VAL A C 1
ATOM 2468 O O . VAL A 1 324 ? 12.869 11.147 39.718 1.000 36.770 324 VAL A O 1
ATOM 2472 N N . ASP A 1 325 ? 11.241 9.983 38.695 1.000 33.600 325 ASP A N 1
ATOM 2473 C CA . ASP A 1 325 ? 12.173 8.917 38.336 1.000 33.220 325 ASP A CA 1
ATOM 2474 C C . ASP A 1 325 ? 13.252 9.415 37.385 1.000 32.220 325 ASP A C 1
ATOM 2475 O O . ASP A 1 325 ? 14.375 8.901 37.398 1.000 36.280 325 ASP A O 1
ATOM 2480 N N . PHE A 1 326 ? 12.939 10.399 36.539 1.000 34.630 326 PHE A N 1
ATOM 2481 C CA . PHE A 1 326 ? 13.978 10.918 35.648 1.000 29.100 326 PHE A CA 1
ATOM 2482 C C . PHE A 1 326 ? 14.962 11.864 36.344 1.000 28.930 326 PHE A C 1
ATOM 2483 O O . PHE A 1 326 ? 16.075 12.063 35.841 1.000 29.350 326 PHE A O 1
ATOM 2491 N N . VAL A 1 327 ? 14.576 12.464 37.466 1.000 27.630 327 VAL A N 1
ATOM 2492 C CA . VAL A 1 327 ? 15.415 13.482 38.114 1.000 29.360 327 VAL A CA 1
ATOM 2493 C C . VAL A 1 327 ? 16.904 13.149 38.218 1.000 32.500 327 VAL A C 1
ATOM 2494 O O . VAL A 1 327 ? 17.733 14.019 37.888 1.000 28.650 327 VAL A O 1
ATOM 2498 N N . PRO A 1 328 ? 17.313 11.946 38.663 1.000 31.970 328 PRO A N 1
ATOM 2499 C CA . PRO A 1 328 ? 18.761 11.671 38.758 1.000 27.630 328 PRO A CA 1
ATOM 2500 C C . PRO A 1 328 ? 19.506 11.911 37.459 1.000 32.120 328 PRO A C 1
ATOM 2501 O O . PRO A 1 328 ? 20.730 12.113 37.488 1.000 33.560 328 PRO A O 1
ATOM 2505 N N . LYS A 1 329 ? 18.821 11.949 36.326 1.000 30.620 329 LYS A N 1
ATOM 2506 C CA . LYS A 1 329 ? 19.498 12.186 35.066 1.000 33.770 329 LYS A CA 1
ATOM 2507 C C . LYS A 1 329 ? 19.563 13.659 34.677 1.000 34.080 329 LYS A C 1
ATOM 2508 O O . LYS A 1 329 ? 20.126 13.974 33.623 1.000 35.750 329 LYS A O 1
ATOM 2514 N N . LEU A 1 330 ? 19.044 14.567 35.506 1.000 32.510 330 LEU A N 1
ATOM 2515 C CA . LEU A 1 330 ? 18.978 15.975 35.123 1.000 34.410 330 LEU A CA 1
ATOM 2516 C C . LEU A 1 330 ? 20.365 16.606 35.126 1.000 37.490 330 LEU A C 1
ATOM 2517 O O . LEU A 1 330 ? 21.186 16.337 36.008 1.000 36.060 330 LEU A O 1
ATOM 2522 N N . ILE A 1 331 ? 20.621 17.452 34.128 1.000 36.520 331 ILE A N 1
ATOM 2523 C CA . ILE A 1 331 ? 21.912 18.114 33.994 1.000 36.620 331 ILE A CA 1
ATOM 2524 C C . ILE A 1 331 ? 21.901 19.495 34.636 1.000 43.120 331 ILE A C 1
ATOM 2525 O O . ILE A 1 331 ? 22.780 19.827 35.439 1.000 52.550 331 ILE A O 1
ATOM 2530 N N . GLY A 1 332 ? 20.934 20.331 34.286 1.000 36.830 332 GLY A N 1
ATOM 2531 C CA . GLY A 1 332 ? 20.916 21.681 34.813 1.000 45.110 332 GLY A CA 1
ATOM 2532 C C . GLY A 1 332 ? 21.693 22.657 33.948 1.000 48.610 332 GLY A C 1
ATOM 2533 O O . GLY A 1 332 ? 22.093 22.373 32.813 1.000 52.840 332 GLY A O 1
ATOM 2534 N N . ALA A 1 333 ? 21.915 23.836 34.509 1.000 44.690 333 ALA A N 1
ATOM 2535 C CA . ALA A 1 333 ? 22.500 24.912 33.728 1.000 45.740 333 ALA A CA 1
ATOM 2536 C C . ALA A 1 333 ? 23.958 25.156 34.120 1.000 50.560 333 ALA A C 1
ATOM 2537 O O . ALA A 1 333 ? 24.327 25.011 35.295 1.000 47.430 333 ALA A O 1
ATOM 2539 N N . PRO A 1 334 ? 24.804 25.534 33.155 1.000 50.160 334 PRO A N 1
ATOM 2540 C CA . PRO A 1 334 ? 26.190 25.907 33.486 1.000 46.520 334 PRO A CA 1
ATOM 2541 C C . PRO A 1 334 ? 26.207 27.053 34.487 1.000 43.690 334 PRO A C 1
ATOM 2542 O O . PRO A 1 334 ? 25.499 28.046 34.322 1.000 45.000 334 PRO A O 1
ATOM 2546 N N . GLY A 1 335 ? 27.007 26.904 35.540 1.000 47.670 335 GLY A N 1
ATOM 2547 C CA . GLY A 1 335 ? 26.943 27.842 36.647 1.000 42.180 335 GLY A CA 1
ATOM 2548 C C . GLY A 1 335 ? 28.250 28.527 36.980 1.000 47.450 335 GLY A C 1
ATOM 2549 O O . GLY A 1 335 ? 29.151 28.602 36.139 1.000 53.820 335 GLY A O 1
ATOM 2550 N N . ARG A 1 336 ? 28.360 29.042 38.209 1.000 46.580 336 ARG A N 1
ATOM 2551 C CA . ARG A 1 336 ? 29.598 29.657 38.671 1.000 48.560 336 ARG A CA 1
ATOM 2552 C C . ARG A 1 336 ? 30.627 28.633 39.163 1.000 46.420 336 ARG A C 1
ATOM 2553 O O . ARG A 1 336 ? 31.814 28.961 39.281 1.000 45.400 336 ARG A O 1
ATOM 2561 N N . MET A 1 337 ? 30.213 27.410 39.448 1.000 40.130 337 MET A N 1
ATOM 2562 C CA . MET A 1 337 ? 31.125 26.377 39.909 1.000 37.370 337 MET A CA 1
ATOM 2563 C C . MET A 1 337 ? 31.433 25.407 38.774 1.000 36.260 337 MET A C 1
ATOM 2564 O O . MET A 1 337 ? 30.535 25.017 38.022 1.000 39.100 337 MET A O 1
ATOM 2569 N N . GLN A 1 338 ? 32.710 25.033 38.646 1.000 30.830 338 GLN A N 1
ATOM 2570 C CA . GLN A 1 338 ? 33.132 23.929 37.784 1.000 27.760 338 GLN A CA 1
ATOM 2571 C C . GLN A 1 338 ? 33.459 22.740 38.676 1.000 26.690 338 GLN A C 1
ATOM 2572 O O . GLN A 1 338 ? 34.426 22.783 39.440 1.000 25.230 338 GLN A O 1
ATOM 2578 N N . VAL A 1 339 ? 32.648 21.694 38.589 1.000 30.410 339 VAL A N 1
ATOM 2579 C CA . VAL A 1 339 ? 32.720 20.547 39.490 1.000 29.530 339 VAL A CA 1
ATOM 2580 C C . VAL A 1 339 ? 33.410 19.387 38.781 1.000 30.280 339 VAL A C 1
ATOM 2581 O O . VAL A 1 339 ? 33.016 19.004 37.672 1.000 30.700 339 VAL A O 1
ATOM 2585 N N . ILE A 1 340 ? 34.437 18.832 39.422 1.000 29.160 340 ILE A N 1
ATOM 2586 C CA . ILE A 1 340 ? 35.135 17.633 38.976 1.000 27.810 340 ILE A CA 1
ATOM 2587 C C . ILE A 1 340 ? 34.971 16.581 40.063 1.000 29.350 340 ILE A C 1
ATOM 2588 O O . ILE A 1 340 ? 35.437 16.776 41.191 1.000 26.610 340 ILE A O 1
ATOM 2593 N N . ARG A 1 341 ? 34.318 15.471 39.734 1.000 31.430 341 ARG A N 1
ATOM 2594 C CA . ARG A 1 341 ? 34.129 14.385 40.686 1.000 28.150 341 ARG A CA 1
ATOM 2595 C C . ARG A 1 341 ? 35.210 13.326 40.505 1.000 32.970 341 ARG A C 1
ATOM 2596 O O . ARG A 1 341 ? 35.461 12.882 39.382 1.000 32.730 341 ARG A O 1
ATOM 2604 N N . ASP A 1 342 ? 35.838 12.915 41.608 1.000 30.680 342 ASP A N 1
ATOM 2605 C CA . ASP A 1 342 ? 36.789 11.812 41.547 1.000 29.760 342 ASP A CA 1
ATOM 2606 C C . ASP A 1 342 ? 36.861 11.046 42.860 1.000 32.550 342 ASP A C 1
ATOM 2607 O O . ASP A 1 342 ? 37.298 11.598 43.874 1.000 31.060 342 ASP A O 1
ATOM 2612 N N . ASP A 1 343 ? 36.504 9.759 42.812 1.000 35.310 343 ASP A N 1
ATOM 2613 C CA . ASP A 1 343 ? 36.686 8.826 43.930 1.000 36.210 343 ASP A CA 1
ATOM 2614 C C . ASP A 1 343 ? 36.104 9.383 45.226 1.000 34.300 343 ASP A C 1
ATOM 2615 O O . ASP A 1 343 ? 36.788 9.470 46.254 1.000 31.030 343 ASP A O 1
ATOM 2620 N N . GLU A 1 344 ? 34.819 9.762 45.159 1.000 29.260 344 GLU A N 1
ATOM 2621 C CA . GLU A 1 344 ? 34.055 10.249 46.311 1.000 31.200 344 GLU A CA 1
ATOM 2622 C C . GLU A 1 344 ? 34.605 11.567 46.857 1.000 26.540 344 GLU A C 1
ATOM 2623 O O . GLU A 1 344 ? 34.478 11.867 48.046 1.000 26.590 344 GLU A O 1
ATOM 2629 N N . ARG A 1 345 ? 35.232 12.352 45.998 1.000 22.500 345 ARG A N 1
ATOM 2630 C CA . ARG A 1 345 ? 35.653 13.702 46.324 1.000 23.790 345 ARG A CA 1
ATOM 2631 C C . ARG A 1 345 ? 35.136 14.636 45.243 1.000 25.390 345 ARG A C 1
ATOM 2632 O O . ARG A 1 345 ? 35.125 14.279 44.057 1.000 24.080 345 ARG A O 1
ATOM 2640 N N . LEU A 1 346 ? 34.672 15.813 45.655 1.000 20.860 346 LEU A N 1
ATOM 2641 C CA . LEU A 1 346 ? 34.330 16.878 44.722 1.000 23.630 346 LEU A CA 1
ATOM 2642 C C . LEU A 1 346 ? 35.435 17.928 44.729 1.000 22.260 346 LEU A C 1
ATOM 2643 O O . LEU A 1 346 ? 35.858 18.374 45.802 1.000 20.620 346 LEU A O 1
ATOM 2648 N N . PHE A 1 347 ? 35.897 18.317 43.544 1.000 18.570 347 PHE A N 1
ATOM 2649 C CA . PHE A 1 347 ? 36.786 19.456 43.379 1.000 18.190 347 PHE A CA 1
ATOM 2650 C C . PHE A 1 347 ? 36.014 20.548 42.652 1.000 19.650 347 PHE A C 1
ATOM 2651 O O . PHE A 1 347 ? 35.405 20.299 41.613 1.000 21.000 347 PHE A O 1
ATOM 2659 N N . VAL A 1 348 ? 36.003 21.750 43.210 1.000 21.060 348 VAL A N 1
ATOM 2660 C CA . VAL A 1 348 ? 35.148 22.819 42.729 1.000 18.140 348 VAL A CA 1
ATOM 2661 C C . VAL A 1 348 ? 36.041 24.006 42.437 1.000 17.760 348 VAL A C 1
ATOM 2662 O O . VAL A 1 348 ? 36.586 24.612 43.361 1.000 20.380 348 VAL A O 1
ATOM 2666 N N . VAL A 1 349 ? 36.216 24.319 41.156 1.000 18.370 349 VAL A N 1
ATOM 2667 C CA . VAL A 1 349 ? 36.976 25.478 40.727 1.000 16.330 349 VAL A CA 1
ATOM 2668 C C . VAL A 1 349 ? 35.995 26.630 40.576 1.000 21.060 349 VAL A C 1
ATOM 2669 O O . VAL A 1 349 ? 34.925 26.478 39.968 1.000 18.250 349 VAL A O 1
ATOM 2673 N N . ASP A 1 350 ? 36.335 27.774 41.162 1.000 23.180 350 ASP A N 1
ATOM 2674 C CA . ASP A 1 350 ? 35.334 28.814 41.325 1.000 20.680 350 ASP A CA 1
ATOM 2675 C C . ASP A 1 350 ? 36.020 30.160 41.440 1.000 21.150 350 ASP A C 1
ATOM 2676 O O . ASP A 1 350 ? 37.036 30.283 42.125 1.000 19.580 350 ASP A O 1
ATOM 2681 N N . TYR A 1 351 ? 35.463 31.160 40.754 1.000 26.470 351 TYR A N 1
ATOM 2682 C CA . TYR A 1 351 ? 35.860 32.553 40.954 1.000 30.520 351 TYR A CA 1
ATOM 2683 C C . TYR A 1 351 ? 35.314 33.019 42.289 1.000 32.530 351 TYR A C 1
ATOM 2684 O O . TYR A 1 351 ? 34.106 33.220 42.440 1.000 47.690 351 TYR A O 1
ATOM 2693 N N . ALA A 1 352 ? 36.144 33.177 43.238 1.000 24.980 352 ALA A N 1
ATOM 2694 C CA . ALA A 1 352 ? 35.659 33.575 44.556 1.000 28.010 352 ALA A CA 1
ATOM 2695 C C . ALA A 1 352 ? 36.737 34.548 44.982 1.000 28.230 352 ALA A C 1
ATOM 2696 O O . ALA A 1 352 ? 37.736 34.191 45.597 1.000 31.780 352 ALA A O 1
ATOM 2698 N N . HIS A 1 353 ? 3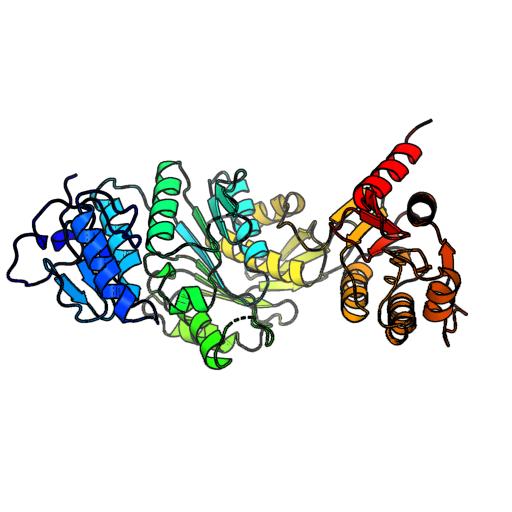6.560 35.775 44.549 1.000 31.030 353 HIS A N 1
ATOM 2699 C CA . HIS A 1 353 ? 37.640 36.731 44.442 1.000 35.730 353 HIS A CA 1
ATOM 2700 C C . HIS A 1 353 ? 37.663 37.664 45.644 1.000 31.920 353 HIS A C 1
ATOM 2701 O O . HIS A 1 353 ? 38.625 38.417 45.826 1.000 31.270 353 HIS A O 1
ATOM 2708 N N . THR A 1 354 ? 36.647 37.582 46.487 1.000 28.130 354 THR A N 1
ATOM 2709 C CA . THR A 1 354 ? 36.457 38.445 47.638 1.000 27.000 354 THR A CA 1
ATOM 2710 C C . THR A 1 354 ? 36.040 37.574 48.805 1.000 22.390 354 THR A C 1
ATOM 2711 O O . THR A 1 354 ? 35.548 36.459 48.603 1.000 19.860 354 THR A O 1
ATOM 2715 N N . PRO A 1 355 ? 36.185 38.074 50.041 1.000 24.900 355 PRO A N 1
ATOM 2716 C CA . PRO A 1 355 ? 35.694 37.306 51.205 1.000 16.560 355 PRO A CA 1
ATOM 2717 C C . PRO A 1 355 ? 34.248 36.870 51.098 1.000 15.860 355 PRO A C 1
ATOM 2718 O O . PRO A 1 355 ? 33.929 35.716 51.407 1.000 17.810 355 PRO A O 1
ATOM 2722 N N . ASP A 1 356 ? 33.350 37.759 50.667 1.000 20.900 356 ASP A N 1
ATOM 2723 C CA . ASP A 1 356 ? 31.939 37.388 50.601 1.000 17.840 356 ASP A CA 1
ATOM 2724 C C . ASP A 1 356 ? 31.711 36.262 49.609 1.000 16.860 356 ASP A C 1
ATOM 2725 O O . ASP A 1 356 ? 30.960 35.319 49.891 1.000 15.450 356 ASP A O 1
ATOM 2730 N N . ALA A 1 357 ? 32.366 36.324 48.445 1.000 17.520 357 ALA A N 1
ATOM 2731 C CA . ALA A 1 357 ? 32.126 35.289 47.439 1.000 18.440 357 ALA A CA 1
ATOM 2732 C C . ALA A 1 357 ? 32.680 33.936 47.900 1.000 18.340 357 ALA A C 1
ATOM 2733 O O . ALA A 1 357 ? 32.036 32.881 47.713 1.000 18.050 357 ALA A O 1
ATOM 2735 N N . LEU A 1 358 ? 33.846 33.957 48.556 1.000 13.850 358 LEU A N 1
ATOM 2736 C CA . LEU A 1 358 ? 34.410 32.726 49.093 1.000 14.250 358 LEU A CA 1
ATOM 2737 C C . LEU A 1 358 ? 33.486 32.119 50.139 1.000 16.000 358 LEU A C 1
ATOM 2738 O O . LEU A 1 358 ? 33.172 30.918 50.098 1.000 14.960 358 LEU A O 1
ATOM 2743 N N . ILE A 1 359 ? 33.012 32.944 51.072 1.000 18.060 359 ILE A N 1
ATOM 2744 C CA . ILE A 1 359 ? 32.156 32.414 52.127 1.000 16.630 359 ILE A CA 1
ATOM 2745 C C . ILE A 1 359 ? 30.858 31.884 51.549 1.000 17.700 359 ILE A C 1
ATOM 2746 O O . ILE A 1 359 ? 30.318 30.882 52.040 1.000 15.610 359 ILE A O 1
ATOM 2751 N N . GLN A 1 360 ? 30.345 32.511 50.484 1.000 17.840 360 GLN A N 1
ATOM 2752 C CA . GLN A 1 360 ? 29.073 32.055 49.919 1.000 18.510 360 GLN A CA 1
ATOM 2753 C C . GLN A 1 360 ? 29.208 30.673 49.275 1.000 18.590 360 GLN A C 1
ATOM 2754 O O . GLN A 1 360 ? 28.365 29.776 49.486 1.000 18.600 360 GLN A O 1
ATOM 2760 N N . VAL A 1 361 ? 30.274 30.466 48.495 1.000 14.860 361 VAL A N 1
ATOM 2761 C CA . VAL A 1 361 ? 30.415 29.123 47.932 1.000 15.830 361 VAL A CA 1
ATOM 2762 C C . VAL A 1 361 ? 30.737 28.093 49.042 1.000 15.290 361 VAL A C 1
ATOM 2763 O O . VAL A 1 361 ? 30.267 26.941 48.990 1.000 12.000 361 VAL A O 1
ATOM 2767 N N . LEU A 1 362 ? 31.483 28.491 50.084 1.000 15.240 362 LEU A N 1
ATOM 2768 C CA . LEU A 1 362 ? 31.739 27.562 51.189 1.000 15.520 362 LEU A CA 1
ATOM 2769 C C . LEU A 1 362 ? 30.457 27.221 51.944 1.000 17.100 362 LEU A C 1
ATOM 2770 O O . LEU A 1 362 ? 30.260 26.070 52.353 1.000 17.230 362 LEU A O 1
ATOM 2775 N N . LYS A 1 363 ? 29.556 28.194 52.118 1.000 16.990 363 LYS A N 1
ATOM 2776 C CA . LYS A 1 363 ? 28.291 27.897 52.780 1.000 16.740 363 LYS A CA 1
ATOM 2777 C C . LYS A 1 363 ? 27.476 26.907 51.958 1.000 18.180 363 LYS A C 1
ATOM 2778 O O . LYS A 1 363 ? 26.882 25.967 52.499 1.000 17.450 363 LYS A O 1
ATOM 2784 N N . THR A 1 364 ? 27.429 27.111 50.646 1.000 19.620 364 THR A N 1
ATOM 2785 C CA . THR A 1 364 ? 26.719 26.165 49.792 1.000 19.010 364 THR A CA 1
ATOM 2786 C C . THR A 1 364 ? 27.313 24.763 49.905 1.000 19.720 364 THR A C 1
ATOM 2787 O O . THR A 1 364 ? 26.590 23.777 50.091 1.000 19.080 364 THR A O 1
ATOM 2791 N N . LEU A 1 365 ? 28.634 24.652 49.803 1.000 15.090 365 LEU A N 1
ATOM 2792 C CA . LEU A 1 365 ? 29.223 23.317 49.755 1.000 17.890 365 LEU A CA 1
ATOM 2793 C C . LEU A 1 365 ? 29.197 22.622 51.112 1.000 20.670 365 LEU A C 1
ATOM 2794 O O . LEU A 1 365 ? 29.089 21.392 51.155 1.000 25.570 365 LEU A O 1
ATOM 2799 N N . LYS A 1 366 ? 29.270 23.375 52.224 1.000 20.080 366 LYS A N 1
ATOM 2800 C CA . LYS A 1 366 ? 29.216 22.779 53.560 1.000 23.000 366 LYS A CA 1
ATOM 2801 C C . LYS A 1 366 ? 27.947 21.958 53.779 1.000 25.500 366 LYS A C 1
ATOM 2802 O O . LYS A 1 366 ? 27.961 20.986 54.545 1.000 22.860 366 LYS A O 1
ATOM 2808 N N . ARG A 1 367 ? 26.836 22.331 53.136 1.000 24.410 367 ARG A N 1
ATOM 2809 C CA . ARG A 1 367 ? 25.653 21.473 53.189 1.000 22.490 367 ARG A CA 1
ATOM 2810 C C . ARG A 1 367 ? 25.953 20.063 52.696 1.000 23.210 367 ARG A C 1
ATOM 2811 O O . ARG A 1 367 ? 25.381 19.093 53.204 1.000 28.380 367 ARG A O 1
ATOM 2819 N N . HIS A 1 368 ? 26.841 19.929 51.716 1.000 20.540 368 HIS A N 1
ATOM 2820 C CA . HIS A 1 368 ? 27.035 18.668 51.014 1.000 24.970 368 HIS A CA 1
ATOM 2821 C C . HIS A 1 368 ? 28.200 17.849 51.533 1.000 25.410 368 HIS A C 1
ATOM 2822 O O . HIS A 1 368 ? 28.226 16.637 51.298 1.000 23.900 368 HIS A O 1
ATOM 2829 N N . VAL A 1 369 ? 29.179 18.483 52.183 1.000 21.970 369 VAL A N 1
ATOM 2830 C CA . VAL A 1 369 ? 30.429 17.803 52.500 1.000 22.610 369 VAL A CA 1
ATOM 2831 C C . VAL A 1 369 ? 30.178 16.701 53.527 1.000 23.480 369 VAL A C 1
ATOM 2832 O O . VAL A 1 369 ? 29.391 16.859 54.472 1.000 20.620 369 VAL A O 1
ATOM 2836 N N . SER A 1 370 ? 30.843 15.569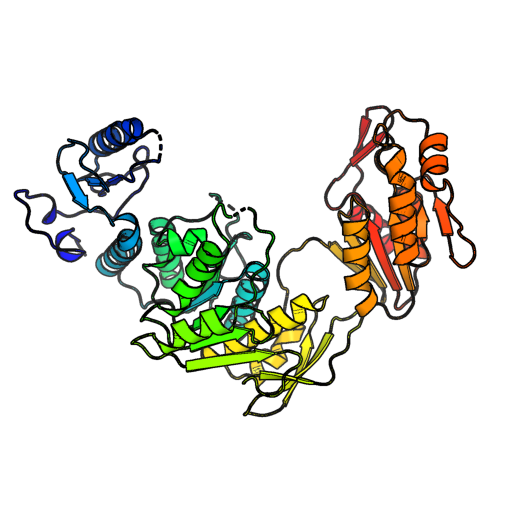 53.338 1.000 23.260 370 SER A N 1
ATOM 2837 C CA . SER A 1 370 ? 30.720 14.469 54.286 1.000 24.520 370 SER A CA 1
ATOM 2838 C C . SER A 1 370 ? 31.848 14.470 55.309 1.000 26.860 370 SER A C 1
ATOM 2839 O O . SER A 1 370 ? 31.600 14.257 56.499 1.000 25.130 370 SER A O 1
ATOM 2842 N N . ASN A 1 371 ? 33.092 14.716 54.881 1.000 24.740 371 ASN A N 1
ATOM 2843 C CA . ASN A 1 371 ? 34.205 14.761 55.815 1.000 23.430 371 ASN A CA 1
ATOM 2844 C C . ASN A 1 371 ? 34.692 16.192 55.936 1.000 20.250 371 ASN A C 1
ATOM 2845 O O . ASN A 1 371 ? 34.284 16.905 56.860 1.000 21.290 371 ASN A O 1
ATOM 2850 N N . GLN A 1 372 ? 35.563 16.670 55.057 1.000 18.920 372 GLN A N 1
ATOM 2851 C CA . GLN A 1 372 ? 36.191 17.970 55.252 1.000 18.910 372 GLN A CA 1
ATOM 2852 C C . GLN A 1 372 ? 36.007 18.854 54.030 1.000 20.570 372 GLN A C 1
ATOM 2853 O O . GLN A 1 372 ? 36.014 18.371 52.887 1.000 16.660 372 GLN A O 1
ATOM 2859 N N . LEU A 1 373 ? 35.836 20.154 54.280 1.000 16.120 373 LEU A N 1
ATOM 2860 C CA . LEU A 1 373 ? 35.708 21.149 53.225 1.000 14.870 373 LEU A CA 1
ATOM 2861 C C . LEU A 1 373 ? 36.978 21.998 53.219 1.000 14.810 373 LEU A C 1
ATOM 2862 O O . LEU A 1 373 ? 37.231 22.751 54.166 1.000 15.630 373 LEU A O 1
ATOM 2867 N N . TRP A 1 374 ? 37.774 21.857 52.155 1.000 14.740 374 TRP A N 1
ATOM 2868 C CA . TRP A 1 374 ? 39.037 22.567 51.951 1.000 13.440 374 TRP A CA 1
ATOM 2869 C C . TRP A 1 374 ? 38.820 23.858 51.167 1.000 11.240 374 TRP A C 1
ATOM 2870 O O . TRP A 1 374 ? 37.974 23.931 50.275 1.000 13.080 374 TRP A O 1
ATOM 2881 N N . ALA A 1 375 ? 39.656 24.847 51.426 1.000 11.030 375 ALA A N 1
ATOM 2882 C CA . ALA A 1 375 ? 39.688 26.037 50.592 1.000 11.020 375 ALA A CA 1
ATOM 2883 C C . ALA A 1 375 ? 41.132 26.291 50.210 1.000 12.430 375 ALA A C 1
ATOM 2884 O O . ALA A 1 375 ? 42.016 26.245 51.071 1.000 12.540 375 ALA A O 1
ATOM 2886 N N . VAL A 1 376 ? 41.365 26.545 48.927 1.000 9.030 376 VAL A N 1
ATOM 2887 C CA . VAL A 1 376 ? 42.682 26.850 48.388 1.000 12.250 376 VAL A CA 1
ATOM 2888 C C . VAL A 1 376 ? 42.570 28.202 47.706 1.000 8.490 376 VAL A C 1
ATOM 2889 O O . VAL A 1 376 ? 41.684 28.397 46.874 1.000 10.470 376 VAL A O 1
ATOM 2893 N N . PHE A 1 377 ? 43.462 29.125 48.034 1.000 9.640 377 PHE A N 1
ATOM 2894 C CA . PHE A 1 377 ? 43.283 30.469 47.491 1.000 11.620 377 PHE A CA 1
ATOM 2895 C C . PHE A 1 377 ? 44.567 31.278 47.660 1.000 14.980 377 PHE A C 1
ATOM 2896 O O . PHE A 1 377 ? 45.419 30.964 48.505 1.000 11.400 377 PHE A O 1
ATOM 2904 N N . GLY A 1 378 ? 44.662 32.360 46.871 1.000 15.060 378 GLY A N 1
ATOM 2905 C CA . GLY A 1 378 ? 45.710 33.355 47.013 1.000 18.230 378 GLY A CA 1
ATOM 2906 C C . GLY A 1 378 ? 45.165 34.752 46.765 1.000 17.530 378 GLY A C 1
ATOM 2907 O O . GLY A 1 378 ? 43.973 34.932 46.497 1.000 14.450 378 GLY A O 1
ATOM 2908 N N . CYS A 1 379 ? 46.060 35.738 46.833 1.000 17.260 379 CYS A N 1
ATOM 2909 C CA . CYS A 1 379 ? 45.684 37.151 46.736 1.000 20.580 379 CYS A CA 1
ATOM 2910 C C . CYS A 1 379 ? 46.511 37.812 45.642 1.000 17.690 379 CYS A C 1
ATOM 2911 O O . CYS A 1 379 ? 47.738 37.723 45.661 1.000 16.490 379 CYS A O 1
ATOM 2914 N N . GLY A 1 380 ? 45.836 38.516 44.736 1.000 19.680 380 GLY A N 1
ATOM 2915 C CA . GLY A 1 380 ? 46.524 39.153 43.625 1.000 16.930 380 GLY A CA 1
ATOM 2916 C C . GLY A 1 380 ? 47.574 40.140 44.101 1.000 22.770 380 GLY A C 1
ATOM 2917 O O . GLY A 1 380 ? 47.389 40.848 45.096 1.000 21.780 380 GLY A O 1
ATOM 2918 N N . GLY A 1 381 ? 48.728 40.158 43.386 1.000 23.800 381 GLY A N 1
ATOM 2919 C CA . GLY A 1 381 ? 49.776 41.116 43.685 1.000 21.520 381 GLY A CA 1
ATOM 2920 C C . GLY A 1 381 ? 49.490 42.483 43.077 1.000 24.560 381 GLY A C 1
ATOM 2921 O O . GLY A 1 381 ? 48.639 42.618 42.193 1.000 23.000 381 GLY A O 1
ATOM 2922 N N . ASP A 1 382 ? 50.217 43.495 43.568 1.000 22.390 382 ASP A N 1
ATOM 2923 C CA . ASP A 1 382 ? 49.986 44.890 43.182 1.000 29.220 382 ASP A CA 1
ATOM 2924 C C . ASP A 1 382 ? 48.504 45.259 43.337 1.000 31.730 382 ASP A C 1
ATOM 2925 O O . ASP A 1 382 ? 47.855 45.767 42.416 1.000 31.080 382 ASP A O 1
ATOM 2930 N N . ARG A 1 383 ? 47.948 44.943 44.509 1.000 28.850 383 ARG A N 1
ATOM 2931 C CA . ARG A 1 383 ? 46.572 45.290 44.849 1.000 25.790 383 ARG A CA 1
ATOM 2932 C C . ARG A 1 383 ? 46.545 45.673 46.316 1.000 26.680 383 ARG A C 1
ATOM 2933 O O . ARG A 1 383 ? 47.564 45.587 47.010 1.000 31.960 383 ARG A O 1
ATOM 2941 N N . ASP A 1 384 ? 45.366 46.093 46.786 1.000 27.150 384 ASP A N 1
ATOM 2942 C CA . ASP A 1 384 ? 45.127 46.526 48.161 1.000 24.640 384 ASP A CA 1
ATOM 2943 C C . ASP A 1 384 ? 45.665 45.516 49.162 1.000 29.630 384 ASP A C 1
ATOM 2944 O O . ASP A 1 384 ? 45.117 44.414 49.287 1.000 26.260 384 ASP A O 1
ATOM 2949 N N . ARG A 1 385 ? 46.727 45.877 49.884 1.000 22.780 385 ARG A N 1
ATOM 2950 C CA . ARG A 1 385 ? 47.297 44.931 50.826 1.000 22.190 385 ARG A CA 1
ATOM 2951 C C . ARG A 1 385 ? 46.409 44.707 52.041 1.000 29.810 385 ARG A C 1
ATOM 2952 O O . ARG A 1 385 ? 46.549 43.672 52.706 1.000 28.590 385 ARG A O 1
ATOM 2960 N N . GLY A 1 386 ? 45.495 45.638 52.349 1.000 31.400 386 GLY A N 1
ATOM 2961 C CA . GLY A 1 386 ? 44.712 45.519 53.570 1.000 21.380 386 GLY A CA 1
ATOM 2962 C C . GLY A 1 386 ? 43.616 44.480 53.513 1.000 24.880 386 GLY A C 1
ATOM 2963 O O . GLY A 1 386 ? 43.174 44.007 54.563 1.000 24.470 3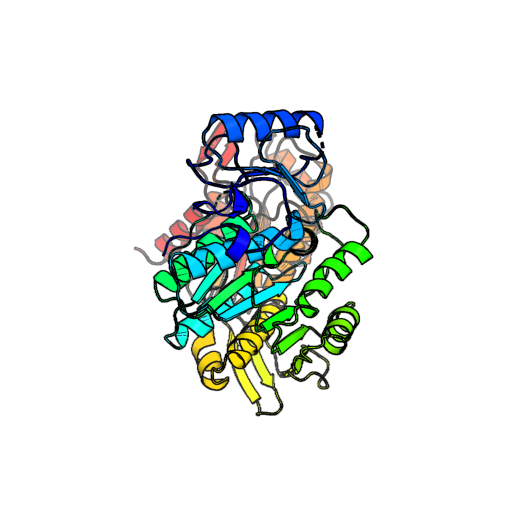86 GLY A O 1
ATOM 2964 N N . LYS A 1 387 ? 43.168 44.109 52.312 1.000 23.970 387 LYS A N 1
ATOM 2965 C CA . LYS A 1 387 ? 42.124 43.107 52.175 1.000 21.160 387 LYS A CA 1
ATOM 2966 C C . LYS A 1 387 ? 42.622 41.666 52.268 1.000 23.370 387 LYS A C 1
ATOM 2967 O O . LYS A 1 387 ? 41.786 40.754 52.331 1.000 22.820 387 LYS A O 1
ATOM 2973 N N . ARG A 1 388 ? 43.942 41.422 52.272 1.000 18.240 388 ARG A N 1
ATOM 2974 C CA . ARG A 1 388 ? 44.413 40.034 52.207 1.000 22.280 388 ARG A CA 1
ATOM 2975 C C . ARG A 1 388 ? 44.060 39.221 53.452 1.000 18.950 388 ARG A C 1
ATOM 2976 O O . ARG A 1 388 ? 43.537 38.092 53.300 1.000 17.260 388 ARG A O 1
ATOM 2984 N N . PRO A 1 389 ? 44.305 39.700 54.691 1.000 19.760 389 PRO A N 1
ATOM 2985 C CA . PRO A 1 389 ? 43.924 38.897 55.868 1.000 17.220 389 PRO A CA 1
ATOM 2986 C C . PRO A 1 389 ? 42.438 38.650 55.949 1.000 14.380 389 PRO A C 1
ATOM 2987 O O . PRO A 1 389 ? 42.024 37.685 56.598 1.000 14.500 389 PRO A O 1
ATOM 2991 N N . LEU A 1 390 ? 41.621 39.493 55.314 1.000 14.940 390 LEU A N 1
ATOM 2992 C CA . LEU A 1 390 ? 40.178 39.290 55.351 1.000 15.110 390 LEU A CA 1
ATOM 2993 C C . LEU A 1 390 ? 39.802 38.061 54.559 1.000 14.820 390 LEU A C 1
ATOM 2994 O O . LEU A 1 390 ? 38.936 37.280 54.983 1.000 15.410 390 LEU A O 1
ATOM 2999 N N . MET A 1 391 ? 40.437 37.896 53.394 1.000 14.010 391 MET A N 1
ATOM 3000 C CA . MET A 1 391 ? 40.339 36.662 52.619 1.000 17.750 391 MET A CA 1
ATOM 3001 C C . MET A 1 391 ? 40.717 35.447 53.462 1.000 14.320 391 MET A C 1
ATOM 3002 O O . MET A 1 391 ? 39.987 34.440 53.489 1.000 12.490 391 MET A O 1
ATOM 3007 N N . THR A 1 392 ? 41.864 35.518 54.152 1.000 11.140 392 THR A N 1
ATOM 3008 C CA . THR A 1 392 ? 42.250 34.394 55.006 1.000 9.900 392 THR A CA 1
ATOM 3009 C C . THR A 1 392 ? 41.200 34.133 56.092 1.000 14.330 392 THR A C 1
ATOM 3010 O O . THR A 1 392 ? 40.812 32.980 56.341 1.000 11.680 392 THR A O 1
ATOM 3014 N N . GLN A 1 393 ? 40.731 35.193 56.758 1.000 14.770 393 GLN A N 1
ATOM 3015 C CA . GLN A 1 393 ? 39.699 35.036 57.777 1.000 11.260 393 GLN A CA 1
ATOM 3016 C C . GLN A 1 393 ? 38.457 34.362 57.209 1.000 10.980 393 GLN A C 1
ATOM 3017 O O . GLN A 1 393 ? 37.878 33.464 57.838 1.000 11.200 393 GLN A O 1
ATOM 3023 N N . ALA A 1 394 ? 38.023 34.783 56.021 1.000 9.920 394 ALA A N 1
ATOM 3024 C CA . ALA A 1 394 ? 36.845 34.164 55.415 1.000 14.050 394 ALA A CA 1
ATOM 3025 C C . ALA A 1 394 ? 37.078 32.674 55.157 1.000 12.800 394 ALA A C 1
ATOM 3026 O O . ALA A 1 394 ? 36.229 31.830 55.492 1.000 12.580 394 ALA A O 1
ATOM 3028 N N . ALA A 1 395 ? 38.234 32.333 54.569 1.000 9.780 395 ALA A N 1
ATOM 3029 C CA . ALA A 1 395 ? 38.570 30.929 54.347 1.000 11.520 395 ALA A CA 1
ATOM 3030 C C . ALA A 1 395 ? 38.573 30.147 55.657 1.000 12.510 395 ALA A C 1
ATOM 3031 O O . ALA A 1 395 ? 38.015 29.036 55.735 1.000 11.540 395 ALA A O 1
ATOM 3033 N N . LEU A 1 396 ? 39.169 30.719 56.713 1.000 11.580 396 LEU A N 1
ATOM 3034 C CA . LEU A 1 396 ? 39.210 30.016 58.000 1.000 12.180 396 LEU A CA 1
ATOM 3035 C C . LEU A 1 396 ? 37.828 29.876 58.602 1.000 12.310 396 LEU A C 1
ATOM 3036 O O . LEU A 1 396 ? 37.556 28.889 59.283 1.000 12.060 396 LEU A O 1
ATOM 3041 N N . ASP A 1 397 ? 36.940 30.844 58.368 1.000 14.600 397 ASP A N 1
ATOM 3042 C CA . ASP A 1 397 ? 35.604 30.749 58.944 1.000 12.700 397 ASP A CA 1
ATOM 3043 C C . ASP A 1 397 ? 34.762 29.715 58.222 1.000 14.050 397 ASP A C 1
ATOM 3044 O O . ASP A 1 397 ? 33.798 29.194 58.793 1.000 16.190 397 ASP A O 1
ATOM 3049 N N . GLY A 1 398 ? 35.081 29.420 56.964 1.000 13.120 398 GLY A N 1
ATOM 3050 C CA . GLY A 1 398 ? 34.219 28.507 56.231 1.000 11.360 398 GLY A CA 1
ATOM 3051 C C . GLY A 1 398 ? 34.830 27.182 55.819 1.000 12.570 398 GLY A C 1
ATOM 3052 O O . GLY A 1 398 ? 34.120 26.305 55.307 1.000 11.440 398 GLY A O 1
ATOM 3053 N N . ALA A 1 399 ? 36.134 26.995 56.037 1.000 11.970 399 ALA A N 1
ATOM 3054 C CA . ALA A 1 399 ? 36.767 25.792 55.512 1.000 15.120 399 ALA A CA 1
ATOM 3055 C C . ALA A 1 399 ? 37.813 25.281 56.478 1.000 15.020 399 ALA A C 1
ATOM 3056 O O . ALA A 1 399 ? 38.411 26.045 57.237 1.000 19.270 399 ALA A O 1
ATOM 3058 N N . ASN A 1 400 ? 38.044 23.992 56.420 1.000 12.900 400 ASN A N 1
ATOM 3059 C CA . ASN A 1 400 ? 39.190 23.440 57.111 1.000 15.000 400 ASN A CA 1
ATOM 3060 C C . ASN A 1 400 ? 39.547 22.066 56.550 1.000 16.690 400 ASN A C 1
ATOM 3061 O O . ASN A 1 400 ? 38.715 21.141 56.605 1.000 15.330 400 ASN A O 1
ATOM 3066 N N . PRO A 1 401 ? 40.781 21.866 56.046 1.000 14.950 401 PRO A N 1
ATOM 3067 C CA . PRO A 1 401 ? 41.916 22.802 56.025 1.000 13.040 401 PRO A CA 1
ATOM 3068 C C . PRO A 1 401 ? 41.871 23.920 54.996 1.000 12.890 401 PRO A C 1
ATOM 3069 O O . PRO A 1 401 ? 41.041 23.898 54.095 1.000 13.780 401 PRO A O 1
ATOM 3073 N N . VAL A 1 402 ? 42.769 24.897 55.142 1.000 10.800 402 VAL A N 1
ATOM 3074 C CA . VAL A 1 402 ? 42.959 25.930 54.143 1.000 10.300 402 VAL A CA 1
ATOM 3075 C C . VAL A 1 402 ? 44.399 25.878 53.641 1.000 12.860 402 VAL A C 1
ATOM 3076 O O . VAL A 1 402 ? 45.345 25.580 54.387 1.000 12.430 402 VAL A O 1
ATOM 3080 N N . ILE A 1 403 ? 44.547 26.171 52.344 1.000 12.170 403 ILE A N 1
ATOM 3081 C CA . ILE A 1 403 ? 45.822 26.223 51.646 1.000 10.410 403 ILE A CA 1
ATOM 3082 C C . ILE A 1 403 ? 46.008 27.636 51.131 1.000 10.010 403 ILE A C 1
ATOM 3083 O O . ILE A 1 403 ? 45.231 28.109 50.286 1.000 11.900 403 ILE A O 1
ATOM 3088 N N . LEU A 1 404 ? 47.019 28.309 51.653 1.000 10.090 404 LEU A N 1
ATOM 3089 C CA . LEU A 1 404 ? 47.467 29.591 51.143 1.000 10.500 404 LEU A CA 1
ATOM 3090 C C . LEU A 1 404 ? 48.409 29.340 49.961 1.000 17.360 404 LEU A C 1
ATOM 3091 O O . LEU A 1 404 ? 49.409 28.624 50.103 1.000 15.430 404 LEU A O 1
ATOM 3096 N N . THR A 1 405 ? 48.097 29.909 48.795 1.000 16.640 405 THR A N 1
ATOM 3097 C CA . THR A 1 405 ? 48.931 29.736 47.602 1.000 15.990 405 THR A CA 1
ATOM 3098 C C . THR A 1 405 ? 48.985 31.060 46.822 1.000 17.670 405 THR A C 1
ATOM 3099 O O . THR A 1 405 ? 48.519 32.104 47.293 1.000 19.070 405 THR A O 1
ATOM 3103 N N . SER A 1 406 ? 49.570 31.012 45.628 1.000 16.880 406 SER A N 1
ATOM 3104 C CA . SER A 1 406 ? 49.772 32.172 44.772 1.000 17.340 406 SER A CA 1
ATOM 3105 C C . SER A 1 406 ? 48.643 32.343 43.765 1.000 20.120 406 SER A C 1
ATOM 3106 O O . SER A 1 406 ? 48.044 31.372 43.274 1.000 17.510 406 SER A O 1
ATOM 3109 N N . ASP A 1 407 ? 48.376 33.613 43.447 1.000 17.240 407 ASP A N 1
ATOM 3110 C CA . ASP A 1 407 ? 47.355 33.968 42.470 1.000 16.430 407 ASP A CA 1
ATOM 3111 C C . ASP A 1 407 ? 47.784 35.330 41.931 1.000 18.810 407 ASP A C 1
ATOM 3112 O O . ASP A 1 407 ? 47.676 36.333 42.644 1.000 19.610 407 ASP A O 1
ATOM 3117 N N . ASN A 1 408 ? 48.307 35.338 40.703 1.000 19.920 408 ASN A N 1
ATOM 3118 C CA . ASN A 1 408 ? 48.727 36.557 40.020 1.000 18.530 408 ASN A CA 1
ATOM 3119 C C . ASN A 1 408 ? 49.554 37.494 40.912 1.000 21.040 408 ASN A C 1
ATOM 3120 O O . ASN A 1 408 ? 49.222 38.671 41.057 1.000 20.360 408 ASN A O 1
ATOM 3125 N N . PRO A 1 409 ? 50.647 36.998 41.505 1.000 20.360 409 PRO A N 1
ATOM 3126 C CA . PRO A 1 409 ? 51.476 37.872 42.354 1.000 20.670 409 PRO A CA 1
ATOM 3127 C C . PRO A 1 409 ? 52.135 39.038 41.626 1.000 19.280 409 PRO A C 1
ATOM 3128 O O . PRO A 1 409 ? 52.644 39.945 42.307 1.000 19.660 409 PRO A O 1
ATOM 3132 N N . ARG A 1 410 ? 52.209 39.011 40.294 1.000 21.310 410 ARG A N 1
ATOM 3133 C CA . ARG A 1 410 ? 52.726 40.124 39.470 1.000 23.990 410 ARG A CA 1
ATOM 3134 C C . ARG A 1 410 ? 54.163 40.458 39.870 1.000 25.210 410 ARG A C 1
ATOM 3135 O O . ARG A 1 410 ? 55.005 39.550 39.998 1.000 25.510 410 ARG A O 1
ATOM 3143 N N . THR A 1 411 ? 54.495 41.727 40.082 1.000 24.180 411 THR A N 1
ATOM 3144 C CA . THR A 1 411 ? 55.844 42.151 40.406 1.000 24.760 411 THR A CA 1
ATOM 3145 C C . THR A 1 411 ? 56.073 42.284 41.900 1.000 26.690 411 THR A C 1
ATOM 3146 O O . THR A 1 411 ? 57.171 42.674 42.317 1.000 30.670 411 THR A O 1
ATOM 3150 N N . GLU A 1 412 ? 55.083 41.951 42.719 1.000 26.220 412 GLU A N 1
ATOM 3151 C CA . GLU A 1 412 ? 55.220 42.130 44.155 1.000 24.270 412 GLU A CA 1
ATOM 3152 C C . GLU A 1 412 ? 56.019 40.983 44.757 1.000 24.310 412 GLU A C 1
ATOM 3153 O O . GLU A 1 412 ? 55.918 39.836 44.313 1.000 26.850 412 GLU A O 1
ATOM 3159 N N . ASP A 1 413 ? 56.833 41.302 45.752 1.000 28.570 413 ASP A N 1
ATOM 3160 C CA . ASP A 1 413 ? 57.595 40.288 46.464 1.000 23.430 413 ASP A CA 1
ATOM 3161 C C . ASP A 1 413 ? 56.626 39.287 47.095 1.000 27.070 413 ASP A C 1
ATOM 3162 O O . ASP A 1 413 ? 55.815 39.674 47.953 1.000 25.710 413 ASP A O 1
ATOM 3167 N N . PRO A 1 414 ? 56.673 38.011 46.710 1.000 29.050 414 PRO A N 1
ATOM 3168 C CA . PRO A 1 414 ? 55.732 37.038 47.291 1.000 25.450 414 PRO A CA 1
ATOM 3169 C C . PRO A 1 414 ? 55.784 36.982 48.810 1.000 27.240 414 PRO A C 1
ATOM 3170 O O . PRO A 1 414 ? 54.757 36.706 49.458 1.000 25.040 414 PRO A O 1
ATOM 3174 N N . GLU A 1 415 ? 56.946 37.244 49.408 1.000 24.930 415 GLU A N 1
ATOM 3175 C CA . GLU A 1 415 ? 57.015 37.195 50.862 1.000 25.640 415 GLU A CA 1
ATOM 3176 C C . GLU A 1 415 ? 56.089 38.235 51.481 1.000 28.550 415 GLU A C 1
ATOM 3177 O O . GLU A 1 415 ? 55.417 37.965 52.485 1.000 23.740 415 GLU A O 1
ATOM 3183 N N . GLN A 1 416 ? 55.994 39.414 50.861 1.000 25.640 416 GLN A N 1
ATOM 3184 C CA . GLN A 1 416 ? 55.071 40.417 51.368 1.000 23.790 416 GLN A CA 1
ATOM 3185 C C . GLN A 1 416 ? 53.622 39.964 51.208 1.000 21.940 416 GLN A C 1
ATOM 3186 O O . GLN A 1 416 ? 52.820 40.112 52.137 1.000 19.560 416 GLN A O 1
ATOM 3192 N N . ILE A 1 417 ? 53.263 39.419 50.043 1.000 21.400 417 ILE A N 1
ATOM 3193 C CA . ILE A 1 417 ? 51.898 38.931 49.842 1.000 19.350 417 ILE A CA 1
ATOM 3194 C C . ILE A 1 417 ? 51.505 37.951 50.940 1.000 21.680 417 ILE A C 1
ATOM 3195 O O . ILE A 1 417 ? 50.435 38.075 51.559 1.000 20.550 417 ILE A O 1
ATOM 3200 N N . PHE A 1 418 ? 52.366 36.957 51.194 1.000 18.270 418 PHE A N 1
ATOM 3201 C CA . PHE A 1 418 ? 52.010 35.899 52.136 1.000 18.260 418 PHE A CA 1
ATOM 3202 C C . PHE A 1 418 ? 52.028 36.392 53.574 1.000 16.680 418 PHE A C 1
ATOM 3203 O O . PHE A 1 418 ? 51.152 36.019 54.375 1.000 20.260 418 PHE A O 1
ATOM 3211 N N . ALA A 1 419 ? 52.994 37.251 53.917 1.000 19.460 419 ALA A N 1
ATOM 3212 C CA . ALA A 1 419 ? 52.985 37.887 55.233 1.000 19.380 419 ALA A CA 1
ATOM 3213 C C . ALA A 1 419 ? 51.699 38.682 55.444 1.000 20.190 419 ALA A C 1
ATOM 3214 O O . ALA A 1 419 ? 51.092 38.610 56.522 1.000 14.930 419 ALA A O 1
ATOM 3216 N N . ASP A 1 420 ? 51.258 39.419 54.411 1.000 16.630 420 ASP A N 1
ATOM 3217 C CA . ASP A 1 420 ? 50.007 40.169 54.492 1.000 20.140 420 ASP A CA 1
ATOM 3218 C C . ASP A 1 420 ? 48.837 39.244 54.742 1.000 20.610 420 ASP A C 1
ATOM 3219 O O . ASP A 1 420 ? 48.005 39.512 55.612 1.000 22.040 420 ASP A O 1
ATOM 3224 N N . MET A 1 421 ? 48.742 38.160 53.958 1.000 20.140 421 MET A N 1
ATOM 3225 C CA . MET A 1 421 ? 47.619 37.239 54.099 1.000 17.440 421 MET A CA 1
ATOM 3226 C C . MET A 1 421 ? 47.541 36.682 55.509 1.000 18.020 421 MET A C 1
ATOM 3227 O O . MET A 1 421 ? 46.458 36.297 55.966 1.000 15.840 421 MET A O 1
ATOM 3232 N N . LYS A 1 422 ? 48.678 36.601 56.197 1.000 18.700 422 LYS A N 1
ATOM 3233 C CA . LYS A 1 422 ? 48.700 36.032 57.538 1.000 21.190 422 LYS A CA 1
ATOM 3234 C C . LYS A 1 422 ? 48.608 37.072 58.667 1.000 20.660 422 LYS A C 1
ATOM 3235 O O . LYS A 1 422 ? 48.527 36.686 59.834 1.000 16.960 422 LYS A O 1
ATOM 3241 N N . GLN A 1 423 ? 48.584 38.366 58.341 1.000 23.580 423 GLN A N 1
ATOM 3242 C CA . GLN A 1 423 ? 48.664 39.458 59.318 1.000 25.410 423 GLN A CA 1
ATOM 3243 C C . GLN A 1 423 ? 47.548 39.412 60.355 1.000 24.800 423 GLN A C 1
ATOM 3244 O O . GLN A 1 423 ? 46.372 39.570 60.012 1.000 24.300 423 GLN A O 1
ATOM 3250 N N . GLY A 1 424 ? 47.919 39.236 61.624 1.000 18.660 424 GLY A N 1
ATOM 3251 C CA . GLY A 1 424 ? 46.969 39.202 62.715 1.000 17.540 424 GLY A CA 1
ATOM 3252 C C . GLY A 1 424 ? 46.168 37.921 62.865 1.000 22.130 424 GLY A C 1
ATOM 3253 O O . GLY A 1 424 ? 45.324 37.837 63.779 1.000 21.560 424 GLY A O 1
ATOM 3254 N N . ILE A 1 425 ? 46.408 36.913 62.022 1.000 16.800 425 ILE A N 1
ATOM 3255 C CA . ILE A 1 425 ? 45.554 35.738 61.955 1.000 17.930 425 ILE A CA 1
ATOM 3256 C C . ILE A 1 425 ? 46.036 34.702 62.957 1.000 21.570 425 ILE A C 1
ATOM 3257 O O . ILE A 1 425 ? 47.248 34.472 63.110 1.000 17.030 425 ILE A O 1
ATOM 3262 N N . ASP A 1 426 ? 45.086 34.056 63.635 1.000 22.280 426 ASP A N 1
ATOM 3263 C CA . ASP A 1 426 ? 45.387 32.944 64.525 1.000 22.850 426 ASP A CA 1
ATOM 3264 C C . ASP A 1 426 ? 44.958 31.658 63.836 1.000 22.130 426 ASP A C 1
ATOM 3265 O O . ASP A 1 426 ? 43.759 31.434 63.630 1.000 27.100 426 ASP A O 1
ATOM 3270 N N . PHE A 1 427 ? 45.932 30.807 63.506 1.000 22.640 427 PHE A N 1
ATOM 3271 C CA . PHE A 1 427 ? 45.678 29.539 62.831 1.000 22.850 427 PHE A CA 1
ATOM 3272 C C . PHE A 1 427 ? 45.488 28.366 63.792 1.000 25.490 427 PHE A C 1
ATOM 3273 O O . PHE A 1 427 ? 45.110 27.274 63.341 1.000 26.400 427 PHE A O 1
ATOM 3281 N N . SER A 1 428 ? 45.740 28.561 65.088 1.000 27.490 428 SER A N 1
ATOM 3282 C CA . SER A 1 428 ? 45.480 27.529 66.093 1.000 30.100 428 SER A CA 1
ATOM 3283 C C . SER A 1 428 ? 44.101 26.916 65.906 1.000 26.210 428 SER A C 1
ATOM 3284 O O . SER A 1 428 ? 43.111 27.626 65.743 1.000 27.890 428 SER A O 1
ATOM 3287 N N . GLY A 1 429 ? 44.038 25.595 65.929 1.000 28.740 429 GLY A N 1
ATOM 3288 C CA . GLY A 1 429 ? 42.763 24.944 65.714 1.000 27.440 429 GLY A CA 1
ATOM 3289 C C . GLY A 1 429 ? 42.361 24.769 64.268 1.000 26.070 429 GLY A C 1
ATOM 3290 O O . GLY A 1 429 ? 41.274 24.239 64.008 1.000 28.010 429 GLY A O 1
ATOM 3291 N N . HIS A 1 430 ? 43.193 25.186 63.316 1.000 22.250 430 HIS A N 1
ATOM 3292 C CA . HIS A 1 430 ? 42.939 24.944 61.906 1.000 20.330 430 HIS A CA 1
ATOM 3293 C C . HIS A 1 430 ? 44.100 24.167 61.319 1.000 17.490 430 HIS A C 1
ATOM 3294 O O . HIS A 1 430 ? 45.256 24.376 61.702 1.000 22.790 430 HIS A O 1
ATOM 3301 N N . ARG A 1 431 ? 43.796 23.271 60.393 1.000 17.710 431 ARG A N 1
ATOM 3302 C CA . ARG A 1 431 ? 44.828 22.674 59.556 1.000 17.580 431 ARG A CA 1
ATOM 3303 C C . ARG A 1 431 ? 45.143 23.659 58.433 1.000 16.320 431 ARG A C 1
ATOM 3304 O O . ARG A 1 431 ? 44.301 23.920 57.568 1.000 15.270 431 ARG A O 1
ATOM 3312 N N . MET A 1 432 ? 46.331 24.233 58.442 1.000 14.290 432 MET A N 1
ATOM 3313 C CA . MET A 1 432 ? 46.703 25.206 57.429 1.000 16.550 432 MET A CA 1
ATOM 3314 C C . MET A 1 432 ? 47.977 24.758 56.746 1.000 14.990 432 MET A C 1
ATOM 3315 O O . MET A 1 432 ? 48.908 24.304 57.406 1.000 18.580 432 MET A O 1
ATOM 3320 N N . HIS A 1 433 ? 48.034 24.911 55.434 1.000 15.080 433 HIS A N 1
ATOM 3321 C CA . HIS A 1 433 ? 49.302 24.801 54.730 1.000 15.090 433 HIS A CA 1
ATOM 3322 C C . HIS A 1 433 ? 49.498 26.032 53.880 1.000 12.810 433 HIS A C 1
ATOM 3323 O O . HIS A 1 433 ? 48.539 26.598 53.354 1.000 14.320 433 HIS A O 1
ATOM 3330 N N . GLU A 1 434 ? 50.750 26.434 53.757 1.000 12.150 434 GLU A N 1
ATOM 3331 C CA . GLU A 1 434 ? 51.158 27.549 52.914 1.000 15.120 434 GLU A CA 1
ATOM 3332 C C . GLU A 1 434 ? 52.039 26.966 51.809 1.000 14.750 434 GLU A C 1
ATOM 3333 O O . GLU A 1 434 ? 53.156 26.515 52.071 1.000 14.820 434 GLU A O 1
ATOM 3339 N N . ILE A 1 435 ? 51.521 26.932 50.589 1.000 12.980 435 ILE A N 1
ATOM 3340 C CA . ILE A 1 435 ? 52.178 26.291 49.455 1.000 14.560 435 ILE A CA 1
ATOM 3341 C C . ILE A 1 435 ? 52.253 27.318 48.325 1.000 12.100 435 ILE A C 1
ATOM 3342 O O . ILE A 1 435 ? 51.282 27.516 47.587 1.000 11.660 435 ILE A O 1
ATOM 3347 N N . HIS A 1 436 ? 53.425 27.933 48.159 1.000 12.870 436 HIS A N 1
ATOM 3348 C CA . HIS A 1 436 ? 53.564 29.120 47.316 1.000 17.580 436 HIS A CA 1
ATOM 3349 C C . HIS A 1 436 ? 53.263 28.843 45.841 1.000 18.440 436 HIS A C 1
ATOM 3350 O O . HIS A 1 436 ? 52.563 29.628 45.191 1.000 14.730 436 HIS A O 1
ATOM 3357 N N . ASP A 1 437 ? 53.819 27.762 45.277 1.000 17.740 437 ASP A N 1
ATOM 3358 C CA . ASP A 1 437 ? 53.508 27.403 43.894 1.000 16.210 437 ASP A CA 1
ATOM 3359 C C . ASP A 1 437 ? 52.081 26.872 43.792 1.000 13.600 437 ASP A C 1
ATOM 3360 O O . ASP A 1 437 ? 51.712 25.905 44.479 1.000 12.900 437 ASP A O 1
ATOM 3365 N N . ARG A 1 438 ? 51.313 27.441 42.862 1.000 12.870 438 ARG A N 1
ATOM 3366 C CA . ARG A 1 438 ? 49.893 27.119 42.745 1.000 14.780 438 ARG A CA 1
ATOM 3367 C C . ARG A 1 438 ? 49.675 25.716 42.194 1.000 15.740 438 ARG A C 1
ATOM 3368 O O . ARG A 1 438 ? 48.822 24.970 42.695 1.000 15.090 438 ARG A O 1
ATOM 3376 N N . ARG A 1 439 ? 50.417 25.342 41.147 1.000 18.910 439 ARG A N 1
ATOM 3377 C CA . ARG A 1 439 ? 50.334 23.977 40.621 1.000 19.840 439 ARG A CA 1
ATOM 3378 C C . ARG A 1 439 ? 50.675 22.958 41.716 1.000 14.700 439 ARG A C 1
ATOM 3379 O O . ARG A 1 439 ? 49.969 21.950 41.892 1.000 9.990 439 ARG A O 1
ATOM 3387 N N . GLU A 1 440 ? 51.693 23.270 42.526 1.000 16.030 440 GLU A N 1
ATOM 3388 C CA . GLU A 1 440 ? 52.044 22.439 43.677 1.000 15.380 440 GLU A CA 1
ATOM 3389 C C . GLU A 1 440 ? 50.901 22.369 44.697 1.000 14.710 440 GLU A C 1
ATOM 3390 O O . GLU A 1 440 ? 50.599 21.288 45.224 1.000 13.230 440 GLU A O 1
ATOM 3396 N N . ALA A 1 441 ? 50.234 23.502 44.978 1.000 15.870 441 ALA A N 1
ATOM 3397 C CA . ALA A 1 441 ? 49.105 23.481 45.920 1.000 15.710 441 ALA A CA 1
ATOM 3398 C C . ALA A 1 441 ? 47.976 22.582 45.422 1.000 14.820 441 ALA A C 1
ATOM 3399 O O . ALA A 1 441 ? 47.394 21.796 46.198 1.000 11.100 441 ALA A O 1
ATOM 3401 N N . ILE A 1 442 ? 47.654 22.677 44.126 1.000 12.920 442 ILE A N 1
ATOM 3402 C CA . ILE A 1 442 ? 46.563 21.862 43.588 1.000 14.480 442 ILE A CA 1
ATOM 3403 C C . ILE A 1 442 ? 46.936 20.372 43.609 1.000 16.670 442 ILE A C 1
ATOM 3404 O O . ILE A 1 442 ? 46.118 19.523 43.982 1.000 15.530 442 ILE A O 1
ATOM 3409 N N . LYS A 1 443 ? 48.164 20.028 43.195 1.000 15.670 443 LYS A N 1
ATOM 3410 C CA . LYS A 1 443 ? 48.633 18.642 43.317 1.000 17.470 443 LYS A CA 1
ATOM 3411 C C . LYS A 1 443 ? 48.527 18.139 44.750 1.000 15.260 443 LYS A C 1
ATOM 3412 O O . LYS A 1 443 ? 48.051 17.021 44.996 1.000 18.660 443 LYS A O 1
ATOM 3418 N N . PHE A 1 444 ? 48.938 18.963 45.713 1.000 15.740 444 PHE A N 1
ATOM 3419 C CA . PHE A 1 444 ? 48.802 18.596 47.123 1.000 15.320 444 PHE A CA 1
ATOM 3420 C C . PHE A 1 444 ? 47.356 18.261 47.490 1.000 14.890 444 PHE A C 1
ATOM 3421 O O . PHE A 1 444 ? 47.101 17.209 48.085 1.000 16.480 444 PHE A O 1
ATOM 3429 N N . VAL A 1 445 ? 46.386 19.135 47.161 1.000 13.240 445 VAL A N 1
ATOM 3430 C CA . VAL A 1 445 ? 45.016 18.842 47.623 1.000 17.380 445 VAL A CA 1
ATOM 3431 C C . VAL A 1 445 ? 44.431 17.670 46.844 1.000 15.440 445 VAL A C 1
ATOM 3432 O O . VAL A 1 445 ? 43.727 16.817 47.405 1.000 12.830 445 VAL A O 1
ATOM 3436 N N . ALA A 1 446 ? 44.720 17.605 45.545 1.000 15.590 446 ALA A N 1
ATOM 3437 C CA . ALA A 1 446 ? 44.302 16.471 44.735 1.000 18.800 446 ALA A CA 1
ATOM 3438 C C . ALA A 1 446 ? 44.734 15.152 45.360 1.000 20.560 446 ALA A C 1
ATOM 3439 O O . ALA A 1 446 ? 43.967 14.183 45.380 1.000 19.940 446 ALA A O 1
ATOM 3441 N N . GLU A 1 447 ? 45.955 15.096 45.895 1.000 20.200 447 GLU A N 1
ATOM 3442 C CA . GLU A 1 447 ? 46.371 13.834 46.488 1.000 22.040 447 GLU A CA 1
ATOM 3443 C C . GLU A 1 447 ? 45.845 13.668 47.909 1.000 20.940 447 GLU A C 1
ATOM 3444 O O . GLU A 1 447 ? 45.479 12.559 48.306 1.000 20.960 447 GLU A O 1
ATOM 3450 N N . GLN A 1 448 ? 45.794 14.751 48.690 1.000 22.700 448 GLN A N 1
ATOM 3451 C CA . GLN A 1 448 ? 45.552 14.639 50.128 1.000 21.350 448 GLN A CA 1
ATOM 3452 C C . GLN A 1 448 ? 44.081 14.509 50.495 1.000 19.620 448 GLN A C 1
ATOM 3453 O O . GLN A 1 448 ? 43.773 13.987 51.570 1.000 20.400 448 GLN A O 1
ATOM 3459 N N . ALA A 1 449 ? 43.167 14.952 49.638 1.000 20.750 449 ALA A N 1
ATOM 3460 C CA . ALA A 1 449 ? 41.766 14.974 50.034 1.000 23.160 449 ALA A CA 1
ATOM 3461 C C . ALA A 1 449 ? 41.198 13.560 50.047 1.000 24.630 449 ALA A C 1
ATOM 3462 O O . ALA A 1 449 ? 41.535 12.721 49.201 1.000 21.690 449 ALA A O 1
ATOM 3464 N N . GLN A 1 450 ? 40.310 13.305 50.994 1.000 24.240 450 GLN A N 1
ATOM 3465 C CA . GLN A 1 450 ? 39.795 11.968 51.228 1.000 25.020 450 GLN A CA 1
ATOM 3466 C C . GLN A 1 450 ? 38.344 11.849 50.792 1.000 26.090 450 GLN A C 1
ATOM 3467 O O . GLN A 1 450 ? 37.667 12.841 50.501 1.000 24.190 450 GLN A O 1
ATOM 3473 N N . ALA A 1 451 ? 37.885 10.596 50.740 1.000 22.600 451 ALA A N 1
ATOM 3474 C CA . ALA A 1 451 ? 36.483 10.299 50.493 1.000 26.960 451 ALA A CA 1
ATOM 3475 C C . ALA A 1 451 ? 35.586 11.158 51.383 1.000 25.300 451 ALA A C 1
ATOM 3476 O O . ALA A 1 451 ? 35.806 11.265 52.592 1.000 23.250 451 ALA A O 1
ATOM 3478 N N . GLY A 1 452 ? 34.576 11.776 50.771 1.000 19.770 452 GLY A N 1
ATOM 3479 C CA . GLY A 1 452 ? 33.665 12.648 51.479 1.000 20.070 452 GLY A CA 1
ATOM 3480 C C . GLY A 1 452 ? 34.112 14.090 51.593 1.000 20.180 452 GLY A C 1
ATOM 3481 O O . GLY A 1 452 ? 33.396 14.888 52.210 1.000 20.620 452 GLY A O 1
ATOM 3482 N N . ASP A 1 453 ? 35.272 14.441 51.040 1.000 17.980 453 ASP A N 1
ATOM 3483 C CA . ASP A 1 453 ? 35.807 15.796 51.070 1.000 19.850 453 ASP A CA 1
ATOM 3484 C C . ASP A 1 453 ? 35.322 16.586 49.867 1.000 16.830 453 ASP A C 1
ATOM 3485 O O . ASP A 1 453 ? 35.069 16.030 48.798 1.000 20.720 453 ASP A O 1
ATOM 3490 N N . ILE A 1 454 ? 35.202 17.896 50.054 1.000 14.480 454 ILE A N 1
ATOM 3491 C CA . ILE A 1 454 ? 34.985 18.834 48.966 1.000 14.810 454 ILE A CA 1
ATOM 3492 C C . ILE A 1 454 ? 36.101 19.855 49.034 1.000 14.130 454 ILE A C 1
ATOM 3493 O O . ILE A 1 454 ? 36.410 20.363 50.118 1.000 16.500 454 ILE A O 1
ATOM 3498 N N . VAL A 1 455 ? 36.719 20.128 47.891 1.000 11.970 455 VAL A N 1
ATOM 3499 C CA . VAL A 1 455 ? 37.864 21.020 47.793 1.000 15.110 455 VAL A CA 1
ATOM 3500 C C . VAL A 1 455 ? 37.464 22.194 46.912 1.000 16.840 455 VAL A C 1
ATOM 3501 O O . VAL A 1 455 ? 37.177 21.995 45.732 1.000 18.050 455 VAL A O 1
ATOM 3505 N N . VAL A 1 456 ? 37.515 23.415 47.442 1.000 15.790 456 VAL A N 1
ATOM 3506 C CA . VAL A 1 456 ? 37.302 24.614 46.638 1.000 15.780 456 VAL A CA 1
ATOM 3507 C C . VAL A 1 456 ? 38.663 25.153 46.236 1.000 14.370 456 VAL A C 1
ATOM 3508 O O . VAL A 1 456 ? 39.507 25.414 47.100 1.000 13.870 456 VAL A O 1
ATOM 3512 N N . ILE A 1 457 ? 38.877 25.301 44.930 1.000 15.040 457 ILE A N 1
ATOM 3513 C CA . ILE A 1 457 ? 40.016 26.027 44.366 1.000 16.540 457 ILE A CA 1
ATOM 3514 C C . ILE A 1 457 ? 39.476 27.382 43.900 1.000 16.230 457 ILE A C 1
ATOM 3515 O O . ILE A 1 457 ? 38.764 27.478 42.882 1.000 13.830 457 ILE A O 1
ATOM 3520 N N . ALA A 1 458 ? 39.827 28.432 44.626 1.000 10.950 458 ALA A N 1
ATOM 3521 C CA . ALA A 1 458 ? 39.206 29.726 44.445 1.000 15.170 458 ALA A CA 1
ATOM 3522 C C . ALA A 1 458 ? 40.182 30.705 43.822 1.000 16.450 458 ALA A C 1
ATOM 3523 O O . ALA A 1 458 ? 41.405 30.558 43.939 1.000 12.830 458 ALA A O 1
ATOM 3525 N N . GLY A 1 459 ? 39.626 31.718 43.171 1.000 17.150 459 GLY A N 1
ATOM 3526 C CA . GLY A 1 459 ? 40.375 32.902 42.789 1.000 19.020 459 GLY A CA 1
ATOM 3527 C C . GLY A 1 459 ? 40.485 33.126 41.302 1.000 17.810 459 GLY A C 1
ATOM 3528 O O . GLY A 1 459 ? 40.697 34.263 40.874 1.000 19.150 459 GLY A O 1
ATOM 3529 N N . LYS A 1 460 ? 40.321 32.092 40.500 1.000 21.460 460 LYS A N 1
ATOM 3530 C CA . LYS A 1 460 ? 40.512 32.204 39.063 1.000 23.580 460 LYS A CA 1
ATOM 3531 C C . LYS A 1 460 ? 39.266 31.857 38.279 1.000 23.580 460 LYS A C 1
ATOM 3532 O O . LYS A 1 460 ? 38.942 32.559 37.319 1.000 25.890 460 LYS A O 1
ATOM 3538 N N . GLY A 1 461 ? 38.545 30.816 38.681 1.000 19.600 461 GLY A N 1
ATOM 3539 C CA . GLY A 1 461 ? 37.456 30.326 37.859 1.000 22.250 461 GLY A CA 1
ATOM 3540 C C . GLY A 1 461 ? 37.977 29.989 36.464 1.000 29.200 461 GLY A C 1
ATOM 3541 O O . GLY A 1 461 ? 38.867 29.132 36.291 1.000 23.390 461 GLY A O 1
ATOM 3542 N N . HIS A 1 462 ? 37.450 30.700 35.456 1.000 25.840 462 HIS A N 1
ATOM 3543 C CA . HIS A 1 462 ? 37.828 30.477 34.068 1.000 26.250 462 HIS A CA 1
ATOM 3544 C C . HIS A 1 462 ? 39.036 31.292 33.641 1.000 24.520 462 HIS A C 1
ATOM 3545 O O . HIS A 1 462 ? 39.525 31.093 32.531 1.000 30.940 462 HIS A O 1
ATOM 3552 N N . GLU A 1 463 ? 39.535 32.188 34.477 1.000 24.370 463 GLU A N 1
ATOM 3553 C CA . GLU A 1 463 ? 40.791 32.858 34.170 1.000 25.600 463 GLU A CA 1
ATOM 3554 C C . GLU A 1 463 ? 41.882 31.810 33.953 1.000 34.010 463 GLU A C 1
ATOM 3555 O O . GLU A 1 463 ? 42.189 31.034 34.864 1.000 34.090 463 GLU A O 1
ATOM 3561 N N . ASN A 1 464 ? 42.459 31.750 32.748 1.000 30.040 464 ASN A N 1
ATOM 3562 C CA . ASN A 1 464 ? 43.451 30.719 32.471 1.000 28.680 464 ASN A CA 1
ATOM 3563 C C . ASN A 1 464 ? 44.871 31.270 32.377 1.000 29.250 464 ASN A C 1
ATOM 3564 O O . ASN A 1 464 ? 45.679 30.815 31.570 1.000 30.620 464 ASN A O 1
ATOM 3569 N N . TYR A 1 465 ? 45.241 32.181 33.266 1.000 25.620 465 TYR A N 1
ATOM 3570 C CA . TYR A 1 465 ? 46.649 32.526 33.369 1.000 28.260 465 TYR A CA 1
ATOM 3571 C C . TYR A 1 465 ? 47.061 32.730 34.827 1.000 27.670 465 TYR A C 1
ATOM 3572 O O . TYR A 1 465 ? 46.237 32.824 35.737 1.000 24.930 465 TYR A O 1
ATOM 3581 N N . GLN A 1 466 ? 48.374 32.780 35.029 1.000 27.140 466 GLN A N 1
ATOM 3582 C CA . GLN A 1 466 ? 48.994 33.117 36.301 1.000 19.950 466 GLN A CA 1
ATOM 3583 C C . GLN A 1 466 ? 50.045 34.174 36.010 1.000 25.690 466 GLN A C 1
ATOM 3584 O O . GLN A 1 466 ? 51.000 33.915 35.269 1.000 27.450 466 GLN A O 1
ATOM 3590 N N . GLU A 1 467 ? 49.838 35.381 36.533 1.000 28.380 467 GLU A N 1
ATOM 3591 C CA . GLU A 1 467 ? 50.670 36.525 36.185 1.000 24.530 467 GLU A CA 1
ATOM 3592 C C . GLU A 1 467 ? 51.841 36.595 37.155 1.000 27.270 467 GLU A C 1
ATOM 3593 O O . GLU A 1 467 ? 51.643 36.749 38.370 1.000 22.020 467 GLU A O 1
ATOM 3599 N N . ILE A 1 468 ? 53.058 36.485 36.616 1.000 27.890 468 ILE A N 1
ATOM 3600 C CA . ILE A 1 468 ? 54.289 36.633 37.390 1.000 25.850 468 ILE A CA 1
ATOM 3601 C C . ILE A 1 468 ? 55.257 37.493 36.590 1.000 27.920 468 ILE A C 1
ATOM 3602 O O . ILE A 1 468 ? 55.459 37.258 35.394 1.000 31.040 468 ILE A O 1
ATOM 3607 N N . ASN A 1 469 ? 55.834 38.502 37.243 1.000 27.250 469 ASN A N 1
ATOM 3608 C CA . ASN A 1 469 ? 56.874 39.365 36.676 1.000 33.930 469 ASN A CA 1
ATOM 3609 C C . ASN A 1 469 ? 56.398 40.181 35.474 1.000 35.360 469 ASN A C 1
ATOM 3610 O O . ASN A 1 469 ? 57.220 40.639 34.669 1.000 40.210 469 ASN A O 1
ATOM 3615 N N . GLY A 1 470 ? 55.098 40.388 35.331 1.000 30.320 470 GLY A N 1
ATOM 3616 C CA . GLY A 1 470 ? 54.560 41.052 34.166 1.000 26.620 470 GLY A CA 1
ATOM 3617 C C . GLY A 1 470 ? 54.147 40.111 33.065 1.000 28.830 470 GLY A C 1
ATOM 3618 O O . GLY A 1 470 ? 53.628 40.561 32.037 1.000 28.940 470 GLY A O 1
ATOM 3619 N N . VAL A 1 471 ? 54.337 38.815 33.254 1.000 26.420 471 VAL A N 1
ATOM 3620 C CA . VAL A 1 471 ? 54.112 37.818 32.220 1.000 28.410 471 VAL A CA 1
ATOM 3621 C C . VAL A 1 471 ? 52.917 36.974 32.641 1.000 26.570 471 VAL A C 1
ATOM 3622 O O . VAL A 1 471 ? 52.877 36.467 33.764 1.000 29.540 471 VAL A O 1
ATOM 3626 N N . ARG A 1 472 ? 51.942 36.836 31.749 1.000 27.930 472 ARG A N 1
ATOM 3627 C CA . ARG A 1 472 ? 50.809 35.947 31.951 1.000 26.470 472 ARG A CA 1
ATOM 3628 C C . ARG A 1 472 ? 51.191 34.564 31.444 1.000 31.180 472 ARG A C 1
ATOM 3629 O O . ARG A 1 472 ? 51.287 34.345 30.230 1.000 31.730 472 ARG A O 1
ATOM 3637 N N . HIS A 1 473 ? 51.397 33.622 32.356 1.000 27.320 473 HIS A N 1
ATOM 3638 C CA . HIS A 1 473 ? 51.674 32.260 31.944 1.000 25.840 473 HIS A CA 1
ATOM 3639 C C . HIS A 1 473 ? 50.375 31.484 31.854 1.000 25.620 473 HIS A C 1
ATOM 3640 O O . HIS A 1 473 ? 49.458 31.705 32.643 1.000 29.260 473 HIS A O 1
ATOM 3647 N N . TRP A 1 474 ? 50.297 30.593 30.875 1.000 25.230 474 TRP A N 1
ATOM 3648 C CA . TRP A 1 474 ? 49.154 29.699 30.751 1.000 29.120 474 TRP A CA 1
ATOM 3649 C C . TRP A 1 474 ? 48.983 28.927 32.056 1.000 31.550 474 TRP A C 1
ATOM 3650 O O . TRP A 1 474 ? 49.916 28.266 32.519 1.000 31.420 474 TRP A O 1
ATOM 3661 N N . PHE A 1 475 ? 47.817 29.060 32.685 1.000 28.980 475 PHE A N 1
ATOM 3662 C CA . PHE A 1 475 ? 47.552 28.359 33.938 1.000 27.540 475 PHE A CA 1
ATOM 3663 C C . PHE A 1 475 ? 46.055 28.177 34.074 1.000 23.350 475 PHE A C 1
ATOM 3664 O O . PHE A 1 475 ? 45.331 29.159 34.201 1.000 27.480 475 PHE A O 1
ATOM 3672 N N . ASP A 1 476 ? 45.600 26.934 34.113 1.000 24.820 476 ASP A N 1
ATOM 3673 C CA . ASP A 1 476 ? 44.179 26.623 34.177 1.000 27.690 476 ASP A CA 1
ATOM 3674 C C . ASP A 1 476 ? 43.928 25.710 35.374 1.000 30.610 476 ASP A C 1
ATOM 3675 O O . ASP A 1 476 ? 44.451 24.589 35.415 1.000 29.030 476 ASP A O 1
ATOM 3680 N N . ASP A 1 477 ? 43.118 26.179 36.340 1.000 27.850 477 ASP A N 1
ATOM 3681 C CA . ASP A 1 477 ? 42.897 25.397 37.556 1.000 24.270 477 ASP A CA 1
ATOM 3682 C C . ASP A 1 477 ? 42.268 24.051 37.231 1.000 24.940 477 ASP A C 1
ATOM 3683 O O . ASP A 1 477 ? 42.687 23.021 37.773 1.000 27.680 477 ASP A O 1
ATOM 3688 N N . VAL A 1 478 ? 41.263 24.036 36.353 1.000 22.560 478 VAL A N 1
ATOM 3689 C CA . VAL A 1 478 ? 40.587 22.781 36.023 1.000 25.190 478 VAL A CA 1
ATOM 3690 C C . VAL A 1 478 ? 41.553 21.815 35.338 1.000 29.050 478 VAL A C 1
ATOM 3691 O O . VAL A 1 478 ? 41.546 20.601 35.606 1.000 30.870 478 VAL A O 1
ATOM 3695 N N . VAL A 1 479 ? 42.399 22.333 34.444 1.000 26.520 479 VAL A N 1
ATOM 3696 C CA . VAL A 1 479 ? 43.370 21.474 33.774 1.000 31.310 479 VAL A CA 1
ATOM 3697 C C . VAL A 1 479 ? 44.301 20.844 34.799 1.000 29.350 479 VAL A C 1
ATOM 3698 O O . VAL A 1 479 ? 44.588 19.641 34.743 1.000 30.170 479 VAL A O 1
ATOM 3702 N N . GLU A 1 480 ? 44.776 21.642 35.759 1.000 26.660 480 GLU A N 1
ATOM 3703 C CA . GLU A 1 480 ? 45.678 21.111 36.771 1.000 24.080 480 GLU A CA 1
ATOM 3704 C C . GLU A 1 480 ? 44.984 20.078 37.653 1.000 27.190 480 GLU A C 1
ATOM 3705 O O . GLU A 1 480 ? 45.570 19.028 37.968 1.000 26.710 480 GLU A O 1
ATO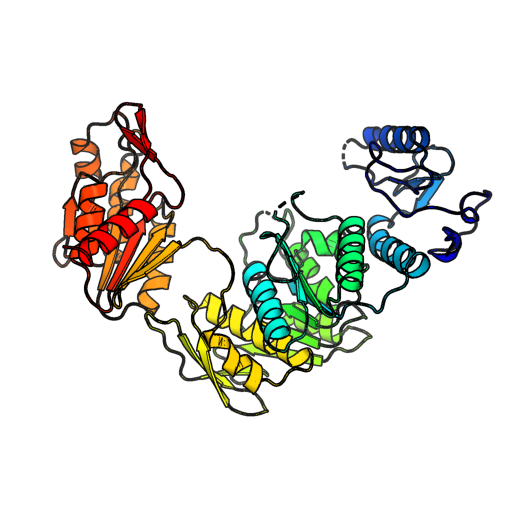M 3711 N N . VAL A 1 481 ? 43.728 20.336 38.037 1.000 21.620 481 VAL A N 1
ATOM 3712 C CA . VAL A 1 481 ? 42.993 19.375 38.859 1.000 24.320 481 VAL A CA 1
ATOM 3713 C C . VAL A 1 481 ? 42.874 18.041 38.132 1.000 27.340 481 VAL A C 1
ATOM 3714 O O . VAL A 1 481 ? 43.164 16.974 38.695 1.000 26.640 481 VAL A O 1
ATOM 3718 N N . ARG A 1 482 ? 42.452 18.085 36.861 1.000 27.470 482 ARG A N 1
ATOM 3719 C CA . ARG A 1 482 ? 42.260 16.856 36.096 1.000 26.390 482 ARG A CA 1
ATOM 3720 C C . ARG A 1 482 ? 43.587 16.142 35.825 1.000 27.220 482 ARG A C 1
ATOM 3721 O O . ARG A 1 482 ? 43.651 14.914 35.918 1.000 26.410 482 ARG A O 1
ATOM 3729 N N . SER A 1 483 ? 44.662 16.883 35.511 1.000 25.040 483 SER A N 1
ATOM 3730 C CA . SER A 1 483 ? 45.990 16.269 35.421 1.000 25.460 483 SER A CA 1
ATOM 3731 C C . SER A 1 483 ? 46.338 15.512 36.690 1.000 31.230 483 SER A C 1
ATOM 3732 O O . SER A 1 483 ? 46.771 14.358 36.633 1.000 34.720 483 SER A O 1
ATOM 3735 N N . ALA A 1 484 ? 46.240 16.179 37.843 1.000 27.240 484 ALA A N 1
ATOM 3736 C CA . ALA A 1 484 ? 46.651 15.534 39.081 1.000 27.950 484 ALA A CA 1
ATOM 3737 C C . ALA A 1 484 ? 45.832 14.279 39.329 1.000 29.130 484 ALA A C 1
ATOM 3738 O O . ALA A 1 484 ? 46.379 13.221 39.681 1.000 32.790 484 ALA A O 1
ATOM 3740 N N . ILE A 1 485 ? 44.522 14.368 39.102 1.000 29.540 485 ILE A N 1
ATOM 3741 C CA . ILE A 1 485 ? 43.649 13.219 39.305 1.000 33.380 485 ILE A CA 1
ATOM 3742 C C . ILE A 1 485 ? 44.034 12.070 38.378 1.000 36.120 485 ILE A C 1
ATOM 3743 O O . ILE A 1 485 ? 44.061 10.902 38.790 1.000 36.300 485 ILE A O 1
ATOM 3748 N N . ASP A 1 486 ? 44.332 12.388 37.112 1.000 36.220 486 ASP A N 1
ATOM 3749 C CA . ASP A 1 486 ? 44.762 11.388 36.139 1.000 35.850 486 ASP A CA 1
ATOM 3750 C C . ASP A 1 486 ? 46.056 10.724 36.575 1.000 39.990 486 ASP A C 1
ATOM 3751 O O . ASP A 1 486 ? 46.175 9.495 36.556 1.000 47.900 486 ASP A O 1
ATOM 3756 N N . ALA A 1 487 ? 47.047 11.534 36.951 1.000 37.990 487 ALA A N 1
ATOM 3757 C CA . ALA A 1 487 ? 48.289 11.007 37.500 1.000 38.890 487 ALA A CA 1
ATOM 3758 C C . ALA A 1 487 ? 48.037 10.051 38.660 1.000 46.120 487 ALA A C 1
ATOM 3759 O O . ALA A 1 487 ? 48.798 9.097 38.848 1.000 50.050 487 ALA A O 1
ATOM 3761 N N . GLN A 1 488 ? 46.963 10.262 39.435 1.000 43.490 488 GLN A N 1
ATOM 3762 C CA . GLN A 1 488 ? 46.689 9.330 40.535 1.000 43.830 488 GLN A CA 1
ATOM 3763 C C . GLN A 1 488 ? 46.230 7.951 40.046 1.000 48.730 488 GLN A C 1
ATOM 3764 O O . GLN A 1 488 ? 46.552 6.941 40.680 1.000 45.550 488 GLN A O 1
ATOM 3770 N N . HIS A 1 489 ? 45.474 7.882 38.947 1.000 48.470 489 HIS A N 1
ATOM 3771 C CA . HIS A 1 489 ? 44.988 6.616 38.402 1.000 49.680 489 HIS A CA 1
ATOM 3772 C C . HIS A 1 489 ? 45.980 5.972 37.435 1.000 53.860 489 HIS A C 1
ATOM 3773 O O . HIS A 1 489 ? 45.595 5.095 36.653 1.000 55.220 489 HIS A O 1
ATOM 3780 N N . HIS A 1 490 ? 47.241 6.387 37.469 1.000 55.860 490 HIS A N 1
ATOM 3781 C CA . HIS A 1 490 ? 48.225 5.991 36.479 1.000 63.250 490 HIS A CA 1
ATOM 3782 C C . HIS A 1 490 ? 49.504 5.531 37.170 1.000 65.290 490 HIS A C 1
ATOM 3783 O O . HIS A 1 490 ? 49.808 5.939 38.295 1.000 61.430 490 HIS A O 1
ATOM 3790 N N . THR A 1 491 ? 50.249 4.674 36.483 1.000 70.040 491 THR A N 1
ATOM 3791 C CA . THR A 1 491 ? 51.545 4.229 36.975 1.000 69.920 491 THR A CA 1
ATOM 3792 C C . THR A 1 491 ? 52.613 4.435 35.914 1.000 67.070 491 THR A C 1
ATOM 3793 O O . THR A 1 491 ? 52.321 4.351 34.723 1.000 72.000 491 THR A O 1
#

Foldseek 3Di:
DFDFQCVLPNDDDPDCRRVHGAQAEDAFLVPAAARHEYEQECPPVNLVRLVSQVSNVVRHHSAYEYLDDNPDPRYDHDNLCLQCRLQSRLVSCCVVPNFDAAAEEEEEEQDLRQQLLQLLQVLLVVVVAWEWEADCCATDTPPDGHNVRHDASNVVSVRSSVRRVVRHRYYRYYAALVCLVSNSCNNPLHAEYEYQEYDPDDPDPDDSVSRLVSNLSVLQRLSYAEYEFEPVYPCSVVNVVNVCVHPNNHHYFYEYQPDPPGQWYWADWAAACQGIWIWIQHPVGTAIADASDFFPSVVSSNNRNLVRNVVVVDDSRSSRVCRSVDDGDDDQWDWDDDDQEIETEGAQAALVSLLVVLVRCVRHFDPFEEEEDFHAAPDDLQRQLVNVVSRVVRGAPYEYEAANNAADDVVSRVCSNCPPDDCPPGDYYYDHHPLVVLLVCLVPPDRRYYYYYYNARQNQFHHYNNDTHGHGSVVSSVVSSVVVVDD